Protein AF-A0A1Q9EXM7-F1 (afdb_monomer)

Sequence (547 aa):
MRDPLSKIGLDERPDFLLAADVIYASAKEALGRQLLDTLLKLSKPDTVIIISNVRRFREGQAKGEGRFFALCDSCYERAALAPGELHPDFRRAGVGSCEIHLLRLRSNAVPAAPVSPKRRRAVSKGTKVKRMRCAAAPPKELVAPSTGTDGRLEKVKTRERPASRSVPKSSKQRRTSQRGKVKKIPDRDVAAIIKSAQQSVQAVRKEAAEMREGIEDDLKTWAVNECKPLDGKCTGFERRIRDAERKHYEAEAYAHKKEQQEVSACHVKALEILKHHQKVKEMTTEDLVKAVAGDGETVTKAKLEHVERNEPDAKVSESCMPKGRYFDFLDDEKEGFLTQEHLLTVVRTLKKVTKETTITDTAEVSEETQTLSKLEVGDLLELLSEPSEHGDLLRARCRAMKDGTRGWVSVKSNNAMGPVFLQDGGRIWRVQKETLLTKGFDIGTTADEDRKLRPNELVGLREWMQKDEKSGLMRMKCKTKNDGKVGWVTAVGNTGTDHLSQRTLDFSRGVLDAALISNARPPRTGKCGLGPARPLTASEGLRMRRS

Mean predicted aligned error: 20.53 Å

Structure (mmCIF, N/CA/C/O backbone):
data_AF-A0A1Q9EXM7-F1
#
_entry.id   AF-A0A1Q9EXM7-F1
#
loop_
_atom_site.group_PDB
_atom_site.id
_atom_site.type_symbol
_atom_site.label_atom_id
_atom_site.label_alt_id
_atom_site.label_comp_id
_atom_site.label_asym_id
_atom_site.label_entity_id
_atom_site.label_seq_id
_atom_site.pdbx_PDB_ins_code
_atom_site.Cartn_x
_atom_site.Cartn_y
_atom_site.Cartn_z
_atom_site.occupancy
_atom_site.B_iso_or_equiv
_atom_site.auth_seq_id
_atom_site.auth_comp_id
_atom_site.auth_asym_id
_atom_site.auth_atom_id
_atom_site.pdbx_PDB_model_num
ATOM 1 N N . MET A 1 1 ? -15.445 28.190 -19.619 1.00 50.22 1 MET A N 1
ATOM 2 C CA . MET A 1 1 ? -15.263 27.228 -18.504 1.00 50.22 1 MET A CA 1
ATOM 3 C C . MET A 1 1 ? -16.063 27.758 -17.328 1.00 50.22 1 MET A C 1
ATOM 5 O O . MET A 1 1 ? -16.003 28.961 -17.128 1.00 50.22 1 MET A O 1
ATOM 9 N N . ARG A 1 2 ? -16.812 26.910 -16.604 1.00 55.16 2 ARG A N 1
ATOM 10 C CA . ARG A 1 2 ? -17.476 27.302 -15.342 1.00 55.16 2 ARG A CA 1
ATOM 11 C C . ARG A 1 2 ? -16.440 27.850 -14.350 1.00 55.16 2 ARG A C 1
ATOM 13 O O . ARG A 1 2 ? -15.300 27.380 -14.387 1.00 55.16 2 ARG A O 1
ATOM 20 N N . ASP A 1 3 ? -16.841 28.816 -13.528 1.00 72.94 3 ASP A N 1
ATOM 21 C CA . ASP A 1 3 ? -15.999 29.458 -12.515 1.00 72.94 3 ASP A CA 1
ATOM 22 C C . ASP A 1 3 ? -15.357 28.401 -11.591 1.00 72.94 3 ASP A C 1
ATOM 24 O O . ASP A 1 3 ? -16.089 27.571 -11.038 1.00 72.94 3 ASP A O 1
ATOM 28 N N . PRO A 1 4 ? -14.016 28.344 -11.464 1.00 75.06 4 PRO A N 1
ATOM 29 C CA . PRO A 1 4 ? -13.352 27.368 -10.607 1.00 75.06 4 PRO A CA 1
ATOM 30 C C . PRO A 1 4 ? -13.804 27.419 -9.141 1.00 75.06 4 PRO A C 1
ATOM 32 O O . PRO A 1 4 ? -13.822 26.355 -8.532 1.00 75.06 4 PRO A O 1
ATOM 35 N N . LEU A 1 5 ? -14.237 28.573 -8.614 1.00 80.19 5 LEU A N 1
ATOM 36 C CA . LEU A 1 5 ? -14.738 28.713 -7.234 1.00 80.19 5 LEU A CA 1
ATOM 37 C C . LEU A 1 5 ? -15.978 27.843 -6.976 1.00 80.19 5 LEU A C 1
ATOM 39 O O . LEU A 1 5 ? -15.991 27.006 -6.074 1.00 80.19 5 LEU A O 1
ATOM 43 N N . SER A 1 6 ? -16.960 27.915 -7.880 1.00 75.25 6 SER A N 1
ATOM 44 C CA . SER A 1 6 ? -18.195 27.117 -7.802 1.00 75.25 6 SER A CA 1
ATOM 45 C C . SER A 1 6 ? -17.967 25.599 -7.836 1.00 75.25 6 SER A C 1
ATOM 47 O O . SER A 1 6 ? -18.789 24.829 -7.349 1.00 75.25 6 SER A O 1
ATOM 49 N N . LYS A 1 7 ? -16.850 25.137 -8.416 1.00 79.25 7 LYS A N 1
ATOM 50 C CA . LYS A 1 7 ? -16.511 23.705 -8.470 1.00 79.25 7 LYS A CA 1
ATOM 51 C C . LYS A 1 7 ? -15.873 23.186 -7.193 1.00 79.25 7 LYS A C 1
ATOM 53 O O . LYS A 1 7 ? -15.966 21.991 -6.935 1.00 79.25 7 LYS A O 1
ATOM 58 N N . ILE A 1 8 ? -15.166 24.051 -6.475 1.00 79.25 8 ILE A N 1
ATOM 59 C CA . ILE A 1 8 ? -14.478 23.701 -5.231 1.00 79.25 8 ILE A CA 1
ATOM 60 C C . ILE A 1 8 ? -15.331 24.018 -3.999 1.00 79.25 8 ILE A C 1
ATOM 62 O O . ILE A 1 8 ? -14.887 23.748 -2.892 1.00 79.25 8 ILE A O 1
ATOM 66 N N . GLY A 1 9 ? -16.552 24.537 -4.197 1.00 80.69 9 GLY A N 1
ATOM 67 C CA . GLY A 1 9 ? -17.499 24.831 -3.121 1.00 80.69 9 GLY A CA 1
ATOM 68 C C . GLY A 1 9 ? -17.042 25.975 -2.219 1.00 80.69 9 GLY A C 1
ATOM 69 O O . GLY A 1 9 ? -17.361 25.961 -1.037 1.00 80.69 9 GLY A O 1
ATOM 70 N N . LEU A 1 10 ? -16.252 26.913 -2.754 1.00 79.62 10 LEU A N 1
ATOM 71 C CA . LEU A 1 10 ? -15.807 28.095 -2.022 1.00 79.62 10 LEU A CA 1
ATOM 72 C C . LEU A 1 10 ? -16.566 29.325 -2.510 1.00 79.62 10 LEU A C 1
ATOM 74 O O . LEU A 1 10 ? -16.584 29.603 -3.712 1.00 79.62 10 LEU A O 1
ATOM 78 N N . ASP A 1 11 ? -17.121 30.072 -1.560 1.00 81.00 11 ASP A N 1
ATOM 79 C CA . ASP A 1 11 ? -17.800 31.345 -1.817 1.00 81.00 11 ASP A CA 1
ATOM 80 C C . ASP A 1 11 ? -16.798 32.502 -1.968 1.00 81.00 11 ASP A C 1
ATOM 82 O O . ASP A 1 11 ? -17.044 33.469 -2.690 1.00 81.00 11 ASP A O 1
ATOM 86 N N . GLU A 1 12 ? -15.615 32.369 -1.358 1.00 84.44 12 GLU A N 1
ATOM 87 C CA . GLU A 1 12 ? -14.532 33.347 -1.429 1.00 84.44 12 GLU A CA 1
ATOM 88 C C . GLU A 1 12 ? -13.223 32.760 -1.972 1.00 84.44 12 GLU A C 1
ATOM 90 O O . GLU A 1 12 ? -12.970 31.555 -1.939 1.00 84.44 12 GLU A O 1
ATOM 95 N N . ARG A 1 13 ? -12.353 33.639 -2.492 1.00 85.25 13 ARG A N 1
ATOM 96 C CA . ARG A 1 13 ? -11.006 33.235 -2.919 1.00 85.25 13 ARG A CA 1
ATOM 97 C C . ARG A 1 13 ? -10.130 32.938 -1.696 1.00 85.25 13 ARG A C 1
ATOM 99 O O . ARG A 1 13 ? -10.159 33.743 -0.770 1.00 85.25 13 ARG A O 1
ATOM 106 N N . PRO A 1 14 ? -9.328 31.861 -1.720 1.00 89.00 14 PRO A N 1
ATOM 107 C CA . PRO A 1 14 ? -8.549 31.421 -0.568 1.00 89.00 14 PRO A CA 1
ATOM 108 C C . PRO A 1 14 ? -7.362 32.341 -0.248 1.00 89.00 14 PRO A C 1
ATOM 110 O O . PRO A 1 14 ? -6.768 32.944 -1.147 1.00 89.00 14 PRO A O 1
ATOM 113 N N . ASP A 1 15 ? -6.957 32.355 1.024 1.00 90.81 15 ASP A N 1
ATOM 114 C CA . ASP A 1 15 ? -5.736 33.029 1.497 1.00 90.81 15 ASP A CA 1
ATOM 115 C C . ASP A 1 15 ? -4.467 32.287 1.063 1.00 90.81 15 ASP A C 1
ATOM 117 O O . ASP A 1 15 ? -3.456 32.897 0.716 1.00 90.81 15 ASP A O 1
ATOM 121 N N . PHE A 1 16 ? -4.535 30.954 1.011 1.00 93.06 16 PHE A N 1
ATOM 122 C CA . PHE A 1 16 ? -3.434 30.095 0.589 1.00 93.06 16 PHE A CA 1
ATOM 123 C C . PHE A 1 16 ? -3.850 29.188 -0.559 1.00 93.06 16 PHE A C 1
ATOM 125 O O . PHE A 1 16 ? -4.870 28.502 -0.499 1.00 93.06 16 PHE A O 1
ATOM 132 N N . LEU A 1 17 ? -3.008 29.120 -1.588 1.00 93.38 17 LEU A N 1
ATOM 133 C CA . LEU A 1 17 ? -3.165 28.158 -2.673 1.00 93.38 17 LEU A CA 1
ATOM 134 C C . LEU A 1 17 ? -1.921 27.283 -2.760 1.00 93.38 17 LEU A C 1
ATOM 136 O O . LEU A 1 17 ? -0.839 27.754 -3.101 1.00 93.38 17 LEU A O 1
ATOM 140 N N . LEU A 1 18 ? -2.082 25.995 -2.467 1.00 93.38 18 LEU A N 1
ATOM 141 C CA . LEU A 1 18 ? -0.994 25.023 -2.478 1.00 93.38 18 LEU A CA 1
ATOM 142 C C . LEU A 1 18 ? -1.065 24.169 -3.743 1.00 93.38 18 LEU A C 1
ATOM 144 O O . LEU A 1 18 ? -2.111 23.606 -4.065 1.00 93.38 18 LEU A O 1
ATOM 148 N N . ALA A 1 19 ? 0.056 24.034 -4.445 1.00 90.94 19 ALA A N 1
ATOM 149 C CA . ALA A 1 19 ? 0.157 23.163 -5.607 1.00 90.94 19 ALA A CA 1
ATOM 150 C C . ALA A 1 19 ? 1.472 22.379 -5.588 1.00 90.94 19 ALA A C 1
ATOM 152 O O . ALA A 1 19 ? 2.549 22.964 -5.577 1.00 90.94 19 ALA A O 1
ATOM 153 N N . ALA A 1 20 ? 1.387 21.049 -5.619 1.00 92.12 20 ALA A N 1
ATOM 154 C CA . ALA A 1 20 ? 2.549 20.165 -5.565 1.00 92.12 20 ALA A CA 1
ATOM 155 C C . ALA A 1 20 ? 2.681 19.338 -6.850 1.00 92.12 20 ALA A C 1
ATOM 157 O O . ALA A 1 20 ? 1.728 18.689 -7.278 1.00 92.12 20 ALA A O 1
ATOM 158 N N . ASP A 1 21 ? 3.864 19.373 -7.464 1.00 88.38 21 ASP A N 1
ATOM 159 C CA . ASP A 1 21 ? 4.236 18.646 -8.691 1.00 88.38 21 ASP A CA 1
ATOM 160 C C . ASP A 1 21 ? 3.267 18.868 -9.873 1.00 88.38 21 ASP A C 1
ATOM 162 O O . ASP A 1 21 ? 3.070 17.994 -10.711 1.00 88.38 21 ASP A O 1
ATOM 166 N N . VAL A 1 22 ? 2.645 20.051 -9.968 1.00 86.94 22 VAL A N 1
ATOM 167 C CA . VAL A 1 22 ? 1.647 20.360 -11.017 1.00 86.94 22 VAL A CA 1
ATOM 168 C C . VAL A 1 22 ? 2.261 20.861 -12.332 1.00 86.94 22 VAL A C 1
ATOM 170 O O . VAL A 1 22 ? 1.570 20.949 -13.351 1.00 86.94 22 VAL A O 1
ATOM 173 N N . ILE A 1 23 ? 3.557 21.192 -12.336 1.00 85.12 23 ILE A N 1
ATOM 174 C CA . ILE A 1 23 ? 4.266 21.735 -13.502 1.00 85.12 23 ILE A CA 1
ATOM 175 C C . ILE A 1 23 ? 5.143 20.643 -14.111 1.00 85.12 23 ILE A C 1
ATOM 177 O O . ILE A 1 23 ? 6.240 20.347 -13.640 1.00 85.12 23 ILE A O 1
ATOM 181 N N . TYR A 1 24 ? 4.683 20.088 -15.229 1.00 75.44 24 TYR A N 1
ATOM 182 C CA . TYR A 1 24 ? 5.421 19.069 -15.966 1.00 75.44 24 TYR A CA 1
ATOM 183 C C . TYR A 1 24 ? 6.130 19.667 -17.181 1.00 75.44 24 TYR A C 1
ATOM 185 O O . TYR A 1 24 ? 5.506 20.278 -18.043 1.00 75.44 24 TYR A O 1
ATOM 193 N N . ALA A 1 25 ? 7.419 19.382 -17.335 1.00 60.25 25 ALA A N 1
ATOM 194 C CA . ALA A 1 25 ? 8.206 19.732 -18.523 1.00 60.25 25 ALA A CA 1
ATOM 195 C C . ALA A 1 25 ? 7.658 19.169 -19.855 1.00 60.25 25 ALA A C 1
ATOM 197 O O . ALA A 1 25 ? 7.898 19.707 -20.936 1.00 60.25 25 ALA A O 1
ATOM 198 N N . SER A 1 26 ? 6.912 18.061 -19.795 1.00 58.88 26 SER A N 1
ATOM 199 C CA . SER A 1 26 ? 6.229 17.462 -20.947 1.00 58.88 26 SER A CA 1
ATOM 200 C C . SER A 1 26 ? 4.855 18.081 -21.229 1.00 58.88 26 SER A C 1
ATOM 202 O O . SER A 1 26 ? 4.239 17.754 -22.250 1.00 58.88 26 SER A O 1
ATOM 204 N N . ALA A 1 27 ? 4.360 18.961 -20.351 1.00 60.47 27 ALA A N 1
ATOM 205 C CA . ALA A 1 27 ? 3.089 19.633 -20.547 1.00 60.47 27 ALA A CA 1
ATOM 206 C C . ALA A 1 27 ? 3.170 20.534 -21.784 1.00 60.47 27 ALA A C 1
ATOM 208 O O . ALA A 1 27 ? 4.110 21.305 -21.983 1.00 60.47 27 ALA A O 1
ATOM 209 N N . LYS A 1 28 ? 2.160 20.426 -22.652 1.00 67.12 28 LYS A N 1
ATOM 210 C CA . LYS A 1 28 ? 2.007 21.354 -23.778 1.00 67.12 28 LYS A CA 1
ATOM 211 C C . LYS A 1 28 ? 1.821 22.759 -23.208 1.00 67.12 28 LYS A C 1
ATOM 213 O O . LYS A 1 28 ? 1.129 22.912 -22.211 1.00 67.12 28 LYS A O 1
ATOM 218 N N . GLU A 1 29 ? 2.344 23.778 -23.881 1.00 74.56 29 GLU A N 1
ATOM 219 C CA . GLU A 1 29 ? 2.219 25.188 -23.471 1.00 74.56 29 GLU A CA 1
ATOM 220 C C . GLU A 1 29 ? 0.772 25.593 -23.120 1.00 74.56 29 GLU A C 1
ATOM 222 O O . GLU A 1 29 ? 0.537 26.337 -22.174 1.00 74.56 29 GLU A O 1
ATOM 227 N N . ALA A 1 30 ? -0.213 25.013 -23.814 1.00 77.75 30 ALA A N 1
ATOM 228 C CA . ALA A 1 30 ? -1.635 25.185 -23.522 1.00 77.75 30 ALA A CA 1
ATOM 229 C C . ALA A 1 30 ? -2.048 24.765 -22.094 1.00 77.75 30 ALA A C 1
ATOM 231 O O . ALA A 1 30 ? -2.882 25.433 -21.496 1.00 77.75 30 ALA A O 1
ATOM 232 N N . LEU A 1 31 ? -1.468 23.694 -21.537 1.00 81.25 31 LEU A N 1
ATOM 233 C CA . LEU A 1 31 ? -1.732 23.250 -20.160 1.00 81.25 31 LEU A CA 1
ATOM 234 C C . LEU A 1 31 ? -1.142 24.224 -19.138 1.00 81.25 31 LEU A C 1
ATOM 236 O O . LEU A 1 31 ? -1.808 24.543 -18.162 1.00 81.25 31 LEU A O 1
ATOM 240 N N . GLY A 1 32 ? 0.064 24.744 -19.392 1.00 84.06 32 GLY A N 1
ATOM 241 C CA . GLY A 1 32 ? 0.662 25.781 -18.545 1.00 84.06 32 GLY A CA 1
ATOM 242 C C . GLY A 1 32 ? -0.190 27.052 -18.512 1.00 84.06 32 GLY A C 1
ATOM 243 O O . GLY A 1 32 ? -0.431 27.606 -17.447 1.00 84.06 32 GLY A O 1
ATOM 244 N N . ARG A 1 33 ? -0.742 27.462 -19.662 1.00 85.00 33 ARG A N 1
ATOM 245 C CA . ARG A 1 33 ? -1.668 28.604 -19.737 1.00 85.00 33 ARG A CA 1
ATOM 246 C C . ARG A 1 33 ? -3.002 28.345 -19.031 1.00 85.00 33 ARG A C 1
ATOM 248 O O . ARG A 1 33 ? -3.518 29.247 -18.392 1.00 85.00 33 ARG A O 1
ATOM 255 N N . GLN A 1 34 ? -3.552 27.132 -19.122 1.00 86.81 34 GLN A N 1
ATOM 256 C CA . GLN A 1 34 ? -4.773 26.761 -18.391 1.00 86.81 34 GLN A CA 1
ATOM 257 C C . GLN A 1 34 ? -4.560 26.760 -16.875 1.00 86.81 34 GLN A C 1
ATOM 259 O O . GLN A 1 34 ? -5.438 27.195 -16.132 1.00 86.81 34 GLN A O 1
ATOM 264 N N . LEU A 1 35 ? -3.394 26.292 -16.423 1.00 88.56 35 LEU A N 1
ATOM 265 C CA . LEU A 1 35 ? -3.015 26.357 -15.017 1.00 88.56 35 LEU A CA 1
ATOM 266 C C . LEU A 1 35 ? -2.892 27.816 -14.564 1.00 88.56 35 LEU A C 1
ATOM 268 O O . LEU A 1 35 ? -3.511 28.180 -13.573 1.00 88.56 35 LEU A O 1
ATOM 272 N N . LEU A 1 36 ? -2.195 28.663 -15.328 1.00 89.62 36 LEU A N 1
ATOM 273 C CA . LEU A 1 36 ? -2.074 30.094 -15.031 1.00 89.62 36 LEU A CA 1
ATOM 274 C C . LEU A 1 36 ? -3.440 30.802 -14.972 1.00 89.62 36 LEU A C 1
ATOM 276 O O . LEU A 1 36 ? -3.700 31.544 -14.033 1.00 89.62 36 LEU A O 1
ATOM 280 N N . ASP A 1 37 ? -4.339 30.533 -15.922 1.00 89.12 37 ASP A N 1
ATOM 281 C CA . ASP A 1 37 ? -5.710 31.071 -15.926 1.00 89.12 37 ASP A CA 1
ATOM 282 C C . ASP A 1 37 ? -6.514 30.626 -14.691 1.00 89.12 37 ASP A C 1
ATOM 284 O O . ASP A 1 37 ? -7.280 31.401 -14.123 1.00 89.12 37 ASP A O 1
ATOM 288 N N . THR A 1 38 ? -6.307 29.388 -14.234 1.00 89.94 38 THR A N 1
ATOM 289 C CA . THR A 1 38 ? -6.937 28.878 -13.008 1.00 89.94 38 THR A CA 1
ATOM 290 C C . THR A 1 38 ? -6.378 29.575 -11.767 1.00 89.94 38 THR A C 1
ATOM 292 O O . THR A 1 38 ? -7.156 29.983 -10.909 1.00 89.94 38 THR A O 1
ATOM 295 N N . LEU A 1 39 ? -5.056 29.766 -11.692 1.00 90.56 39 LEU A N 1
ATOM 296 C CA . LEU A 1 39 ? -4.410 30.495 -10.597 1.00 90.56 39 LEU A CA 1
ATOM 297 C C . LEU A 1 39 ? -4.919 31.938 -10.520 1.00 90.56 39 LEU A C 1
ATOM 299 O O . LEU A 1 39 ? -5.316 32.371 -9.446 1.00 90.56 39 LEU A O 1
ATOM 303 N N . LEU A 1 40 ? -5.016 32.638 -11.655 1.00 90.31 40 LEU A N 1
ATOM 304 C CA . LEU A 1 40 ? -5.500 34.024 -11.713 1.00 90.31 40 LEU A CA 1
ATOM 305 C C . LEU A 1 40 ? -6.946 34.170 -11.229 1.00 90.31 40 LEU A C 1
ATOM 307 O O . LEU A 1 40 ? -7.282 35.136 -10.545 1.00 90.31 40 LEU A O 1
ATOM 311 N N . LYS A 1 41 ? -7.804 33.201 -11.561 1.00 88.88 41 LYS A N 1
ATOM 312 C CA . LYS A 1 41 ? -9.205 33.186 -11.115 1.00 88.88 41 LYS A CA 1
ATOM 313 C C . LYS A 1 41 ? -9.345 32.900 -9.624 1.00 88.88 41 LYS A C 1
ATOM 315 O O . LYS A 1 41 ? -10.287 33.391 -9.012 1.00 88.88 41 LYS A O 1
ATOM 320 N N . LEU A 1 42 ? -8.415 32.136 -9.053 1.00 88.56 42 LEU A N 1
ATOM 321 C CA . LEU A 1 42 ? -8.421 31.757 -7.642 1.00 88.56 42 LEU A CA 1
ATOM 322 C C . LEU A 1 42 ? -7.598 32.695 -6.748 1.00 88.56 42 LEU A C 1
ATOM 324 O O . LEU A 1 42 ? -7.771 32.649 -5.540 1.00 88.56 42 LEU A O 1
ATOM 328 N N . SER A 1 43 ? -6.743 33.563 -7.295 1.00 89.06 43 SER A N 1
ATOM 329 C CA . SER A 1 43 ? -5.869 34.439 -6.500 1.00 89.06 43 SER A CA 1
ATOM 330 C C . SER A 1 43 ? -6.406 35.861 -6.350 1.00 89.06 43 SER A C 1
ATOM 332 O O . SER A 1 43 ? -6.831 36.461 -7.338 1.00 89.06 43 SER A O 1
ATOM 334 N N . LYS A 1 44 ? -6.333 36.429 -5.145 1.00 86.44 44 LYS A N 1
ATOM 335 C CA . LYS A 1 44 ? -6.391 37.877 -4.855 1.00 86.44 44 LYS A CA 1
ATOM 336 C C . LYS A 1 44 ? -4.961 38.407 -4.599 1.00 86.44 44 LYS A C 1
ATOM 338 O O . LYS A 1 44 ? -4.049 37.594 -4.455 1.00 86.44 44 LYS A O 1
ATOM 343 N N . PRO A 1 45 ? -4.735 39.734 -4.523 1.00 85.06 45 PRO A N 1
ATOM 344 C CA . PRO A 1 45 ? -3.437 40.304 -4.130 1.00 85.06 45 PRO A CA 1
ATOM 345 C C . PRO A 1 45 ? -2.882 39.778 -2.796 1.00 85.06 45 PRO A C 1
ATOM 347 O O . PRO A 1 45 ? -1.665 39.681 -2.642 1.00 85.06 45 PRO A O 1
ATOM 350 N N . ASP A 1 46 ? -3.757 39.387 -1.867 1.00 85.81 46 ASP A N 1
ATOM 351 C CA . ASP A 1 46 ? -3.373 38.832 -0.561 1.00 85.81 46 ASP A CA 1
ATOM 352 C C . ASP A 1 46 ? -3.268 37.306 -0.534 1.00 85.81 46 ASP A C 1
ATOM 354 O O . ASP A 1 46 ? -2.768 36.742 0.434 1.00 85.81 46 ASP A O 1
ATOM 358 N N . THR A 1 47 ? -3.653 36.630 -1.620 1.00 91.75 47 THR A N 1
ATOM 359 C CA . THR A 1 47 ? -3.480 35.182 -1.730 1.00 91.75 47 THR A CA 1
ATOM 360 C C . THR A 1 47 ? -2.001 34.848 -1.906 1.00 91.75 47 THR A C 1
ATOM 362 O O . THR A 1 47 ? -1.369 35.261 -2.885 1.00 91.75 47 THR A O 1
ATOM 365 N N . VAL A 1 48 ? -1.468 34.021 -1.008 1.00 94.06 48 VAL A N 1
ATOM 366 C CA . VAL A 1 48 ? -0.129 33.444 -1.129 1.00 94.06 48 VAL A CA 1
ATOM 367 C C . VAL A 1 48 ? -0.228 32.103 -1.841 1.00 94.06 48 VAL A C 1
ATOM 369 O O . VAL A 1 48 ? -0.845 31.151 -1.359 1.00 94.06 48 VAL A O 1
ATOM 372 N N . ILE A 1 49 ? 0.405 32.009 -3.006 1.00 94.94 49 ILE A N 1
ATOM 373 C CA . ILE A 1 49 ? 0.453 30.770 -3.776 1.00 94.94 49 ILE A CA 1
ATOM 374 C C . ILE A 1 49 ? 1.791 30.083 -3.517 1.00 94.94 49 ILE A C 1
ATOM 376 O O . ILE A 1 49 ? 2.847 30.667 -3.748 1.00 94.94 49 ILE A O 1
ATOM 380 N N . ILE A 1 50 ? 1.756 28.825 -3.091 1.00 95.38 50 ILE A N 1
ATOM 381 C CA . ILE A 1 50 ? 2.942 28.007 -2.839 1.00 95.38 50 ILE A CA 1
ATOM 382 C C . ILE A 1 50 ? 2.950 26.859 -3.840 1.00 95.38 50 ILE A C 1
ATOM 384 O O . ILE A 1 50 ? 2.093 25.974 -3.805 1.00 95.38 50 ILE A O 1
ATOM 388 N N . ILE A 1 51 ? 3.935 26.867 -4.734 1.00 93.75 51 ILE A N 1
ATOM 389 C CA . ILE A 1 51 ? 4.129 25.815 -5.725 1.00 93.75 51 ILE A CA 1
ATOM 390 C C . ILE A 1 51 ? 5.392 25.035 -5.388 1.00 93.75 51 ILE A C 1
ATOM 392 O O . ILE A 1 51 ? 6.499 25.546 -5.549 1.00 93.75 51 ILE A O 1
ATOM 396 N N . SER A 1 52 ? 5.236 23.782 -4.972 1.00 92.50 52 SER A N 1
ATOM 397 C CA . SER A 1 52 ? 6.349 22.845 -4.842 1.00 92.50 52 SER A CA 1
ATOM 398 C C . SER A 1 52 ? 6.466 21.988 -6.098 1.00 92.50 52 SER A C 1
ATOM 400 O O . SER A 1 52 ? 5.470 21.542 -6.672 1.00 92.50 52 SER A O 1
ATOM 402 N N . ASN A 1 53 ? 7.686 21.764 -6.574 1.00 89.56 53 ASN A N 1
ATOM 403 C CA . ASN A 1 53 ? 7.913 20.937 -7.749 1.00 89.56 53 ASN A CA 1
ATOM 404 C C . ASN A 1 53 ? 9.252 20.207 -7.693 1.00 89.56 53 ASN A C 1
ATOM 406 O O . ASN A 1 53 ? 10.209 20.680 -7.083 1.00 89.56 53 ASN A O 1
ATOM 410 N N . VAL A 1 54 ? 9.337 19.067 -8.377 1.00 87.19 54 VAL A N 1
ATOM 411 C CA . VAL A 1 54 ? 10.611 18.375 -8.573 1.00 87.19 54 VAL A CA 1
ATOM 412 C C . VAL A 1 54 ? 11.312 18.974 -9.784 1.00 87.19 54 VAL A C 1
ATOM 414 O O . VAL A 1 54 ? 10.762 18.982 -10.885 1.00 87.19 54 VAL A O 1
ATOM 417 N N . ARG A 1 55 ? 12.556 19.420 -9.615 1.00 82.69 55 ARG A N 1
ATOM 418 C CA . ARG A 1 55 ? 13.385 19.933 -10.706 1.00 82.69 55 ARG A CA 1
ATOM 419 C C . ARG A 1 55 ? 13.790 18.799 -11.648 1.00 82.69 55 ARG A C 1
ATOM 421 O O . ARG A 1 55 ? 14.708 18.040 -11.341 1.00 82.69 55 ARG A O 1
ATOM 428 N N . ARG A 1 56 ? 13.164 18.661 -12.820 1.00 80.50 56 ARG A N 1
ATOM 429 C CA . ARG A 1 56 ? 13.485 17.560 -13.759 1.00 80.50 56 ARG A CA 1
ATOM 430 C C . ARG A 1 56 ? 14.550 17.942 -14.784 1.00 80.50 56 ARG A C 1
ATOM 432 O O . ARG A 1 56 ? 15.131 17.059 -15.415 1.00 80.50 56 ARG A O 1
ATOM 439 N N . PHE A 1 57 ? 14.833 19.236 -14.944 1.00 76.44 57 PHE A N 1
ATOM 440 C CA . PHE A 1 57 ? 15.791 19.753 -15.923 1.00 76.44 57 PHE A CA 1
ATOM 441 C C . PHE A 1 57 ? 16.816 20.700 -15.288 1.00 76.44 57 PHE A C 1
ATOM 443 O O . PHE A 1 57 ? 16.559 21.375 -14.292 1.00 76.44 57 PHE A O 1
ATOM 450 N N . ARG A 1 58 ? 18.010 20.763 -15.890 1.00 67.56 58 ARG A N 1
ATOM 451 C CA . ARG A 1 58 ? 19.010 21.789 -15.556 1.00 67.56 58 ARG A CA 1
ATOM 452 C C . ARG A 1 58 ? 18.479 23.180 -15.928 1.00 67.56 58 ARG A C 1
ATOM 454 O O . ARG A 1 58 ? 17.698 23.302 -16.874 1.00 67.56 58 ARG A O 1
ATOM 461 N N . GLU A 1 59 ? 18.912 24.211 -15.200 1.00 61.41 59 GLU A N 1
ATOM 462 C CA . GLU A 1 59 ? 18.540 25.607 -15.486 1.00 61.41 59 GLU A CA 1
ATOM 463 C C . GLU A 1 59 ? 18.829 25.988 -16.940 1.00 61.41 59 GLU A C 1
ATOM 465 O O . GLU A 1 59 ? 19.812 25.535 -17.526 1.00 61.41 59 GLU A O 1
ATOM 470 N N . GLY A 1 60 ? 17.942 26.782 -17.544 1.00 56.12 60 GLY A N 1
ATOM 471 C CA . GLY A 1 60 ? 18.104 27.272 -18.917 1.00 56.12 60 GLY A CA 1
ATOM 472 C C . GLY A 1 60 ? 17.752 26.279 -20.036 1.00 56.12 60 GLY A C 1
ATOM 473 O O . GLY A 1 60 ? 17.788 26.642 -21.211 1.00 56.12 60 GLY A O 1
ATOM 474 N N . GLN A 1 61 ? 17.362 25.035 -19.732 1.00 62.34 61 GLN A N 1
ATOM 475 C CA . GLN A 1 61 ? 16.874 24.099 -20.755 1.00 62.34 61 GLN A CA 1
ATOM 476 C C . GLN A 1 61 ? 15.498 24.524 -21.288 1.00 62.34 61 GLN A C 1
ATOM 478 O O . GLN A 1 61 ? 14.509 24.567 -20.558 1.00 62.34 61 GLN A O 1
ATOM 483 N N . ALA A 1 62 ? 15.397 24.725 -22.606 1.00 55.03 62 ALA A N 1
ATOM 484 C CA . ALA A 1 62 ? 14.180 25.179 -23.285 1.00 55.03 62 ALA A CA 1
ATOM 485 C C . ALA A 1 62 ? 12.962 24.239 -23.149 1.00 55.03 62 ALA A C 1
ATOM 487 O O . ALA A 1 62 ? 11.888 24.582 -23.624 1.00 55.03 62 ALA A O 1
ATOM 488 N N . LYS A 1 63 ? 13.099 23.048 -22.559 1.00 61.50 63 LYS A N 1
ATOM 489 C CA . LYS A 1 63 ? 11.993 22.107 -22.304 1.00 61.50 63 LYS A CA 1
ATOM 490 C C . LYS A 1 63 ? 11.654 21.957 -20.817 1.00 61.50 63 LYS A C 1
ATOM 492 O O . LYS A 1 63 ? 10.844 21.101 -20.498 1.00 61.50 63 LYS A O 1
ATOM 497 N N . GLY A 1 64 ? 12.277 22.737 -19.937 1.00 66.75 64 GLY A N 1
ATOM 498 C CA . GLY A 1 64 ? 12.071 22.654 -18.493 1.00 66.75 64 GLY A CA 1
ATOM 499 C C . GLY A 1 64 ? 10.867 23.446 -17.984 1.00 66.75 64 GLY A C 1
ATOM 500 O O . GLY A 1 64 ? 10.187 24.167 -18.720 1.00 66.75 64 GLY A O 1
ATOM 501 N N . GLU A 1 65 ? 10.660 23.333 -16.680 1.00 73.81 65 GLU A N 1
ATOM 502 C CA . GLU A 1 65 ? 9.628 23.997 -15.882 1.00 73.81 65 GLU A CA 1
ATOM 503 C C . GLU A 1 65 ? 9.727 25.532 -15.949 1.00 73.81 65 GLU A C 1
ATOM 505 O O . GLU A 1 65 ? 8.722 26.230 -15.820 1.00 73.81 65 GLU A O 1
ATOM 510 N N . GLY A 1 66 ? 10.918 26.061 -16.262 1.00 76.06 66 GLY A N 1
ATOM 511 C CA . GLY A 1 66 ? 11.185 27.496 -16.394 1.00 76.06 66 GLY A CA 1
ATOM 512 C C . GLY A 1 66 ? 10.298 28.228 -17.406 1.00 76.06 66 GLY A C 1
ATOM 513 O O . GLY A 1 66 ? 10.067 29.420 -17.252 1.00 76.06 66 GLY A O 1
ATOM 514 N N . ARG A 1 67 ? 9.724 27.539 -18.405 1.00 79.25 67 ARG A N 1
ATOM 515 C CA . ARG A 1 67 ? 8.743 28.159 -19.317 1.00 79.25 67 ARG A CA 1
ATOM 516 C C . ARG A 1 67 ? 7.454 28.567 -18.619 1.00 79.25 67 ARG A C 1
ATOM 518 O O . ARG A 1 67 ? 6.878 29.584 -18.979 1.00 79.25 67 ARG A O 1
ATOM 525 N N . PHE A 1 68 ? 6.979 27.754 -17.680 1.00 86.12 68 PHE A N 1
ATOM 526 C CA . PHE A 1 68 ? 5.778 28.078 -16.921 1.00 86.12 68 PHE A CA 1
ATOM 527 C C . PHE A 1 68 ? 6.062 29.228 -15.959 1.00 86.12 68 PHE A C 1
ATOM 529 O O . PHE A 1 68 ? 5.312 30.194 -15.945 1.00 86.12 68 PHE A O 1
ATOM 536 N N . PHE A 1 69 ? 7.186 29.181 -15.241 1.00 86.62 69 PHE A N 1
ATOM 537 C CA . PHE A 1 69 ? 7.560 30.266 -14.336 1.00 86.62 69 PHE A CA 1
ATOM 538 C C . PHE A 1 69 ? 7.786 31.595 -15.067 1.00 86.62 69 PHE A C 1
ATOM 540 O O . PHE A 1 69 ? 7.298 32.614 -14.599 1.00 86.62 69 PHE A O 1
ATOM 547 N N . ALA A 1 70 ? 8.367 31.582 -16.271 1.00 84.00 70 ALA A N 1
ATOM 548 C CA . ALA A 1 70 ? 8.466 32.779 -17.110 1.00 84.00 70 ALA A CA 1
ATOM 549 C C . ALA A 1 70 ? 7.094 33.349 -17.532 1.00 84.00 70 ALA A C 1
ATOM 551 O O . ALA A 1 70 ? 6.968 34.554 -17.725 1.00 84.00 70 ALA A O 1
ATOM 552 N N . LEU A 1 71 ? 6.065 32.503 -17.682 1.00 83.88 71 LEU A N 1
ATOM 553 C CA . LEU A 1 71 ? 4.684 32.957 -17.898 1.00 83.88 71 LEU A CA 1
ATOM 554 C C . LEU A 1 71 ? 4.050 33.490 -16.606 1.00 83.88 71 LEU A C 1
ATOM 556 O O . LEU A 1 71 ? 3.233 34.399 -16.666 1.00 83.88 71 LEU A O 1
ATOM 560 N N . CYS A 1 72 ? 4.400 32.938 -15.443 1.00 87.19 72 CYS A N 1
ATOM 561 C CA . CYS A 1 72 ? 3.925 33.450 -14.160 1.00 87.19 72 CYS A CA 1
ATOM 562 C C . CYS A 1 72 ? 4.529 34.815 -13.834 1.00 87.19 72 CYS A C 1
ATOM 564 O O . CYS A 1 72 ? 3.811 35.671 -13.329 1.00 87.19 72 CYS A O 1
ATOM 566 N N . ASP A 1 73 ? 5.802 35.040 -14.163 1.00 86.81 73 ASP A N 1
ATOM 567 C CA . ASP A 1 73 ? 6.536 36.266 -13.826 1.00 86.81 73 ASP A CA 1
ATOM 568 C C . ASP A 1 73 ? 5.899 37.537 -14.440 1.00 86.81 73 ASP A C 1
ATOM 570 O O . ASP A 1 73 ? 6.111 38.638 -13.928 1.00 86.81 73 ASP A O 1
ATOM 574 N N . SER A 1 74 ? 5.061 37.406 -15.485 1.00 84.06 74 SER A N 1
ATOM 575 C CA . SER A 1 74 ? 4.298 38.529 -16.057 1.00 84.06 74 SER A CA 1
ATOM 576 C C . SER A 1 74 ? 3.088 38.968 -15.227 1.00 84.06 74 SER A C 1
ATOM 578 O O . SER A 1 74 ? 2.615 40.086 -15.399 1.00 84.06 74 SER A O 1
ATOM 580 N N . CYS A 1 75 ? 2.557 38.102 -14.361 1.00 87.25 75 CYS A N 1
ATOM 581 C CA . CYS A 1 75 ? 1.346 38.375 -13.573 1.00 87.25 75 CYS A CA 1
ATOM 582 C C . CYS A 1 75 ? 1.597 38.313 -12.062 1.00 87.25 75 CYS A C 1
ATOM 584 O O . CYS A 1 75 ? 0.914 38.983 -11.290 1.00 87.25 75 CYS A O 1
ATOM 586 N N . TYR A 1 76 ? 2.587 37.531 -11.646 1.00 91.44 76 TYR A N 1
ATOM 587 C CA . TYR A 1 76 ? 2.943 37.292 -10.261 1.00 91.44 76 TYR A CA 1
ATOM 588 C C . TYR A 1 76 ? 4.339 37.836 -9.961 1.00 91.44 76 TYR A C 1
ATOM 590 O O . TYR A 1 76 ? 5.239 37.849 -10.805 1.00 91.44 76 TYR A O 1
ATOM 598 N N . GLU A 1 77 ? 4.513 38.305 -8.738 1.00 91.50 77 GLU A N 1
ATOM 599 C CA . GLU A 1 77 ? 5.810 38.393 -8.092 1.00 91.50 77 GLU A CA 1
ATOM 600 C C . GLU A 1 77 ? 6.155 37.007 -7.549 1.00 91.50 77 GLU A C 1
ATOM 602 O O . GLU A 1 77 ? 5.294 36.346 -6.968 1.00 91.50 77 GLU A O 1
ATOM 607 N N . ARG A 1 78 ? 7.382 36.537 -7.787 1.00 91.81 78 ARG A N 1
ATOM 608 C CA . ARG A 1 78 ? 7.798 35.174 -7.453 1.00 91.81 78 ARG A CA 1
ATOM 609 C C . ARG A 1 78 ? 9.115 35.173 -6.692 1.00 91.81 78 ARG A C 1
ATOM 611 O O . ARG A 1 78 ? 10.082 35.781 -7.140 1.00 91.81 78 ARG A O 1
ATOM 618 N N . ALA A 1 79 ? 9.162 34.405 -5.610 1.00 90.31 79 ALA A N 1
ATOM 619 C CA . ALA A 1 79 ? 10.372 34.099 -4.857 1.00 90.31 79 ALA A CA 1
ATOM 620 C C . ALA A 1 79 ? 10.571 32.579 -4.793 1.00 90.31 79 ALA A C 1
ATOM 622 O O . ALA A 1 79 ? 9.611 31.833 -4.615 1.00 90.31 79 ALA A O 1
ATOM 623 N N . ALA A 1 80 ? 11.806 32.109 -4.954 1.00 88.44 80 ALA A N 1
ATOM 624 C CA . ALA A 1 80 ? 12.150 30.706 -4.743 1.00 88.44 80 ALA A CA 1
ATOM 625 C C . ALA A 1 80 ? 12.761 30.548 -3.350 1.00 88.44 80 ALA A C 1
ATOM 627 O O . ALA A 1 80 ? 13.643 31.319 -2.977 1.00 88.44 80 ALA A O 1
ATOM 628 N N . LEU A 1 81 ? 12.291 29.555 -2.601 1.00 89.31 81 LEU A N 1
ATOM 629 C CA . LEU A 1 81 ? 12.775 29.269 -1.257 1.00 89.31 81 LEU A CA 1
ATOM 630 C C . LEU A 1 81 ? 14.203 28.714 -1.319 1.00 89.31 81 LEU A C 1
ATOM 632 O O . LEU A 1 81 ? 14.511 27.874 -2.175 1.00 89.31 81 LEU A O 1
ATOM 636 N N . ALA A 1 82 ? 15.078 29.166 -0.421 1.00 85.62 82 ALA A N 1
ATOM 637 C CA . ALA A 1 82 ? 16.459 28.703 -0.424 1.00 85.62 82 ALA A CA 1
ATOM 638 C C . ALA A 1 82 ? 16.530 27.229 0.028 1.00 85.62 82 ALA A C 1
ATOM 640 O O . ALA A 1 82 ? 15.799 26.830 0.937 1.00 85.62 82 ALA A O 1
ATOM 641 N N . PRO A 1 83 ? 17.445 26.397 -0.511 1.00 82.19 83 PRO A N 1
ATOM 642 C CA . PRO A 1 83 ? 17.565 25.001 -0.084 1.00 82.19 83 PRO A CA 1
ATOM 643 C C . PRO A 1 83 ? 17.807 24.822 1.422 1.00 82.19 83 PRO A C 1
ATOM 645 O O . PRO A 1 83 ? 17.423 23.800 1.977 1.00 82.19 83 PRO A O 1
ATOM 648 N N . GLY A 1 84 ? 18.419 25.805 2.095 1.00 84.81 84 GLY A N 1
ATOM 649 C CA . GLY A 1 84 ? 18.619 25.789 3.549 1.00 84.81 84 GLY A CA 1
ATOM 650 C C . GLY A 1 84 ? 17.325 25.911 4.361 1.00 84.81 84 GLY A C 1
ATOM 651 O O . GLY A 1 84 ? 17.255 25.391 5.472 1.00 84.81 84 GLY A O 1
ATOM 652 N N . GLU A 1 85 ? 16.292 26.526 3.789 1.00 86.44 85 GLU A N 1
ATOM 653 C CA . GLU A 1 85 ? 14.972 26.710 4.406 1.00 86.44 85 GLU A CA 1
ATOM 654 C C . GLU A 1 85 ? 14.066 25.485 4.206 1.00 86.44 85 GLU A C 1
ATOM 656 O O . GLU A 1 85 ? 13.040 25.343 4.868 1.00 86.44 85 GLU A O 1
ATOM 661 N N . LEU A 1 86 ? 14.455 24.557 3.323 1.00 85.69 86 LEU A N 1
ATOM 662 C CA . LEU A 1 86 ? 13.763 23.283 3.157 1.00 85.69 86 LEU A CA 1
ATOM 663 C C . LEU A 1 86 ? 14.045 22.347 4.338 1.00 85.69 86 LEU A C 1
ATOM 665 O O . LEU A 1 86 ? 15.095 22.412 4.986 1.00 85.69 86 LEU A O 1
ATOM 669 N N . HIS A 1 87 ? 13.124 21.416 4.582 1.00 86.94 87 HIS A N 1
ATOM 670 C CA . HIS A 1 87 ? 13.334 20.326 5.535 1.00 86.94 87 HIS A CA 1
ATOM 671 C C . HIS A 1 87 ? 14.606 19.525 5.167 1.00 86.94 87 HIS A C 1
ATOM 673 O O . HIS A 1 87 ? 14.845 19.327 3.970 1.00 86.94 87 HIS A O 1
ATOM 679 N N . PRO A 1 88 ? 15.415 19.054 6.145 1.00 86.00 88 PRO A N 1
ATOM 680 C CA . PRO A 1 88 ? 16.703 18.385 5.907 1.00 86.00 88 PRO A CA 1
ATOM 681 C C . PRO A 1 88 ? 16.690 17.322 4.798 1.00 86.00 88 PRO A C 1
ATOM 683 O O . PRO A 1 88 ? 17.574 17.312 3.943 1.00 86.00 88 PRO A O 1
ATOM 686 N N . ASP A 1 89 ? 15.636 16.510 4.743 1.00 83.62 89 ASP A N 1
ATOM 687 C CA . ASP A 1 89 ? 15.468 15.435 3.753 1.00 83.62 89 ASP A CA 1
ATOM 688 C C . ASP A 1 89 ? 15.361 15.918 2.294 1.00 83.62 89 ASP A C 1
ATOM 690 O O . ASP A 1 89 ? 15.584 15.147 1.359 1.00 83.62 89 ASP A O 1
ATOM 694 N N . PHE A 1 90 ? 15.034 17.195 2.077 1.00 82.25 90 PHE A N 1
ATOM 695 C CA . PHE A 1 90 ? 14.775 17.772 0.756 1.00 82.25 90 PHE A CA 1
ATOM 696 C C . PHE A 1 90 ? 15.821 18.804 0.318 1.00 82.25 90 PHE A C 1
ATOM 698 O O . PHE A 1 90 ? 15.683 19.386 -0.756 1.00 82.25 90 PHE A O 1
ATOM 705 N N . ARG A 1 91 ? 16.914 18.984 1.073 1.00 86.31 91 ARG A N 1
ATOM 706 C CA . ARG A 1 91 ? 17.991 19.955 0.769 1.00 86.31 91 ARG A CA 1
ATOM 707 C C . ARG A 1 91 ? 18.944 19.524 -0.352 1.00 86.31 91 ARG A C 1
ATOM 709 O O . ARG A 1 91 ? 20.040 20.062 -0.501 1.00 86.31 91 ARG A O 1
ATOM 716 N N . ARG A 1 92 ? 18.567 18.519 -1.142 1.00 80.31 92 ARG A N 1
ATOM 717 C CA . ARG A 1 92 ? 19.398 18.000 -2.233 1.00 80.31 92 ARG A CA 1
ATOM 718 C C . ARG A 1 92 ? 19.473 19.021 -3.368 1.00 80.31 92 ARG A C 1
ATOM 720 O O . ARG A 1 92 ? 18.447 19.537 -3.786 1.00 80.31 92 ARG A O 1
ATOM 727 N N . ALA A 1 93 ? 20.660 19.248 -3.926 1.00 76.88 93 ALA A N 1
ATOM 728 C CA . ALA A 1 93 ? 20.846 20.111 -5.093 1.00 76.88 93 ALA A CA 1
ATOM 729 C C . ALA A 1 93 ? 20.789 19.330 -6.423 1.00 76.88 93 ALA A C 1
ATOM 731 O O . ALA A 1 93 ? 21.189 18.165 -6.501 1.00 76.88 93 ALA A O 1
ATOM 732 N N . GLY A 1 94 ? 20.354 20.001 -7.494 1.00 77.06 94 GLY A N 1
ATOM 733 C CA . GLY A 1 94 ? 20.411 19.489 -8.868 1.00 77.06 94 GLY A CA 1
ATOM 734 C C . GLY A 1 94 ? 19.147 18.766 -9.343 1.00 77.06 94 GLY A C 1
ATOM 735 O O . GLY A 1 94 ? 18.067 18.922 -8.793 1.00 77.06 94 GLY A O 1
ATOM 736 N N . VAL A 1 95 ? 19.252 17.992 -10.427 1.00 77.56 95 VAL A N 1
ATOM 737 C CA . VAL A 1 95 ? 18.087 17.301 -11.014 1.00 77.56 95 VAL A CA 1
ATOM 738 C C . VAL A 1 95 ? 17.523 16.278 -10.021 1.00 77.56 95 VAL A C 1
ATOM 740 O O . VAL A 1 95 ? 18.255 15.426 -9.520 1.00 77.56 95 VAL A O 1
ATOM 743 N N . GLY A 1 96 ? 16.221 16.358 -9.764 1.00 79.25 96 GLY A N 1
ATOM 744 C CA . GLY A 1 96 ? 15.514 15.594 -8.740 1.00 79.25 96 GLY A CA 1
ATOM 745 C C . GLY A 1 96 ? 15.382 16.317 -7.397 1.00 79.25 96 GLY A C 1
ATOM 746 O O . GLY A 1 96 ? 14.817 15.732 -6.478 1.00 79.25 96 GLY A O 1
ATOM 747 N N . SER A 1 97 ? 15.886 17.551 -7.263 1.00 85.94 97 SER A N 1
ATOM 748 C CA . SER A 1 97 ? 15.668 18.382 -6.074 1.00 85.94 97 SER A CA 1
ATOM 749 C C . SER A 1 97 ? 14.225 18.869 -5.976 1.00 85.94 97 SER A C 1
ATOM 751 O O . SER A 1 97 ? 13.559 19.067 -6.993 1.00 85.94 97 SER A O 1
ATOM 753 N N . CYS A 1 98 ? 13.761 19.100 -4.750 1.00 88.06 98 CYS A N 1
ATOM 754 C CA . CYS A 1 98 ? 12.525 19.832 -4.504 1.00 88.06 98 CYS A CA 1
ATOM 755 C C . CYS A 1 98 ? 12.809 21.335 -4.606 1.00 88.06 98 CYS A C 1
ATOM 757 O O . CYS A 1 98 ? 13.772 21.819 -4.016 1.00 88.06 98 CYS A O 1
ATOM 759 N N . GLU A 1 99 ? 11.984 22.063 -5.347 1.00 88.19 99 GLU A N 1
ATOM 760 C CA . GLU A 1 99 ? 11.980 23.523 -5.380 1.00 88.19 99 GLU A CA 1
ATOM 761 C C . GLU A 1 99 ? 10.613 24.027 -4.927 1.00 88.19 99 GLU A C 1
ATOM 763 O O . GLU A 1 99 ? 9.582 23.531 -5.387 1.00 88.19 99 GLU A O 1
ATOM 768 N N . ILE A 1 100 ? 10.606 25.024 -4.044 1.00 92.56 100 ILE A N 1
ATOM 769 C CA . ILE A 1 100 ? 9.389 25.698 -3.592 1.00 92.56 100 ILE A CA 1
ATOM 770 C C . ILE A 1 100 ? 9.420 27.128 -4.118 1.00 92.56 100 ILE A C 1
ATOM 772 O O . ILE A 1 100 ? 10.371 27.865 -3.874 1.00 92.56 100 ILE A O 1
ATOM 776 N N . HIS A 1 101 ? 8.375 27.509 -4.845 1.00 92.25 101 HIS A N 1
ATOM 777 C CA . HIS A 1 101 ? 8.170 28.850 -5.376 1.00 92.25 101 HIS A CA 1
ATOM 778 C C . HIS A 1 101 ? 6.962 29.472 -4.682 1.00 92.25 101 HIS A C 1
ATOM 780 O O . HIS A 1 101 ? 5.877 28.895 -4.688 1.00 92.25 101 HIS A O 1
ATOM 786 N N . LEU A 1 102 ? 7.153 30.650 -4.105 1.00 93.00 102 LEU A N 1
ATOM 787 C CA . LEU A 1 102 ? 6.107 31.502 -3.556 1.00 93.00 102 LEU A CA 1
ATOM 788 C C . LEU A 1 102 ? 5.708 32.516 -4.623 1.00 93.00 102 LEU A C 1
ATOM 790 O O . LEU A 1 102 ? 6.584 33.129 -5.233 1.00 93.00 102 LEU A O 1
ATOM 794 N N . LEU A 1 103 ? 4.411 32.681 -4.872 1.00 93.94 103 LEU A N 1
ATOM 795 C CA . LEU A 1 103 ? 3.883 33.643 -5.829 1.00 93.94 103 LEU A CA 1
ATOM 796 C C . LEU A 1 103 ? 2.836 34.535 -5.160 1.00 93.94 103 LEU A C 1
ATOM 798 O O . LEU A 1 103 ? 1.954 34.042 -4.456 1.00 93.94 103 LEU A O 1
ATOM 802 N N . ARG A 1 104 ? 2.902 35.837 -5.445 1.00 92.50 104 ARG A N 1
ATOM 803 C CA . ARG A 1 104 ? 1.906 36.838 -5.044 1.00 92.50 104 ARG A CA 1
ATOM 804 C C . ARG A 1 104 ? 1.452 37.630 -6.261 1.00 92.50 104 ARG A C 1
ATOM 806 O O . ARG A 1 104 ? 2.261 37.960 -7.126 1.00 92.50 104 ARG A O 1
ATOM 813 N N . LEU A 1 105 ? 0.151 37.869 -6.391 1.00 91.25 105 LEU A N 1
ATOM 814 C CA . LEU A 1 105 ? -0.393 38.553 -7.564 1.00 91.25 105 LEU A CA 1
ATOM 815 C C . LEU A 1 105 ? 0.070 40.018 -7.576 1.00 91.25 105 LEU A C 1
ATOM 817 O O . LEU A 1 105 ? -0.059 40.709 -6.568 1.00 91.25 105 LEU A O 1
ATOM 821 N N . ARG A 1 106 ? 0.595 40.507 -8.708 1.00 86.44 106 ARG A N 1
ATOM 822 C CA . ARG A 1 106 ? 1.018 41.912 -8.823 1.00 86.44 106 ARG A CA 1
ATOM 823 C C . ARG A 1 106 ? -0.205 42.829 -8.853 1.00 86.44 106 ARG A C 1
ATOM 825 O O . ARG A 1 106 ? -1.133 42.598 -9.624 1.00 86.44 106 ARG A O 1
ATOM 832 N N . SER A 1 107 ? -0.156 43.924 -8.100 1.00 65.88 107 SER A N 1
ATOM 833 C CA . SER A 1 107 ? -1.236 44.917 -7.976 1.00 65.88 107 SER A CA 1
ATOM 834 C C . SER A 1 107 ? -1.611 45.607 -9.302 1.00 65.88 107 SER A C 1
ATOM 836 O O . SER A 1 107 ? -2.734 46.071 -9.444 1.00 65.88 107 SER A O 1
ATOM 838 N N . ASN A 1 108 ? -0.704 45.615 -10.293 1.00 56.75 108 ASN A N 1
ATOM 839 C CA . ASN A 1 108 ? -0.879 46.237 -11.618 1.00 56.75 108 ASN A CA 1
ATOM 840 C C . ASN A 1 108 ? -1.007 45.226 -12.778 1.00 56.75 108 ASN A C 1
ATOM 842 O O . ASN A 1 108 ? -0.659 45.534 -13.921 1.00 56.75 108 ASN A O 1
ATOM 846 N N . ALA A 1 109 ? -1.459 43.997 -12.520 1.00 49.34 109 ALA A N 1
ATOM 847 C CA . ALA A 1 109 ? -1.606 42.988 -13.567 1.00 49.34 109 ALA A CA 1
ATOM 848 C C . ALA A 1 109 ? -2.775 43.318 -14.524 1.00 49.34 109 ALA A C 1
ATOM 850 O O . ALA A 1 109 ? -3.897 42.852 -14.345 1.00 49.34 109 ALA A O 1
ATOM 851 N N . VAL A 1 110 ? -2.513 44.092 -15.583 1.00 44.09 110 VAL A N 1
ATOM 852 C CA . VAL A 1 110 ? -3.411 44.149 -16.746 1.00 44.09 110 VAL A CA 1
ATOM 853 C C . VAL A 1 110 ? -3.281 42.815 -17.491 1.00 44.09 110 VAL A C 1
ATOM 855 O O . VAL A 1 110 ? -2.159 42.430 -17.837 1.00 44.09 110 VAL A O 1
ATOM 858 N N . PRO A 1 111 ? -4.377 42.081 -17.762 1.00 41.28 111 PRO A N 1
ATOM 859 C CA . PRO A 1 111 ? -4.310 40.878 -18.579 1.00 41.28 111 PRO A CA 1
ATOM 860 C C . PRO A 1 111 ? -3.822 41.268 -19.976 1.00 41.28 111 PRO A C 1
ATOM 862 O O . PRO A 1 111 ? -4.538 41.908 -20.745 1.00 41.28 111 PRO A O 1
ATOM 865 N N . ALA A 1 112 ? -2.575 40.920 -20.297 1.00 36.38 112 ALA A N 1
ATOM 866 C CA . ALA A 1 112 ? -2.003 41.203 -21.603 1.00 36.38 112 ALA A CA 1
ATOM 867 C C . ALA A 1 112 ? -2.887 40.572 -22.689 1.00 36.38 112 ALA A C 1
ATOM 869 O O . ALA A 1 112 ? -3.120 39.358 -22.694 1.00 36.38 112 ALA A O 1
ATOM 870 N N . ALA A 1 113 ? -3.386 41.408 -23.602 1.00 34.88 113 ALA A N 1
ATOM 871 C CA . ALA A 1 113 ? -4.157 40.970 -24.756 1.00 34.88 113 ALA A CA 1
ATOM 872 C C . ALA A 1 113 ? -3.400 39.865 -25.521 1.00 34.88 113 ALA A C 1
ATOM 874 O O . ALA A 1 113 ? -2.163 39.874 -25.570 1.00 34.88 113 ALA A O 1
ATOM 875 N N . PRO A 1 114 ? -4.112 38.903 -26.134 1.00 34.34 114 PRO A N 1
ATOM 876 C CA . PRO A 1 114 ? -3.480 37.797 -26.833 1.00 34.34 114 PRO A CA 1
ATOM 877 C C . PRO A 1 114 ? -2.604 38.335 -27.964 1.00 34.34 114 PRO A C 1
ATOM 879 O O . PRO A 1 114 ? -3.099 38.826 -28.977 1.00 34.34 114 PRO A O 1
ATOM 882 N N . VAL A 1 115 ? -1.285 38.209 -27.814 1.00 34.16 115 VAL A N 1
ATOM 883 C CA . VAL A 1 115 ? -0.348 38.480 -28.903 1.00 34.16 115 VAL A CA 1
ATOM 884 C C . VAL A 1 115 ? -0.600 37.426 -29.978 1.00 34.16 115 VAL A C 1
ATOM 886 O O . VAL A 1 115 ? -0.168 36.276 -29.871 1.00 34.16 115 VAL A O 1
ATOM 889 N N . SER A 1 116 ? -1.343 37.815 -31.014 1.00 29.61 116 SER A N 1
ATOM 890 C CA . SER A 1 116 ? -1.493 37.046 -32.245 1.00 29.61 116 SER A CA 1
ATOM 891 C C . SER A 1 116 ? -0.103 36.655 -32.757 1.00 29.61 116 SER A C 1
ATOM 893 O O . SER A 1 116 ? 0.793 37.509 -32.776 1.00 29.61 116 SER A O 1
ATOM 895 N N . PRO A 1 117 ? 0.124 35.396 -33.172 1.00 31.84 117 PRO A N 1
ATOM 896 C CA . PRO A 1 117 ? 1.434 34.980 -33.639 1.00 31.84 117 PRO A CA 1
ATOM 897 C C . PRO A 1 117 ? 1.795 35.818 -34.865 1.00 31.84 117 PRO A C 1
ATOM 899 O O . PRO A 1 117 ? 1.170 35.689 -35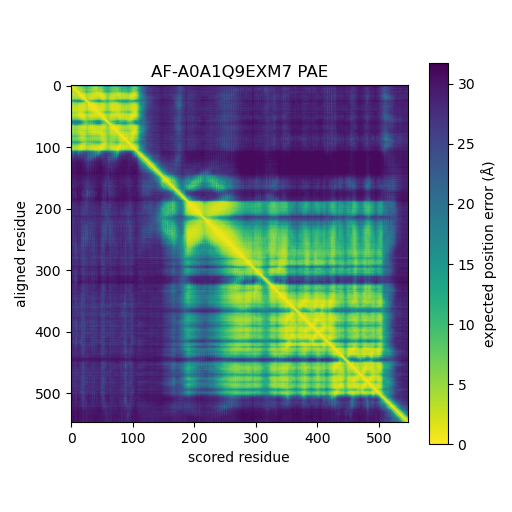.918 1.00 31.84 117 PRO A O 1
ATOM 902 N N . LYS A 1 118 ? 2.811 36.683 -34.731 1.00 29.03 118 LYS A N 1
ATOM 903 C CA . LYS A 1 118 ? 3.425 37.371 -35.869 1.00 29.03 118 LYS A CA 1
ATOM 904 C C . LYS A 1 118 ? 3.747 36.304 -36.910 1.00 29.03 118 LYS A C 1
ATOM 906 O O . LYS A 1 118 ? 4.584 35.431 -36.670 1.00 29.03 118 LYS A O 1
ATOM 911 N N . ARG A 1 119 ? 3.048 36.368 -38.049 1.00 30.36 119 ARG A N 1
ATOM 912 C CA . ARG A 1 119 ? 3.361 35.637 -39.278 1.00 30.36 119 ARG A CA 1
ATOM 913 C C . ARG A 1 119 ? 4.869 35.734 -39.489 1.00 30.36 119 ARG A C 1
ATOM 915 O O . ARG A 1 119 ? 5.379 36.773 -39.905 1.00 30.36 119 ARG A O 1
ATOM 922 N N . ARG A 1 120 ? 5.597 34.651 -39.214 1.00 28.69 120 ARG A N 1
ATOM 923 C CA . ARG A 1 120 ? 6.925 34.481 -39.792 1.00 28.69 120 ARG A CA 1
ATOM 924 C C . ARG A 1 120 ? 6.697 34.420 -41.294 1.00 28.69 120 ARG A C 1
ATOM 926 O O . ARG A 1 120 ? 6.130 33.447 -41.786 1.00 28.69 120 ARG A O 1
ATOM 933 N N . ARG A 1 121 ? 7.068 35.496 -41.993 1.00 26.66 121 ARG A N 1
ATOM 934 C CA . ARG A 1 121 ? 7.189 35.509 -43.451 1.00 26.66 121 ARG A CA 1
ATOM 935 C C . ARG A 1 121 ? 7.948 34.247 -43.849 1.00 26.66 121 ARG A C 1
ATOM 937 O O . ARG A 1 121 ? 9.054 34.005 -43.365 1.00 26.66 121 ARG A O 1
ATOM 944 N N . ALA A 1 122 ? 7.313 33.429 -44.680 1.00 30.89 122 ALA A N 1
ATOM 945 C CA . ALA A 1 122 ? 7.966 32.328 -45.351 1.00 30.89 122 ALA A CA 1
ATOM 946 C C . ALA A 1 122 ? 9.061 32.928 -46.237 1.00 30.89 122 ALA A C 1
ATOM 948 O O . ALA A 1 122 ? 8.782 33.470 -47.300 1.00 30.89 122 ALA A O 1
ATOM 949 N N . VAL A 1 123 ? 10.308 32.876 -45.774 1.00 28.08 123 VAL A N 1
ATOM 950 C CA . VAL A 1 123 ? 11.450 33.019 -46.671 1.00 28.08 123 VAL A CA 1
ATOM 951 C C . VAL A 1 123 ? 11.603 31.666 -47.344 1.00 28.08 123 VAL A C 1
ATOM 953 O O . VAL A 1 123 ? 12.108 30.707 -46.759 1.00 28.08 123 VAL A O 1
ATOM 956 N N . SER A 1 124 ? 11.091 31.594 -48.567 1.00 28.42 124 SER A N 1
ATOM 957 C CA . SER A 1 124 ? 11.378 30.548 -49.533 1.00 28.42 124 SER A CA 1
ATOM 958 C C . SER A 1 124 ? 12.893 30.439 -49.708 1.00 28.42 124 SER A C 1
ATOM 960 O O . SER A 1 124 ? 13.509 31.247 -50.404 1.00 28.42 124 SER A O 1
ATOM 962 N N . LYS A 1 125 ? 13.525 29.436 -49.093 1.00 29.62 125 LYS A N 1
ATOM 963 C CA . LYS A 1 125 ? 14.832 28.986 -49.571 1.00 29.62 125 LYS A CA 1
ATOM 964 C C . LYS A 1 125 ? 14.576 28.182 -50.836 1.00 29.62 125 LYS A C 1
ATOM 966 O O . LYS A 1 125 ? 14.292 26.991 -50.776 1.00 29.62 125 LYS A O 1
ATOM 971 N N . GLY A 1 126 ? 14.605 28.892 -51.961 1.00 26.98 126 GLY A N 1
ATOM 972 C CA . GLY A 1 126 ? 14.636 28.300 -53.285 1.00 26.98 126 GLY A CA 1
ATOM 973 C C . GLY A 1 126 ? 15.795 27.317 -53.374 1.00 26.98 126 GLY A C 1
ATOM 974 O O . GLY A 1 126 ? 16.944 27.646 -53.070 1.00 26.98 126 GLY A O 1
ATOM 975 N N . THR A 1 127 ? 15.466 26.096 -53.770 1.00 28.17 127 THR A N 1
ATOM 976 C CA . THR A 1 127 ? 16.406 25.070 -54.195 1.00 28.17 127 THR A CA 1
ATOM 977 C C . THR A 1 127 ? 17.181 25.615 -55.394 1.00 28.17 127 THR A C 1
ATOM 979 O O . THR A 1 127 ? 16.700 25.589 -56.523 1.00 28.17 127 THR A O 1
ATOM 982 N N . LYS A 1 128 ? 18.378 26.161 -55.155 1.00 26.38 128 LYS A N 1
ATOM 983 C CA . LYS A 1 128 ? 19.329 26.469 -56.225 1.00 26.38 128 LYS A CA 1
ATOM 984 C C . LYS A 1 128 ? 19.847 25.145 -56.781 1.00 26.38 128 LYS A C 1
ATOM 986 O O . LYS A 1 128 ? 20.710 24.504 -56.189 1.00 26.38 128 LYS A O 1
ATOM 991 N N . VAL A 1 129 ? 19.307 24.762 -57.932 1.00 31.89 129 VAL A N 1
ATOM 992 C CA . VAL A 1 129 ? 19.908 23.796 -58.849 1.00 31.89 129 VAL A CA 1
ATOM 993 C C . VAL A 1 129 ? 21.273 24.351 -59.261 1.00 31.89 129 VAL A C 1
ATOM 995 O O . VAL A 1 129 ? 21.356 25.299 -60.036 1.00 31.89 129 VAL A O 1
ATOM 998 N N . LYS A 1 130 ? 22.358 23.782 -58.729 1.00 26.72 130 LYS A N 1
ATOM 999 C CA . LYS A 1 130 ? 23.692 23.922 -59.319 1.00 26.72 130 LYS A CA 1
ATOM 1000 C C . LYS A 1 130 ? 23.934 22.691 -60.187 1.00 26.72 130 LYS A C 1
ATOM 1002 O O . LYS A 1 130 ? 24.296 21.630 -59.692 1.00 26.72 130 LYS A O 1
ATOM 1007 N N . ARG A 1 131 ? 23.715 22.857 -61.495 1.00 28.20 131 ARG A N 1
ATOM 1008 C CA . ARG A 1 131 ? 24.368 22.042 -62.525 1.00 28.20 131 ARG A CA 1
ATOM 1009 C C . ARG A 1 131 ? 25.871 22.289 -62.389 1.00 28.20 131 ARG A C 1
ATOM 1011 O O . ARG A 1 131 ? 26.316 23.410 -62.609 1.00 28.20 131 ARG A O 1
ATOM 1018 N N . MET A 1 132 ? 26.640 21.259 -62.065 1.00 27.47 132 MET A N 1
ATOM 1019 C CA . MET A 1 132 ? 28.025 21.165 -62.516 1.00 27.47 132 MET A CA 1
ATOM 1020 C C . MET A 1 132 ? 28.169 19.868 -63.295 1.00 27.47 132 MET A C 1
ATOM 1022 O O . MET A 1 132 ? 27.936 18.777 -62.785 1.00 27.47 132 MET A O 1
ATOM 1026 N N . ARG A 1 133 ? 28.484 20.057 -64.576 1.00 27.12 133 ARG A N 1
ATOM 1027 C CA . ARG A 1 133 ? 29.058 19.064 -65.472 1.00 27.12 133 ARG A CA 1
ATOM 1028 C C . ARG A 1 133 ? 30.371 18.575 -64.858 1.00 27.12 133 ARG A C 1
ATOM 1030 O O . ARG A 1 133 ? 31.202 19.414 -64.526 1.00 27.12 133 ARG A O 1
ATOM 1037 N N . CYS A 1 134 ? 30.578 17.266 -64.814 1.00 26.47 134 CYS A N 1
ATOM 1038 C CA . CYS A 1 134 ? 31.914 16.688 -64.893 1.00 26.47 134 CYS A CA 1
ATOM 1039 C C . CYS A 1 134 ? 31.911 15.694 -66.052 1.00 26.47 134 CYS A C 1
ATOM 1041 O O . CYS A 1 134 ? 30.969 14.921 -66.224 1.00 26.47 134 CYS A O 1
ATOM 1043 N N . ALA A 1 135 ? 32.919 15.859 -66.897 1.00 27.95 135 ALA A N 1
ATOM 1044 C CA . ALA A 1 135 ? 33.100 15.221 -68.181 1.00 27.95 135 ALA A CA 1
ATOM 1045 C C . ALA A 1 135 ? 33.396 13.722 -68.057 1.00 27.95 135 ALA A C 1
ATOM 1047 O O . ALA A 1 135 ? 33.890 13.244 -67.038 1.00 27.95 135 ALA A O 1
ATOM 1048 N N . ALA A 1 136 ? 33.099 13.014 -69.142 1.00 28.86 136 ALA A N 1
ATOM 1049 C CA . ALA A 1 136 ? 33.508 11.645 -69.384 1.00 28.86 136 ALA A CA 1
ATOM 1050 C C . ALA A 1 136 ? 35.036 11.531 -69.536 1.00 28.86 136 ALA A C 1
ATOM 1052 O O . ALA A 1 136 ? 35.652 12.334 -70.235 1.00 28.86 136 ALA A O 1
ATOM 1053 N N . ALA A 1 137 ? 35.607 10.488 -68.935 1.00 26.05 137 ALA A N 1
ATOM 1054 C CA . ALA A 1 137 ? 36.851 9.839 -69.344 1.00 26.05 137 ALA A CA 1
ATOM 1055 C C . ALA A 1 137 ? 36.739 8.329 -69.001 1.00 26.05 137 ALA A C 1
ATOM 1057 O O . ALA A 1 137 ? 36.070 7.999 -68.018 1.00 26.05 137 ALA A O 1
ATOM 1058 N N . PRO A 1 138 ? 37.300 7.419 -69.821 1.00 31.00 138 PRO A N 1
ATOM 1059 C CA . PRO A 1 138 ? 36.987 5.983 -69.811 1.00 31.00 138 PRO A CA 1
ATOM 1060 C C . PRO A 1 138 ? 37.662 5.205 -68.660 1.00 31.00 138 PRO A C 1
ATOM 1062 O O . PRO A 1 138 ? 38.590 5.720 -68.029 1.00 31.00 138 PRO A O 1
ATOM 1065 N N . PRO A 1 139 ? 37.205 3.968 -68.366 1.00 31.88 139 PRO A N 1
ATOM 1066 C CA . PRO A 1 139 ? 37.670 3.194 -67.219 1.00 31.88 139 PRO A CA 1
ATOM 1067 C C . PRO A 1 139 ? 39.058 2.591 -67.464 1.00 31.88 139 PRO A C 1
ATOM 1069 O O . PRO A 1 139 ? 39.342 2.082 -68.545 1.00 31.88 139 PRO A O 1
ATOM 1072 N N . LYS A 1 140 ? 39.903 2.595 -66.427 1.00 30.75 140 LYS A N 1
ATOM 1073 C CA . LYS A 1 140 ? 41.038 1.672 -66.332 1.00 30.75 140 LYS A CA 1
ATOM 1074 C C . LYS A 1 140 ? 40.568 0.424 -65.590 1.00 30.75 140 LYS A C 1
ATOM 1076 O O . LYS A 1 140 ? 40.202 0.504 -64.420 1.00 30.75 140 LYS A O 1
ATOM 1081 N N . GLU A 1 141 ? 40.551 -0.691 -66.310 1.00 35.59 141 GLU A N 1
ATOM 1082 C CA . GLU A 1 141 ? 40.473 -2.055 -65.788 1.00 35.59 141 GLU A CA 1
ATOM 1083 C C . GLU A 1 141 ? 41.477 -2.270 -64.652 1.00 35.59 141 GLU A C 1
ATOM 1085 O O . GLU A 1 141 ? 42.678 -2.109 -64.854 1.00 35.59 141 GLU A O 1
ATOM 1090 N N . LEU A 1 142 ? 40.982 -2.685 -63.486 1.00 30.84 142 LEU A N 1
ATOM 1091 C CA . LEU A 1 142 ? 41.744 -3.404 -62.468 1.00 30.84 142 LEU A CA 1
ATOM 1092 C C . LEU A 1 142 ? 40.805 -4.439 -61.827 1.00 30.84 142 LEU A C 1
ATOM 1094 O O . LEU A 1 142 ? 39.964 -4.109 -60.999 1.00 30.84 142 LEU A O 1
ATOM 1098 N N . VAL A 1 143 ? 40.934 -5.664 -62.341 1.00 32.34 143 VAL A N 1
ATOM 1099 C CA . VAL A 1 143 ? 40.757 -6.994 -61.729 1.00 32.34 143 VAL A CA 1
ATOM 1100 C C . VAL A 1 143 ? 39.648 -7.165 -60.675 1.00 32.34 143 VAL A C 1
ATOM 1102 O O . VAL A 1 143 ? 39.707 -6.654 -59.560 1.00 32.34 143 VAL A O 1
ATOM 1105 N N . ALA A 1 144 ? 38.668 -8.002 -61.024 1.00 31.72 144 ALA A N 1
ATOM 1106 C CA . ALA A 1 144 ? 37.631 -8.521 -60.137 1.00 31.72 144 ALA A CA 1
ATOM 1107 C C . ALA A 1 144 ? 38.205 -9.293 -58.927 1.00 31.72 144 ALA A C 1
ATOM 1109 O O . ALA A 1 144 ? 39.024 -10.191 -59.133 1.00 31.72 144 ALA A O 1
ATOM 1110 N N . PRO A 1 145 ? 37.727 -9.052 -57.689 1.00 31.59 145 PRO A N 1
ATOM 1111 C CA . PRO A 1 145 ? 37.877 -10.001 -56.601 1.00 31.59 145 PRO A CA 1
ATOM 1112 C C . PRO A 1 145 ? 36.682 -10.967 -56.532 1.00 31.59 145 PRO A C 1
ATOM 1114 O O . PRO A 1 145 ? 35.556 -10.667 -56.923 1.00 31.59 145 PRO A O 1
ATOM 1117 N N . SER A 1 146 ? 36.992 -12.161 -56.041 1.00 35.50 146 SER A N 1
ATOM 1118 C CA . SER A 1 146 ? 36.201 -13.390 -55.975 1.00 35.50 146 SER A CA 1
ATOM 1119 C C . SER A 1 146 ? 34.700 -13.268 -55.641 1.00 35.50 146 SER A C 1
ATOM 1121 O O . SER A 1 146 ? 34.262 -12.612 -54.694 1.00 35.50 146 SER A O 1
ATOM 1123 N N . THR A 1 147 ? 33.916 -14.070 -56.368 1.00 38.75 147 THR A N 1
ATOM 1124 C CA . THR A 1 147 ? 32.456 -14.284 -56.294 1.00 38.75 147 THR A CA 1
ATOM 1125 C C . THR A 1 147 ? 31.908 -14.713 -54.920 1.00 38.75 147 THR A C 1
ATOM 1127 O O . THR A 1 147 ? 30.693 -14.764 -54.728 1.00 38.75 147 THR A O 1
ATOM 1130 N N . GLY A 1 148 ? 32.769 -14.996 -53.936 1.00 39.59 148 GLY A N 1
ATOM 1131 C CA . GLY A 1 148 ? 32.373 -15.407 -52.584 1.00 39.59 148 GLY A CA 1
ATOM 1132 C C . GLY A 1 148 ? 32.042 -14.254 -51.627 1.00 39.59 148 GLY A C 1
ATOM 1133 O O . GLY A 1 148 ? 31.209 -14.417 -50.733 1.00 39.59 148 GLY A O 1
ATOM 1134 N N . THR A 1 149 ? 32.656 -13.080 -51.806 1.00 38.81 149 THR A N 1
ATOM 1135 C CA . THR A 1 149 ? 32.476 -11.928 -50.898 1.00 38.81 149 THR A CA 1
ATOM 1136 C C . THR A 1 149 ? 31.195 -11.147 -51.199 1.00 38.81 149 THR A C 1
ATOM 1138 O O . THR A 1 149 ? 30.478 -10.754 -50.275 1.00 38.81 149 THR A O 1
ATOM 1141 N N . ASP A 1 150 ? 30.836 -11.029 -52.479 1.00 41.16 150 ASP A N 1
ATOM 1142 C CA . ASP A 1 150 ? 29.631 -10.328 -52.940 1.00 41.16 150 ASP A CA 1
ATOM 1143 C C . ASP A 1 150 ? 28.344 -11.061 -52.510 1.00 41.16 150 ASP A C 1
ATOM 1145 O O . ASP A 1 150 ? 27.402 -10.458 -51.994 1.00 41.16 150 ASP A O 1
ATOM 1149 N N . GLY A 1 151 ? 28.349 -12.401 -52.555 1.00 42.62 151 GLY A N 1
ATOM 1150 C CA . GLY A 1 151 ? 27.243 -13.229 -52.058 1.00 42.62 151 GLY A CA 1
ATOM 1151 C C . GLY A 1 151 ? 27.027 -13.144 -50.539 1.00 42.62 151 GLY A C 1
ATOM 1152 O O . GLY A 1 151 ? 25.906 -13.332 -50.055 1.00 42.62 151 GLY A O 1
ATOM 1153 N N . ARG A 1 152 ? 28.074 -12.837 -49.760 1.00 46.34 152 ARG A N 1
ATOM 1154 C CA . ARG A 1 152 ? 27.976 -12.610 -48.306 1.00 46.34 152 ARG A CA 1
ATOM 1155 C C . ARG A 1 152 ? 27.447 -11.202 -48.007 1.00 46.34 152 ARG A C 1
ATOM 1157 O O . ARG A 1 152 ? 26.622 -11.042 -47.110 1.00 46.34 152 ARG A O 1
ATOM 1164 N N . LEU A 1 153 ? 27.826 -10.214 -48.819 1.00 43.31 153 LEU A N 1
ATOM 1165 C CA . LEU A 1 153 ? 27.357 -8.829 -48.734 1.00 43.31 153 LEU A CA 1
ATOM 1166 C C . LEU A 1 153 ? 25.868 -8.684 -49.109 1.00 43.31 153 LEU A C 1
ATOM 1168 O O . LEU A 1 153 ? 25.118 -7.983 -48.425 1.00 43.31 153 LEU A O 1
ATOM 1172 N N . GLU A 1 154 ? 25.419 -9.396 -50.144 1.00 50.50 154 GLU A N 1
ATOM 1173 C CA . GLU A 1 154 ? 24.006 -9.532 -50.534 1.00 50.50 154 GLU A CA 1
ATOM 1174 C C . GLU A 1 154 ? 23.167 -10.146 -49.398 1.00 50.50 154 GLU A C 1
ATOM 1176 O O . GLU A 1 154 ? 22.105 -9.622 -49.046 1.00 50.50 154 GLU A O 1
ATOM 1181 N N . LYS A 1 155 ? 23.677 -11.195 -48.732 1.00 52.62 155 LYS A N 1
ATOM 1182 C CA . LYS A 1 155 ? 23.024 -11.838 -47.571 1.00 52.62 155 LYS A CA 1
ATOM 1183 C C . LYS A 1 155 ? 22.879 -10.902 -46.364 1.00 52.62 155 LYS A C 1
ATOM 1185 O O . LYS A 1 155 ? 21.837 -10.901 -45.707 1.00 52.62 155 LYS A O 1
ATOM 1190 N N . VAL A 1 156 ? 23.873 -10.055 -46.101 1.00 52.94 156 VAL A N 1
ATOM 1191 C CA . VAL A 1 156 ? 23.819 -9.073 -45.004 1.00 52.94 156 VAL A CA 1
ATOM 1192 C C . VAL A 1 156 ? 22.844 -7.932 -45.327 1.00 52.94 156 VAL A C 1
ATOM 1194 O O . VAL A 1 156 ? 22.011 -7.570 -44.492 1.00 52.94 156 VAL A O 1
ATOM 1197 N N . LYS A 1 157 ? 22.852 -7.411 -46.562 1.00 53.28 157 LYS A N 1
ATOM 1198 C CA . LYS A 1 157 ? 21.910 -6.367 -47.022 1.00 53.28 157 LYS A CA 1
ATOM 1199 C C . LYS A 1 157 ? 20.457 -6.866 -47.064 1.00 53.28 157 LYS A C 1
ATOM 1201 O O . LYS A 1 157 ? 19.530 -6.122 -46.728 1.00 53.28 157 LYS A O 1
ATOM 1206 N N . THR A 1 158 ? 20.237 -8.132 -47.422 1.00 53.75 158 THR A N 1
ATOM 1207 C CA . THR A 1 158 ? 18.906 -8.764 -47.404 1.00 53.75 158 THR A CA 1
ATOM 1208 C C . THR A 1 158 ? 18.392 -9.026 -45.986 1.00 53.75 158 THR A C 1
ATOM 1210 O O . THR A 1 158 ? 17.187 -8.890 -45.776 1.00 53.75 158 THR A O 1
ATOM 1213 N N . ARG A 1 159 ? 19.261 -9.286 -44.993 1.00 53.03 159 ARG A N 1
ATOM 1214 C CA . ARG A 1 159 ? 18.904 -9.387 -43.556 1.00 53.03 159 ARG A CA 1
ATOM 1215 C C . ARG A 1 159 ? 18.759 -8.034 -42.845 1.00 53.03 159 ARG A C 1
ATOM 1217 O O . ARG A 1 159 ? 17.985 -7.915 -41.892 1.00 53.03 159 ARG A O 1
ATOM 1224 N N . GLU A 1 160 ? 19.385 -6.975 -43.355 1.00 44.69 160 GLU A N 1
ATOM 1225 C CA . GLU A 1 160 ? 19.181 -5.602 -42.871 1.00 44.69 160 GLU A CA 1
ATOM 1226 C C . GLU A 1 160 ? 17.728 -5.122 -43.090 1.00 44.69 160 GLU A C 1
ATOM 1228 O O . GLU A 1 160 ? 17.135 -4.440 -42.246 1.00 44.69 160 GLU A O 1
ATOM 1233 N N . ARG A 1 161 ? 17.108 -5.524 -44.209 1.00 48.06 161 ARG A N 1
ATOM 1234 C CA . ARG A 1 161 ? 15.719 -5.177 -44.559 1.00 48.06 161 ARG A CA 1
ATOM 1235 C C . ARG A 1 161 ? 14.685 -5.633 -43.512 1.00 48.06 161 ARG A C 1
ATOM 1237 O O . ARG A 1 161 ? 13.918 -4.772 -43.071 1.00 48.06 161 ARG A O 1
ATOM 1244 N N . PRO A 1 162 ? 14.629 -6.904 -43.068 1.00 48.72 162 PRO A N 1
ATOM 1245 C CA . PRO A 1 162 ? 13.717 -7.333 -42.010 1.00 48.72 162 PRO A CA 1
ATOM 1246 C C . PRO A 1 162 ? 14.047 -6.709 -40.645 1.00 48.72 162 PRO A C 1
ATOM 1248 O O . PRO A 1 162 ? 13.114 -6.292 -39.960 1.00 48.72 162 PRO A O 1
ATOM 1251 N N . ALA A 1 163 ? 15.326 -6.517 -40.287 1.00 45.62 163 ALA A N 1
ATOM 1252 C CA . ALA A 1 163 ? 15.719 -5.836 -39.043 1.00 45.62 163 ALA A CA 1
ATOM 1253 C C . ALA A 1 163 ? 15.243 -4.368 -38.998 1.00 45.62 163 ALA A C 1
ATOM 1255 O O . ALA A 1 163 ? 14.715 -3.889 -37.996 1.00 45.62 163 ALA A O 1
ATOM 1256 N N . SER A 1 164 ? 15.328 -3.645 -40.118 1.00 51.09 164 SER A N 1
ATOM 1257 C CA . SER A 1 164 ? 14.803 -2.274 -40.219 1.00 51.09 164 SER A CA 1
ATOM 1258 C C . SER A 1 164 ? 13.269 -2.194 -40.113 1.00 51.09 164 SER A C 1
ATOM 1260 O O . SER A 1 164 ? 12.716 -1.145 -39.762 1.00 51.09 164 SER A O 1
ATOM 1262 N N . ARG A 1 165 ? 12.581 -3.303 -40.421 1.00 53.31 165 ARG A N 1
ATOM 1263 C CA . ARG A 1 165 ? 11.119 -3.436 -40.447 1.00 53.31 165 ARG A CA 1
ATOM 1264 C C . ARG A 1 165 ? 10.560 -3.890 -39.093 1.00 53.31 165 ARG A C 1
ATOM 1266 O O . ARG A 1 165 ? 9.449 -3.484 -38.760 1.00 53.31 165 ARG A O 1
ATOM 1273 N N . SER A 1 166 ? 11.326 -4.663 -38.316 1.00 51.78 166 SER A N 1
ATOM 1274 C CA . SER A 1 166 ? 10.983 -5.101 -36.954 1.00 51.78 166 SER A CA 1
ATOM 1275 C C . SER A 1 166 ? 11.254 -4.035 -35.885 1.00 51.78 166 SER A C 1
ATOM 1277 O O . SER A 1 166 ? 10.587 -4.026 -34.851 1.00 51.78 166 SER A O 1
ATOM 1279 N N . VAL A 1 167 ? 12.163 -3.081 -36.132 1.00 42.38 167 VAL A N 1
ATOM 1280 C CA . VAL A 1 167 ? 12.424 -1.975 -35.196 1.00 42.38 167 VAL A CA 1
ATOM 1281 C C . VAL A 1 167 ? 11.322 -0.902 -35.300 1.00 42.38 167 VAL A C 1
ATOM 1283 O O . VAL A 1 167 ? 11.190 -0.251 -36.346 1.00 42.38 167 VAL A O 1
ATOM 1286 N N . PRO A 1 168 ? 10.571 -0.615 -34.216 1.00 46.31 168 PRO A N 1
ATOM 1287 C CA . PRO A 1 168 ? 9.465 0.337 -34.249 1.00 46.31 168 PRO A CA 1
ATOM 1288 C C . PRO A 1 168 ? 9.934 1.719 -34.712 1.00 46.31 168 PRO A C 1
ATOM 1290 O O . PRO A 1 168 ? 10.805 2.349 -34.100 1.00 46.31 168 PRO A O 1
ATOM 1293 N N . LYS A 1 169 ? 9.384 2.195 -35.837 1.00 39.00 169 LYS A N 1
ATOM 1294 C CA . LYS A 1 169 ? 9.633 3.543 -36.374 1.00 39.00 169 LYS A CA 1
ATOM 1295 C C . LYS A 1 169 ? 9.160 4.577 -35.356 1.00 39.00 169 LYS A C 1
ATOM 1297 O O . LYS A 1 169 ? 8.065 4.461 -34.816 1.00 39.00 169 LYS A O 1
ATOM 1302 N N . SER A 1 170 ? 9.962 5.613 -35.104 1.00 31.77 170 SER A N 1
ATOM 1303 C CA . SER A 1 170 ? 9.532 6.741 -34.274 1.00 31.77 170 SER A CA 1
ATOM 1304 C C . SER A 1 170 ? 8.492 7.566 -35.041 1.00 31.77 170 SER A C 1
ATOM 1306 O O . SER A 1 170 ? 8.814 8.578 -35.665 1.00 31.77 170 SER A O 1
ATOM 1308 N N . SER A 1 171 ? 7.239 7.123 -35.050 1.00 32.62 171 SER A N 1
ATOM 1309 C CA . SER A 1 171 ? 6.143 7.878 -35.641 1.00 32.62 171 SER A CA 1
ATOM 1310 C C . SER A 1 171 ? 5.801 9.062 -34.735 1.00 32.62 171 SER A C 1
ATOM 1312 O O . SER A 1 171 ? 5.213 8.903 -33.664 1.00 32.62 171 SER A O 1
ATOM 1314 N N . LYS A 1 172 ? 6.135 10.279 -35.180 1.00 29.47 172 LYS A N 1
ATOM 1315 C CA . LYS A 1 172 ? 5.464 11.505 -34.728 1.00 29.47 172 LYS A CA 1
ATOM 1316 C C . LYS A 1 172 ? 4.039 11.498 -35.287 1.00 29.47 172 LYS A C 1
ATOM 1318 O O . LYS A 1 172 ? 3.745 12.214 -36.236 1.00 29.47 172 LYS A O 1
ATOM 1323 N N . GLN A 1 173 ? 3.154 10.685 -34.722 1.00 31.39 173 GLN A N 1
ATOM 1324 C CA . GLN A 1 173 ? 1.733 10.749 -35.043 1.00 31.39 173 GLN A CA 1
ATOM 1325 C C . GLN A 1 173 ? 1.001 11.335 -33.840 1.00 31.39 173 GLN A C 1
ATOM 1327 O O . GLN A 1 173 ? 0.971 10.764 -32.750 1.00 31.39 173 GLN A O 1
ATOM 1332 N N . ARG A 1 174 ? 0.483 12.553 -34.039 1.00 27.80 174 ARG A N 1
ATOM 1333 C CA . ARG A 1 174 ? -0.400 13.260 -33.109 1.00 27.80 174 ARG A CA 1
ATOM 1334 C C . ARG A 1 174 ? -1.608 12.360 -32.842 1.00 27.80 174 ARG A C 1
ATOM 1336 O O . ARG A 1 174 ? -2.440 12.195 -33.722 1.00 27.80 174 ARG A O 1
ATOM 1343 N N . ARG A 1 175 ? -1.731 11.826 -31.627 1.00 26.55 175 ARG A N 1
ATOM 1344 C CA . ARG A 1 175 ? -3.026 11.398 -31.087 1.00 26.55 175 ARG A CA 1
ATOM 1345 C C . ARG A 1 175 ? -3.579 12.539 -30.245 1.00 26.55 175 ARG A C 1
ATOM 1347 O O . ARG A 1 175 ? -3.079 12.854 -29.165 1.00 26.55 175 ARG A O 1
ATOM 1354 N N . THR A 1 176 ? -4.556 13.226 -30.813 1.00 25.80 176 THR A N 1
ATOM 1355 C CA . THR A 1 176 ? -5.497 14.084 -30.104 1.00 25.80 176 THR A CA 1
ATOM 1356 C C . THR A 1 176 ? -6.460 13.207 -29.302 1.00 25.80 176 THR A C 1
ATOM 1358 O O . THR A 1 176 ? -6.965 12.213 -29.808 1.00 25.80 176 THR A O 1
ATOM 1361 N N . SER A 1 177 ? -6.618 13.569 -28.028 1.00 34.91 177 SER A N 1
ATOM 1362 C CA . SER A 1 177 ? -7.776 13.365 -27.144 1.00 34.91 177 SER A CA 1
ATOM 1363 C C . SER A 1 177 ? -8.815 12.291 -27.502 1.00 34.91 177 SER A C 1
ATOM 1365 O O . SER A 1 177 ? -9.681 12.523 -28.336 1.00 34.91 177 SER A O 1
ATOM 1367 N N . GLN A 1 178 ? -8.850 11.232 -26.694 1.00 27.81 178 GLN A N 1
ATOM 1368 C CA . GLN A 1 178 ? -10.079 10.782 -26.032 1.00 27.81 178 GLN A CA 1
ATOM 1369 C C . GLN A 1 178 ? -9.683 10.177 -24.676 1.00 27.81 178 GLN A C 1
ATOM 1371 O O . GLN A 1 178 ? -9.091 9.105 -24.590 1.00 27.81 178 GLN A O 1
ATOM 1376 N N . ARG A 1 179 ? -9.911 10.957 -23.612 1.00 36.38 179 ARG A N 1
ATOM 1377 C CA . ARG A 1 179 ? -9.876 10.514 -22.214 1.00 36.38 179 ARG A CA 1
ATOM 1378 C C . ARG A 1 179 ? -11.230 9.863 -21.947 1.00 36.38 179 ARG A C 1
ATOM 1380 O O . ARG A 1 179 ? -12.238 10.555 -21.983 1.00 36.38 179 ARG A O 1
ATOM 1387 N N . GLY A 1 180 ? -11.237 8.561 -21.706 1.00 30.94 180 GLY A N 1
ATOM 1388 C CA . GLY A 1 180 ? -12.442 7.800 -21.387 1.00 30.94 180 GLY A CA 1
ATOM 1389 C C . GLY A 1 180 ? -12.413 6.472 -22.124 1.00 30.94 180 GLY A C 1
ATOM 1390 O O . GLY A 1 180 ? -12.554 6.448 -23.340 1.00 30.94 180 GLY A O 1
ATOM 1391 N N . LYS A 1 181 ? -12.223 5.384 -21.374 1.00 25.83 181 LYS A N 1
ATOM 1392 C CA . LYS A 1 181 ? -11.945 4.014 -21.836 1.00 25.83 181 LYS A CA 1
ATOM 1393 C C . LYS A 1 181 ? -10.501 3.833 -22.313 1.00 25.83 181 LYS A C 1
ATOM 1395 O O . LYS A 1 181 ? -10.123 4.201 -23.423 1.00 25.83 181 LYS A O 1
ATOM 1400 N N . VAL A 1 182 ? -9.686 3.206 -21.461 1.00 32.31 182 VAL A N 1
ATOM 1401 C CA . VAL A 1 182 ? -8.502 2.478 -21.928 1.00 32.31 182 VAL A CA 1
ATOM 1402 C C . VAL A 1 182 ? -9.048 1.375 -22.834 1.00 32.31 182 VAL A C 1
ATOM 1404 O O . VAL A 1 182 ? -9.439 0.314 -22.364 1.00 32.31 182 VAL A O 1
ATOM 1407 N N . LYS A 1 183 ? -9.166 1.642 -24.140 1.00 27.64 183 LYS A N 1
ATOM 1408 C CA . LYS A 1 183 ? -9.238 0.553 -25.112 1.00 27.64 183 LYS A CA 1
ATOM 1409 C C . LYS A 1 183 ? -7.946 -0.225 -24.905 1.00 27.64 183 LYS A C 1
ATOM 1411 O O . LYS A 1 183 ? -6.878 0.353 -25.128 1.00 27.64 183 LYS A O 1
ATOM 1416 N N . LYS A 1 184 ? -8.058 -1.472 -24.423 1.00 33.03 184 LYS A N 1
ATOM 1417 C CA . LYS A 1 184 ? -6.972 -2.458 -24.450 1.00 33.03 184 LYS A CA 1
ATOM 1418 C C . LYS A 1 184 ? -6.265 -2.275 -25.787 1.00 33.03 184 LYS A C 1
ATOM 1420 O O . LYS A 1 184 ? -6.890 -2.389 -26.844 1.00 33.03 184 LYS A O 1
ATOM 1425 N N . ILE A 1 185 ? -5.005 -1.853 -25.734 1.00 38.16 185 ILE A N 1
ATOM 1426 C CA . ILE A 1 185 ? -4.146 -1.931 -26.908 1.00 38.16 185 ILE A CA 1
ATOM 1427 C C . ILE A 1 185 ? -4.171 -3.422 -27.259 1.00 38.16 185 ILE A C 1
ATOM 1429 O O . ILE A 1 185 ? -3.978 -4.219 -26.343 1.00 38.16 185 ILE A O 1
ATOM 1433 N N . PRO A 1 186 ? -4.532 -3.813 -28.493 1.00 38.94 186 PRO A N 1
ATOM 1434 C CA . PRO A 1 186 ? -4.605 -5.226 -28.839 1.00 38.94 186 PRO A CA 1
ATOM 1435 C C . PRO A 1 186 ? -3.277 -5.891 -28.480 1.00 38.94 186 PRO A C 1
ATOM 1437 O O . PRO A 1 186 ? -2.231 -5.285 -28.735 1.00 38.94 186 PRO A O 1
ATOM 1440 N N . ASP A 1 187 ? -3.362 -7.086 -27.887 1.00 43.97 187 ASP A N 1
ATOM 1441 C CA . ASP A 1 187 ? -2.267 -7.987 -27.504 1.00 43.97 187 ASP A CA 1
ATOM 1442 C C . ASP A 1 187 ? -1.351 -8.287 -28.698 1.00 43.97 187 ASP A C 1
ATOM 1444 O O . ASP A 1 187 ? -1.345 -9.360 -29.294 1.00 43.97 187 ASP A O 1
ATOM 1448 N N . ARG A 1 188 ? -0.548 -7.308 -29.091 1.00 54.22 188 ARG A N 1
ATOM 1449 C CA . ARG A 1 188 ? 0.762 -7.583 -29.639 1.00 54.22 188 ARG A CA 1
ATOM 1450 C C . ARG A 1 188 ? 1.690 -7.472 -28.466 1.00 54.22 188 ARG A C 1
ATOM 1452 O O . ARG A 1 188 ? 1.929 -6.367 -27.990 1.00 54.22 188 ARG A O 1
ATOM 1459 N N . ASP A 1 189 ? 2.157 -8.625 -28.023 1.00 76.56 189 ASP A N 1
ATOM 1460 C CA . ASP A 1 189 ? 3.178 -8.769 -27.005 1.00 76.56 189 ASP A CA 1
ATOM 1461 C C . ASP A 1 189 ? 4.384 -7.880 -27.375 1.00 76.56 189 ASP A C 1
ATOM 1463 O O . ASP A 1 189 ? 5.204 -8.190 -28.247 1.00 76.56 189 ASP A O 1
ATOM 1467 N N . VAL A 1 190 ? 4.412 -6.673 -26.800 1.00 81.25 190 VAL A N 1
ATOM 1468 C CA . VAL A 1 190 ? 5.426 -5.652 -27.088 1.00 81.25 190 VAL A CA 1
ATOM 1469 C C . VAL A 1 190 ? 6.786 -6.160 -26.619 1.00 81.25 190 VAL A C 1
ATOM 1471 O O . VAL A 1 190 ? 7.786 -5.890 -27.288 1.00 81.25 190 VAL A O 1
ATOM 1474 N N . ALA A 1 191 ? 6.816 -6.959 -25.547 1.00 82.75 191 ALA A N 1
ATOM 1475 C CA . ALA A 1 191 ? 8.008 -7.655 -25.090 1.00 82.75 191 ALA A CA 1
ATOM 1476 C C . ALA A 1 191 ? 8.508 -8.640 -26.155 1.00 82.75 191 ALA A C 1
ATOM 1478 O O . ALA A 1 191 ? 9.697 -8.622 -26.482 1.00 82.75 191 ALA A O 1
ATOM 1479 N N . ALA A 1 192 ? 7.622 -9.427 -26.778 1.00 85.31 192 ALA A N 1
ATOM 1480 C CA . ALA A 1 192 ? 8.004 -10.323 -27.873 1.00 85.31 192 ALA A CA 1
ATOM 1481 C C . ALA A 1 192 ? 8.576 -9.568 -29.089 1.00 85.31 192 ALA A C 1
ATOM 1483 O O . ALA A 1 192 ? 9.572 -9.998 -29.674 1.00 85.31 192 ALA A O 1
ATOM 1484 N N . ILE A 1 193 ? 8.005 -8.412 -29.450 1.00 86.69 193 ILE A N 1
ATOM 1485 C CA . ILE A 1 193 ? 8.520 -7.574 -30.550 1.00 86.69 193 ILE A CA 1
ATOM 1486 C C . ILE A 1 193 ? 9.904 -7.010 -30.212 1.00 86.69 193 ILE A C 1
ATOM 1488 O O . ILE A 1 193 ? 10.806 -7.047 -31.050 1.00 86.69 193 ILE A O 1
ATOM 1492 N N . ILE A 1 194 ? 10.089 -6.501 -28.991 1.00 88.69 194 ILE A N 1
ATOM 1493 C CA . ILE A 1 194 ? 11.382 -6.002 -28.510 1.00 88.69 194 ILE A CA 1
ATOM 1494 C C . ILE A 1 194 ? 12.425 -7.124 -28.550 1.00 88.69 194 ILE A C 1
ATOM 1496 O O . ILE A 1 194 ? 13.507 -6.925 -29.101 1.00 88.69 194 ILE A O 1
ATOM 1500 N N . LYS A 1 195 ? 12.076 -8.320 -28.062 1.00 89.62 195 LYS A N 1
ATOM 1501 C CA . LYS A 1 195 ? 12.947 -9.502 -28.069 1.00 89.62 195 LYS A CA 1
ATOM 1502 C C . LYS A 1 195 ? 13.328 -9.933 -29.489 1.00 89.62 195 LYS A C 1
ATOM 1504 O O . LYS A 1 195 ? 14.499 -10.179 -29.767 1.00 89.62 195 LYS A O 1
ATOM 1509 N N . SER A 1 196 ? 12.373 -9.950 -30.418 1.00 89.44 196 SER A N 1
ATOM 1510 C CA . SER A 1 196 ? 12.633 -10.245 -31.835 1.00 89.44 196 SER A CA 1
ATOM 1511 C C . SER A 1 196 ? 13.552 -9.200 -32.492 1.00 89.44 196 SER A C 1
ATOM 1513 O O . SER A 1 196 ? 14.462 -9.545 -33.254 1.00 89.44 196 SER A O 1
ATOM 1515 N N . ALA A 1 197 ? 13.376 -7.915 -32.164 1.00 90.69 197 ALA A N 1
ATOM 1516 C CA . ALA A 1 197 ? 14.242 -6.843 -32.651 1.00 90.69 197 ALA A CA 1
ATOM 1517 C C . ALA A 1 197 ? 15.672 -6.952 -32.089 1.00 90.69 197 ALA A C 1
ATOM 1519 O O . ALA A 1 197 ? 16.631 -6.760 -32.838 1.00 90.69 197 ALA A O 1
ATOM 1520 N N . GLN A 1 198 ? 15.832 -7.313 -30.809 1.00 92.00 198 GLN A N 1
ATOM 1521 C CA . GLN A 1 198 ? 17.140 -7.592 -30.203 1.00 92.00 198 GLN A CA 1
ATOM 1522 C C . GLN A 1 198 ? 17.861 -8.730 -30.935 1.00 92.00 198 GLN A C 1
ATOM 1524 O O . GLN A 1 198 ? 19.010 -8.561 -31.343 1.00 92.00 198 GLN A O 1
ATOM 1529 N N . GLN A 1 199 ? 17.175 -9.856 -31.158 1.00 92.62 199 GLN A N 1
ATOM 1530 C CA . GLN A 1 199 ? 17.728 -11.015 -31.870 1.00 92.62 199 GLN A CA 1
ATOM 1531 C C . GLN A 1 199 ? 18.162 -10.656 -33.296 1.00 92.62 199 GLN A C 1
ATOM 1533 O O . GLN A 1 199 ? 19.237 -11.056 -33.738 1.00 92.62 199 GLN A O 1
ATOM 1538 N N . SER A 1 200 ? 17.369 -9.839 -33.996 1.00 90.12 200 SER A N 1
ATOM 1539 C CA . SER A 1 200 ? 17.688 -9.383 -35.355 1.00 90.12 200 SER A CA 1
ATOM 1540 C C . SER A 1 200 ? 18.966 -8.534 -35.395 1.00 90.12 200 SER A C 1
ATOM 1542 O O . SER A 1 200 ? 19.810 -8.729 -36.264 1.00 90.12 200 SER A O 1
ATOM 1544 N N . VAL A 1 201 ? 19.141 -7.602 -34.448 1.00 91.62 201 VAL A N 1
ATOM 1545 C CA . VAL A 1 201 ? 20.342 -6.746 -34.394 1.00 91.62 201 VAL A CA 1
ATOM 1546 C C . VAL A 1 201 ? 21.579 -7.535 -33.953 1.00 91.62 201 VAL A C 1
ATOM 1548 O O . VAL A 1 201 ? 22.667 -7.312 -34.484 1.00 91.62 201 VAL A O 1
ATOM 1551 N N . GLN A 1 202 ? 21.419 -8.491 -33.034 1.00 90.44 202 GLN A N 1
ATOM 1552 C CA . GLN A 1 202 ? 22.501 -9.392 -32.628 1.00 90.44 202 GLN A CA 1
ATOM 1553 C C . GLN A 1 202 ? 22.970 -10.286 -33.782 1.00 90.44 202 GLN A C 1
ATOM 1555 O O . GLN A 1 202 ? 24.175 -10.444 -33.961 1.00 90.44 202 GLN A O 1
ATOM 1560 N N . ALA A 1 203 ? 22.048 -10.812 -34.595 1.00 89.94 203 ALA A N 1
ATOM 1561 C CA . ALA A 1 203 ? 22.389 -11.599 -35.780 1.00 89.94 203 ALA A CA 1
ATOM 1562 C C . ALA A 1 203 ? 23.211 -10.782 -36.792 1.00 89.94 203 ALA A C 1
ATOM 1564 O O . ALA A 1 203 ? 24.266 -11.235 -37.227 1.00 89.94 203 ALA A O 1
ATOM 1565 N N . VAL A 1 204 ? 22.794 -9.543 -37.089 1.00 89.12 204 VAL A N 1
ATOM 1566 C CA . VAL A 1 204 ? 23.533 -8.651 -38.003 1.00 89.12 204 VAL A CA 1
ATOM 1567 C C . VAL A 1 204 ? 24.922 -8.304 -37.458 1.00 89.12 204 VAL A C 1
ATOM 1569 O O . VAL A 1 204 ? 25.885 -8.284 -38.219 1.00 89.12 204 VAL A O 1
ATOM 1572 N N . ARG A 1 205 ? 25.068 -8.068 -36.146 1.00 87.19 205 ARG A N 1
ATOM 1573 C CA . ARG A 1 205 ? 26.393 -7.854 -35.534 1.00 87.19 205 ARG A CA 1
ATOM 1574 C C . ARG A 1 205 ? 27.282 -9.089 -35.619 1.00 87.19 205 ARG A C 1
ATOM 1576 O O . ARG A 1 205 ? 28.473 -8.940 -35.866 1.00 87.19 205 ARG A O 1
ATOM 1583 N N . LYS A 1 206 ? 26.720 -10.280 -35.404 1.00 89.44 206 LYS A N 1
ATOM 1584 C CA . LYS A 1 206 ? 27.461 -11.537 -35.517 1.00 89.44 206 LYS A CA 1
ATOM 1585 C C . LYS A 1 206 ? 27.979 -11.724 -36.944 1.00 89.44 206 LYS A C 1
ATOM 1587 O O . LYS A 1 206 ? 29.173 -11.907 -37.127 1.00 89.44 206 LYS A O 1
ATOM 1592 N N . GLU A 1 207 ? 27.123 -11.553 -37.947 1.00 85.50 207 GLU A N 1
ATOM 1593 C CA . GLU A 1 207 ? 27.521 -11.634 -39.359 1.00 85.50 207 GLU A CA 1
ATOM 1594 C C . GLU A 1 207 ? 28.564 -10.570 -39.738 1.00 85.50 207 GLU A C 1
ATOM 1596 O O . GLU A 1 207 ? 29.536 -10.875 -40.423 1.00 85.50 207 GLU A O 1
ATOM 1601 N N . ALA A 1 208 ? 28.415 -9.333 -39.254 1.00 84.56 208 ALA A N 1
ATOM 1602 C CA . ALA A 1 2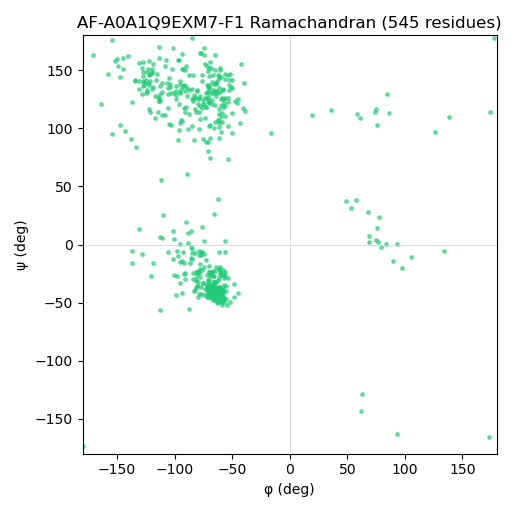08 ? 29.389 -8.264 -39.483 1.00 84.56 208 ALA A CA 1
ATOM 1603 C C . ALA A 1 208 ? 30.742 -8.505 -38.784 1.00 84.56 208 ALA A C 1
ATOM 1605 O O . ALA A 1 208 ? 31.750 -7.945 -39.217 1.00 84.56 208 ALA A O 1
ATOM 1606 N N . ALA A 1 209 ? 30.779 -9.306 -37.715 1.00 84.81 209 ALA A N 1
ATOM 1607 C CA . ALA A 1 209 ? 32.012 -9.749 -37.067 1.00 84.81 209 ALA A CA 1
ATOM 1608 C C . ALA A 1 209 ? 32.656 -10.915 -37.832 1.00 84.81 209 ALA A C 1
ATOM 1610 O O . ALA A 1 209 ? 33.842 -10.855 -38.137 1.00 84.81 209 ALA A O 1
ATOM 1611 N N . GLU A 1 210 ? 31.868 -11.911 -38.246 1.00 85.69 210 GLU A N 1
ATOM 1612 C CA . GLU A 1 210 ? 32.343 -13.043 -39.055 1.00 85.69 210 GLU A CA 1
ATOM 1613 C C . GLU A 1 210 ? 32.836 -12.617 -40.454 1.00 85.69 210 GLU A C 1
ATOM 1615 O O . GLU A 1 210 ? 33.619 -13.328 -41.078 1.00 85.69 210 GLU A O 1
ATOM 1620 N N . MET A 1 211 ? 32.381 -11.467 -40.972 1.00 78.44 211 MET A N 1
ATOM 1621 C CA . MET A 1 211 ? 32.927 -10.843 -42.186 1.00 78.44 211 MET A CA 1
ATOM 1622 C C . MET A 1 211 ? 34.264 -10.127 -41.963 1.00 78.44 211 MET A C 1
ATOM 1624 O O . MET A 1 211 ? 34.843 -9.645 -42.924 1.00 78.44 211 MET A O 1
ATOM 1628 N N . ARG A 1 212 ? 34.762 -10.007 -40.730 1.00 79.44 212 ARG A N 1
ATOM 1629 C CA . ARG A 1 212 ? 36.102 -9.460 -40.439 1.00 79.44 212 ARG A CA 1
ATOM 1630 C C . ARG A 1 212 ? 37.123 -10.556 -40.150 1.00 79.44 212 ARG A C 1
ATOM 1632 O O . ARG A 1 212 ? 38.316 -10.274 -40.107 1.00 79.44 212 ARG A O 1
ATOM 1639 N N . GLU A 1 213 ? 36.654 -11.782 -39.947 1.00 80.06 213 GLU A N 1
ATOM 1640 C CA . GLU A 1 213 ? 37.473 -12.962 -39.691 1.00 80.06 213 GLU A CA 1
ATOM 1641 C C . GLU A 1 213 ? 37.731 -13.724 -41.002 1.00 80.06 213 GLU A C 1
ATOM 1643 O O . GLU A 1 213 ? 36.847 -13.839 -41.850 1.00 80.06 213 GLU A O 1
ATOM 1648 N N . GLY A 1 214 ? 38.953 -14.241 -41.179 1.00 66.94 214 GLY A N 1
ATOM 1649 C CA . GLY A 1 214 ? 39.317 -15.071 -42.338 1.00 66.94 214 GLY A CA 1
ATOM 1650 C C . GLY A 1 214 ? 39.566 -14.318 -43.652 1.00 66.94 214 GLY A C 1
ATOM 1651 O O . GLY A 1 214 ? 39.421 -14.909 -44.717 1.00 66.94 214 GLY A O 1
ATOM 1652 N N . ILE A 1 215 ? 39.917 -13.030 -43.590 1.00 75.38 215 ILE A N 1
ATOM 1653 C CA . ILE A 1 215 ? 40.228 -12.197 -44.763 1.00 75.38 215 ILE A CA 1
ATOM 1654 C C . ILE A 1 215 ? 41.739 -11.937 -44.846 1.00 75.38 215 ILE A C 1
ATOM 1656 O O . ILE A 1 215 ? 42.373 -11.671 -43.821 1.00 75.38 215 ILE A O 1
ATOM 1660 N N . GLU A 1 216 ? 42.291 -12.003 -46.063 1.00 74.56 216 GLU A N 1
ATOM 1661 C CA . GLU A 1 216 ? 43.683 -11.655 -46.390 1.00 74.56 216 GLU A CA 1
ATOM 1662 C C . GLU A 1 216 ? 44.047 -10.240 -45.909 1.00 74.56 216 GLU A C 1
ATOM 1664 O O . GLU A 1 216 ? 43.206 -9.337 -45.914 1.00 74.56 216 GLU A O 1
ATOM 1669 N N . ASP A 1 217 ? 45.299 -10.036 -45.485 1.00 72.88 217 ASP A N 1
ATOM 1670 C CA . ASP A 1 217 ? 45.738 -8.801 -44.814 1.00 72.88 217 ASP A CA 1
ATOM 1671 C C . ASP A 1 217 ? 45.458 -7.526 -45.627 1.00 72.88 217 ASP A C 1
ATOM 1673 O O . ASP A 1 217 ? 45.020 -6.519 -45.060 1.00 72.88 217 ASP A O 1
ATOM 1677 N N . ASP A 1 218 ? 45.571 -7.600 -46.952 1.00 74.75 218 ASP A N 1
ATOM 1678 C CA . ASP A 1 218 ? 45.330 -6.477 -47.864 1.00 74.75 218 ASP A CA 1
ATOM 1679 C C . ASP A 1 218 ? 43.844 -6.067 -47.933 1.00 74.75 218 ASP A C 1
ATOM 1681 O O . ASP A 1 218 ? 43.506 -4.902 -48.163 1.00 74.75 218 ASP A O 1
ATOM 1685 N N . LEU A 1 219 ? 42.928 -7.003 -47.663 1.00 77.94 219 LEU A N 1
ATOM 1686 C CA . LEU A 1 219 ? 41.476 -6.806 -47.736 1.00 77.94 219 LEU A CA 1
ATOM 1687 C C . LEU A 1 219 ? 40.836 -6.492 -46.373 1.00 77.94 219 LEU A C 1
ATOM 1689 O O . LEU A 1 219 ? 39.680 -6.056 -46.315 1.00 77.94 219 LEU A O 1
ATOM 1693 N N . LYS A 1 220 ? 41.576 -6.629 -45.263 1.00 79.50 220 LYS A N 1
ATOM 1694 C CA . LYS A 1 220 ? 41.081 -6.309 -43.909 1.00 79.50 220 LYS A CA 1
ATOM 1695 C C . LYS A 1 220 ? 40.616 -4.858 -43.782 1.00 79.50 220 LYS A C 1
ATOM 1697 O O . LYS A 1 220 ? 39.567 -4.589 -43.194 1.00 79.50 220 LYS A O 1
ATOM 1702 N N . THR A 1 221 ? 41.355 -3.915 -44.368 1.00 82.44 221 THR A N 1
ATOM 1703 C CA . THR A 1 221 ? 41.011 -2.482 -44.333 1.00 82.44 221 THR A CA 1
ATOM 1704 C C . THR A 1 221 ? 39.693 -2.197 -45.055 1.00 82.44 221 THR A C 1
ATOM 1706 O O . THR A 1 221 ? 38.872 -1.408 -44.578 1.00 82.44 221 THR A O 1
ATOM 1709 N N . TRP A 1 222 ? 39.460 -2.876 -46.181 1.00 84.38 222 TRP A N 1
ATOM 1710 C CA . TRP A 1 222 ? 38.212 -2.787 -46.933 1.00 84.38 222 TRP A CA 1
ATOM 1711 C C . TRP A 1 222 ? 37.036 -3.379 -46.140 1.00 84.38 222 TRP A C 1
ATOM 1713 O O . TRP A 1 222 ? 36.028 -2.697 -45.948 1.00 84.38 222 TRP A O 1
ATOM 1723 N N . ALA A 1 223 ? 37.197 -4.577 -45.568 1.00 79.88 223 ALA A N 1
ATOM 1724 C CA . ALA A 1 223 ? 36.160 -5.242 -44.774 1.00 79.88 223 ALA A CA 1
ATOM 1725 C C . ALA A 1 223 ? 35.746 -4.427 -43.535 1.00 79.88 223 ALA A C 1
ATOM 1727 O O . ALA A 1 223 ? 34.559 -4.296 -43.220 1.00 79.88 223 ALA A O 1
ATOM 1728 N N . VAL A 1 224 ? 36.716 -3.808 -42.854 1.00 82.12 224 VAL A N 1
ATOM 1729 C CA . VAL A 1 224 ? 36.459 -2.887 -41.739 1.00 82.12 224 VAL A CA 1
ATOM 1730 C C . VAL A 1 224 ? 35.657 -1.668 -42.204 1.00 82.12 224 VAL A C 1
ATOM 1732 O O . VAL A 1 224 ? 34.727 -1.250 -41.511 1.00 82.12 224 VAL A O 1
ATOM 1735 N N . ASN A 1 225 ? 35.978 -1.093 -43.364 1.00 84.69 225 ASN A N 1
ATOM 1736 C CA . ASN A 1 225 ? 35.273 0.077 -43.886 1.00 84.69 225 ASN A CA 1
ATOM 1737 C C . ASN A 1 225 ? 33.836 -0.231 -44.329 1.00 84.69 225 ASN A C 1
ATOM 1739 O O . ASN A 1 225 ? 32.960 0.600 -44.092 1.00 84.69 225 ASN A O 1
ATOM 1743 N N . GLU A 1 226 ? 33.573 -1.424 -44.860 1.00 84.81 226 GLU A N 1
ATOM 1744 C CA . GLU A 1 226 ? 32.224 -1.852 -45.253 1.00 84.81 226 GLU A CA 1
ATOM 1745 C C . GLU A 1 226 ? 31.352 -2.226 -44.038 1.00 84.81 226 GLU A C 1
ATOM 1747 O O . GLU A 1 226 ? 30.151 -1.951 -44.005 1.00 84.81 226 GLU A O 1
ATOM 1752 N N . CYS A 1 227 ? 31.951 -2.775 -42.974 1.00 84.94 227 CYS A N 1
ATOM 1753 C CA . CYS A 1 227 ? 31.211 -3.122 -41.758 1.00 84.94 227 CYS A CA 1
ATOM 1754 C C . CYS A 1 227 ? 30.961 -1.923 -40.816 1.00 84.94 227 CYS A C 1
ATOM 1756 O O . CYS A 1 227 ? 29.998 -1.939 -40.047 1.00 84.94 227 CYS A O 1
ATOM 1758 N N . LYS A 1 228 ? 31.770 -0.854 -40.877 1.00 85.81 228 LYS A N 1
ATOM 1759 C CA . LYS A 1 228 ? 31.579 0.393 -40.099 1.00 85.81 228 LYS A CA 1
ATOM 1760 C C . LYS A 1 228 ? 30.172 1.017 -40.217 1.00 85.81 228 LYS A C 1
ATOM 1762 O O . LYS A 1 228 ? 29.589 1.346 -39.179 1.00 85.81 228 LYS A O 1
ATOM 1767 N N . PRO A 1 229 ? 29.585 1.219 -41.415 1.00 87.75 229 PRO A N 1
ATOM 1768 C CA . PRO A 1 229 ? 28.234 1.773 -41.530 1.00 87.75 229 PRO A CA 1
ATOM 1769 C C . PRO A 1 229 ? 27.162 0.836 -40.956 1.00 87.75 229 PRO A C 1
ATOM 1771 O O . PRO A 1 229 ? 26.174 1.321 -40.398 1.00 87.75 229 PRO A O 1
ATOM 1774 N N . LEU A 1 230 ? 27.357 -0.484 -41.041 1.00 85.44 230 LEU A N 1
ATOM 1775 C CA . LEU A 1 230 ? 26.458 -1.474 -40.440 1.00 85.44 230 LEU A CA 1
ATOM 1776 C C . LEU A 1 230 ? 26.506 -1.408 -38.909 1.00 85.44 230 LEU A C 1
ATOM 1778 O O . LEU A 1 230 ? 25.455 -1.316 -38.277 1.00 85.44 230 LEU A O 1
ATOM 1782 N N . ASP A 1 231 ? 27.696 -1.319 -38.313 1.00 86.38 231 ASP A N 1
ATOM 1783 C CA . ASP A 1 231 ? 27.860 -1.114 -36.867 1.00 86.38 231 ASP A CA 1
ATOM 1784 C C . ASP A 1 231 ? 27.185 0.173 -36.384 1.00 86.38 231 ASP A C 1
ATOM 1786 O O . ASP A 1 231 ? 26.525 0.192 -35.338 1.00 86.38 231 ASP A O 1
ATOM 1790 N N . GLY A 1 232 ? 27.320 1.255 -37.156 1.00 88.69 232 GLY A N 1
ATOM 1791 C CA . GLY A 1 232 ? 26.663 2.529 -36.872 1.00 88.69 232 GLY A CA 1
ATOM 1792 C C . GLY A 1 232 ? 25.136 2.398 -36.854 1.00 88.69 232 GLY A C 1
ATOM 1793 O O . GLY A 1 232 ? 24.475 2.893 -35.934 1.00 88.69 232 GLY A O 1
ATOM 1794 N N . LYS A 1 233 ? 24.563 1.674 -37.824 1.00 89.12 233 LYS A N 1
ATOM 1795 C CA . LYS A 1 233 ? 23.120 1.385 -37.875 1.00 89.12 233 LYS A CA 1
ATOM 1796 C C . LYS A 1 233 ? 22.676 0.478 -36.726 1.00 89.12 233 LYS A C 1
ATOM 1798 O O . LYS A 1 233 ? 21.686 0.804 -36.071 1.00 89.12 233 LYS A O 1
ATOM 1803 N N . CYS A 1 234 ? 23.416 -0.591 -36.429 1.00 89.19 234 CYS A N 1
ATOM 1804 C CA . CYS A 1 234 ? 23.154 -1.492 -35.300 1.00 89.19 234 CYS A CA 1
ATOM 1805 C C . CYS A 1 234 ? 23.154 -0.738 -33.968 1.00 89.19 234 CYS A C 1
ATOM 1807 O O . CYS A 1 234 ? 22.210 -0.862 -33.191 1.00 89.19 234 CYS A O 1
ATOM 1809 N N . THR A 1 235 ? 24.131 0.143 -33.751 1.00 92.06 235 THR A N 1
ATOM 1810 C CA . THR A 1 235 ? 24.193 1.012 -32.564 1.00 92.06 235 THR A CA 1
ATOM 1811 C C . THR A 1 235 ? 22.968 1.935 -32.477 1.00 92.06 235 THR A C 1
ATOM 1813 O O . THR A 1 235 ? 22.385 2.135 -31.405 1.00 92.06 235 THR A O 1
ATOM 1816 N N . GLY A 1 236 ? 22.522 2.478 -33.615 1.00 91.62 236 GLY A N 1
ATOM 1817 C CA . GLY A 1 236 ? 21.292 3.266 -33.708 1.00 91.62 236 GLY A CA 1
ATOM 1818 C C . GLY A 1 236 ? 20.025 2.461 -33.388 1.00 91.62 236 GLY A C 1
ATOM 1819 O O . GLY A 1 236 ? 19.135 2.964 -32.693 1.00 91.62 236 GLY A O 1
ATOM 1820 N N . PHE A 1 237 ? 19.938 1.213 -33.856 1.00 91.50 237 PHE A N 1
ATOM 1821 C CA . PHE A 1 237 ? 18.829 0.309 -33.553 1.00 91.50 237 PHE A CA 1
ATOM 1822 C C . PHE A 1 237 ? 18.819 -0.110 -32.082 1.00 91.50 237 PHE A C 1
ATOM 1824 O O . PHE A 1 237 ? 17.775 0.000 -31.448 1.00 91.50 237 PHE A O 1
ATOM 1831 N N . GLU A 1 238 ? 19.962 -0.461 -31.496 1.00 91.25 238 GLU A N 1
ATOM 1832 C 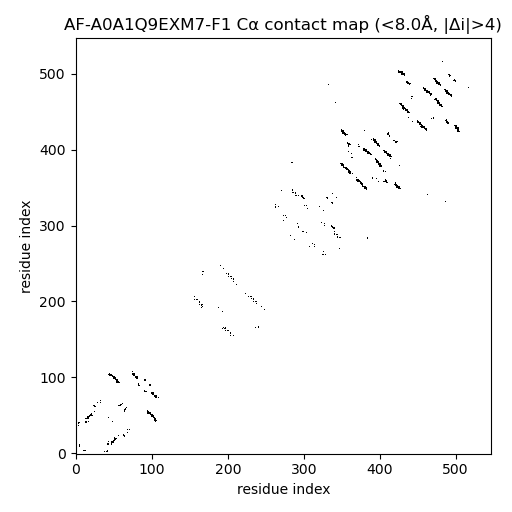CA . GLU A 1 238 ? 20.093 -0.783 -30.067 1.00 91.25 238 GLU A CA 1
ATOM 1833 C C . GLU A 1 238 ? 19.657 0.366 -29.167 1.00 91.25 238 GLU A C 1
ATOM 1835 O O . GLU A 1 238 ? 19.026 0.155 -28.132 1.00 91.25 238 GLU A O 1
ATOM 1840 N N . ARG A 1 239 ? 19.975 1.608 -29.542 1.00 93.12 239 ARG A N 1
ATOM 1841 C CA . ARG A 1 239 ? 19.487 2.780 -28.809 1.00 93.12 239 ARG A CA 1
ATOM 1842 C C . ARG A 1 239 ? 17.959 2.873 -28.860 1.00 93.12 239 ARG A C 1
ATOM 1844 O O . ARG A 1 239 ? 17.334 3.154 -27.842 1.00 93.12 239 ARG A O 1
ATOM 1851 N N . ARG A 1 240 ? 17.351 2.627 -30.025 1.00 90.56 240 ARG A N 1
ATOM 1852 C CA . ARG A 1 240 ? 15.886 2.651 -30.196 1.00 90.56 240 ARG A CA 1
ATOM 1853 C C . ARG A 1 240 ? 15.196 1.501 -29.464 1.00 90.56 240 ARG A C 1
ATOM 1855 O O . ARG A 1 240 ? 14.125 1.723 -28.910 1.00 90.56 240 ARG A O 1
ATOM 1862 N N . ILE A 1 241 ? 15.809 0.319 -29.452 1.00 91.19 241 ILE A N 1
ATOM 1863 C CA . ILE A 1 241 ? 15.348 -0.855 -28.703 1.00 91.19 241 ILE A CA 1
ATOM 1864 C C . ILE A 1 241 ? 15.381 -0.552 -27.201 1.00 91.19 241 ILE A C 1
ATOM 1866 O O . ILE A 1 241 ? 14.343 -0.648 -26.558 1.00 91.19 241 ILE A O 1
ATOM 1870 N N . ARG A 1 242 ? 16.497 -0.033 -26.669 1.00 90.44 242 ARG A N 1
ATOM 1871 C CA . ARG A 1 242 ? 16.598 0.400 -25.260 1.00 90.44 242 ARG A CA 1
ATOM 1872 C C . ARG A 1 242 ? 15.575 1.472 -24.881 1.00 90.44 242 ARG A C 1
ATOM 1874 O O . ARG A 1 242 ? 15.000 1.448 -23.795 1.00 90.44 242 ARG A O 1
ATOM 1881 N N . ASP A 1 243 ? 15.322 2.432 -25.770 1.00 87.06 243 ASP A N 1
ATOM 1882 C CA . ASP A 1 243 ? 14.277 3.440 -25.556 1.00 87.06 243 ASP A CA 1
ATOM 1883 C C . ASP A 1 243 ? 12.860 2.837 -25.566 1.00 87.06 243 ASP A C 1
ATOM 1885 O O . ASP A 1 243 ? 11.978 3.359 -24.881 1.00 87.06 243 ASP A O 1
ATOM 1889 N N . ALA A 1 244 ? 12.624 1.775 -26.343 1.00 87.44 244 ALA A N 1
ATOM 1890 C CA . ALA A 1 244 ? 11.356 1.049 -26.369 1.00 87.44 244 ALA A CA 1
ATOM 1891 C C . ALA A 1 244 ? 11.173 0.179 -25.116 1.00 87.44 244 ALA A C 1
ATOM 1893 O O . ALA A 1 244 ? 10.107 0.243 -24.513 1.00 87.44 244 ALA A O 1
ATOM 1894 N N . GLU A 1 245 ? 12.214 -0.535 -24.679 1.00 87.31 245 GLU A N 1
ATOM 1895 C CA . GLU A 1 245 ? 12.255 -1.296 -23.418 1.00 87.31 245 GLU A CA 1
ATOM 1896 C C . GLU A 1 245 ? 11.908 -0.419 -22.224 1.00 87.31 245 GLU A C 1
ATOM 1898 O O . GLU A 1 245 ? 10.993 -0.735 -21.470 1.00 87.31 245 GLU A O 1
ATOM 1903 N N . ARG A 1 246 ? 12.582 0.731 -22.088 1.00 88.50 246 ARG A N 1
ATOM 1904 C CA . ARG A 1 246 ? 12.320 1.663 -20.987 1.00 88.50 246 ARG A CA 1
ATOM 1905 C C . ARG A 1 246 ? 10.858 2.110 -20.961 1.00 88.50 246 ARG A C 1
ATOM 1907 O O . ARG A 1 246 ? 10.235 2.105 -19.908 1.00 88.50 246 ARG A O 1
ATOM 1914 N N . LYS A 1 247 ? 10.297 2.477 -22.118 1.00 85.31 247 LYS A N 1
ATOM 1915 C CA . LYS A 1 247 ? 8.892 2.907 -22.217 1.00 85.31 247 LYS A CA 1
ATOM 1916 C C . LYS A 1 247 ? 7.909 1.777 -21.948 1.00 85.31 247 LYS A C 1
ATOM 1918 O O . LYS A 1 247 ? 6.845 2.034 -21.399 1.00 85.31 247 LYS A O 1
ATOM 1923 N N . HIS A 1 248 ? 8.235 0.562 -22.378 1.00 85.19 248 HIS A N 1
ATOM 1924 C CA . HIS A 1 248 ? 7.415 -0.611 -22.117 1.00 85.19 248 HIS A CA 1
ATOM 1925 C C . HIS A 1 248 ? 7.379 -0.908 -20.618 1.00 85.19 248 HIS A C 1
ATOM 1927 O O . HIS A 1 248 ? 6.291 -0.979 -20.060 1.00 85.19 248 HIS A O 1
ATOM 1933 N N . TYR A 1 249 ? 8.542 -0.918 -19.964 1.00 83.69 249 TYR A N 1
ATOM 1934 C CA . TYR A 1 249 ? 8.658 -1.064 -18.516 1.00 83.69 249 TYR A CA 1
ATOM 1935 C C . TYR A 1 249 ? 7.890 0.027 -17.752 1.00 83.69 249 TYR A C 1
ATOM 1937 O O . TYR A 1 249 ? 7.111 -0.271 -16.853 1.00 83.69 249 TYR A O 1
ATOM 1945 N N . GLU A 1 250 ? 8.048 1.301 -18.132 1.00 79.19 250 GLU A N 1
ATOM 1946 C CA . GLU A 1 250 ? 7.293 2.412 -17.530 1.00 79.19 250 GLU A CA 1
ATOM 1947 C C . GLU A 1 250 ? 5.773 2.243 -17.709 1.00 79.19 250 GLU A C 1
ATOM 1949 O O . GLU A 1 250 ? 5.002 2.546 -16.796 1.00 79.19 250 GLU A O 1
ATOM 1954 N N . ALA A 1 251 ? 5.331 1.755 -18.873 1.00 81.50 251 ALA A N 1
ATOM 1955 C CA . ALA A 1 251 ? 3.921 1.511 -19.156 1.00 81.50 251 ALA A CA 1
ATOM 1956 C C . ALA A 1 251 ? 3.357 0.332 -18.350 1.00 81.50 251 ALA A C 1
ATOM 1958 O O . ALA A 1 251 ? 2.246 0.449 -17.836 1.00 81.50 251 ALA A O 1
ATOM 1959 N N . GLU A 1 252 ? 4.106 -0.762 -18.205 1.00 81.56 252 GLU A N 1
ATOM 1960 C CA . GLU A 1 252 ? 3.724 -1.914 -17.379 1.00 81.56 252 GLU A CA 1
ATOM 1961 C C . GLU A 1 252 ? 3.665 -1.546 -15.899 1.00 81.56 252 GLU A C 1
ATOM 1963 O O . GLU A 1 252 ? 2.659 -1.804 -15.243 1.00 81.56 252 GLU A O 1
ATOM 1968 N N . ALA A 1 253 ? 4.685 -0.853 -15.386 1.00 74.12 253 ALA A N 1
ATOM 1969 C CA . ALA A 1 253 ? 4.701 -0.376 -14.007 1.00 74.12 253 ALA A CA 1
ATOM 1970 C C . ALA A 1 253 ? 3.513 0.557 -13.720 1.00 74.12 253 ALA A C 1
ATOM 1972 O O . ALA A 1 253 ? 2.871 0.459 -12.672 1.00 74.12 253 ALA A O 1
ATOM 1973 N N . TYR A 1 254 ? 3.178 1.446 -14.662 1.00 76.69 254 TYR A N 1
ATOM 1974 C CA . TYR A 1 254 ? 2.004 2.309 -14.549 1.00 76.69 254 TYR A CA 1
ATOM 1975 C C . TYR A 1 254 ? 0.688 1.522 -14.616 1.00 76.69 254 TYR A C 1
ATOM 1977 O O . TYR A 1 254 ? -0.217 1.793 -13.827 1.00 76.69 254 TYR A O 1
ATOM 1985 N N . ALA A 1 255 ? 0.572 0.556 -15.532 1.00 75.06 255 ALA A N 1
ATOM 1986 C CA . ALA A 1 255 ? -0.612 -0.288 -15.668 1.00 75.06 255 ALA A CA 1
ATOM 1987 C C . ALA A 1 255 ? -0.856 -1.112 -14.399 1.00 75.06 255 ALA A C 1
ATOM 1989 O O . ALA A 1 255 ? -1.957 -1.061 -13.858 1.00 75.06 255 ALA A O 1
ATOM 1990 N N . HIS A 1 256 ? 0.182 -1.761 -13.870 1.00 73.44 256 HIS A N 1
ATOM 1991 C CA . HIS A 1 256 ? 0.121 -2.528 -12.630 1.00 73.44 256 HIS A CA 1
ATOM 1992 C C . HIS A 1 256 ? -0.236 -1.644 -11.429 1.00 73.44 256 HIS A C 1
ATOM 1994 O O . HIS A 1 256 ? -1.127 -1.977 -10.653 1.00 73.44 256 HIS A O 1
ATOM 2000 N N . LYS A 1 257 ? 0.380 -0.457 -11.302 1.00 74.19 257 LYS A N 1
ATOM 2001 C CA . LYS A 1 257 ? 0.019 0.507 -10.249 1.00 74.19 257 LYS A CA 1
ATOM 2002 C C . LYS A 1 257 ? -1.449 0.925 -10.343 1.00 74.19 257 LYS A C 1
ATOM 2004 O O . LYS A 1 257 ? -2.120 1.042 -9.321 1.00 74.19 257 LYS A O 1
ATOM 2009 N N . LYS A 1 258 ? -1.949 1.173 -11.554 1.00 77.19 258 LYS A N 1
ATOM 2010 C CA . LYS A 1 258 ? -3.339 1.575 -11.769 1.00 77.19 258 LYS A CA 1
ATOM 2011 C C . LYS A 1 258 ? -4.312 0.433 -11.480 1.00 77.19 258 LYS A C 1
ATOM 2013 O O . LYS A 1 258 ? -5.330 0.669 -10.844 1.00 77.19 258 LYS A O 1
ATOM 2018 N N . GLU A 1 259 ? -3.984 -0.787 -11.891 1.00 74.00 259 GLU A N 1
ATOM 2019 C CA . GLU A 1 259 ? -4.759 -1.981 -11.560 1.00 74.00 259 GLU A CA 1
ATOM 2020 C C . GLU A 1 259 ? -4.834 -2.185 -10.044 1.00 74.00 259 GLU A C 1
ATOM 2022 O O . GLU A 1 259 ? -5.927 -2.323 -9.507 1.00 74.00 259 GLU A O 1
ATOM 2027 N N . GLN A 1 260 ? -3.710 -2.084 -9.330 1.00 68.00 260 GLN A N 1
ATOM 2028 C CA . GLN A 1 260 ? -3.697 -2.151 -7.866 1.00 68.00 260 GLN A CA 1
ATOM 2029 C C . GLN A 1 260 ? -4.561 -1.062 -7.217 1.00 68.00 260 GLN A C 1
ATOM 2031 O O . GLN A 1 260 ? -5.261 -1.333 -6.242 1.00 68.00 260 GLN A O 1
ATOM 2036 N N . GLN A 1 261 ? -4.546 0.161 -7.754 1.00 71.88 261 GLN A N 1
ATOM 2037 C CA . GLN A 1 261 ? -5.406 1.247 -7.276 1.00 71.88 261 GLN A CA 1
ATOM 2038 C C . GLN A 1 261 ? -6.892 0.948 -7.514 1.00 71.88 261 GLN A C 1
ATOM 2040 O O . GLN A 1 261 ? -7.686 1.073 -6.583 1.00 71.88 261 GLN A O 1
ATOM 2045 N N . GLU A 1 262 ? -7.268 0.515 -8.720 1.00 75.94 262 GLU A N 1
ATOM 2046 C CA . GLU A 1 262 ? -8.647 0.138 -9.058 1.00 75.94 262 GLU A CA 1
ATOM 2047 C C . GLU A 1 262 ? -9.145 -1.000 -8.159 1.00 75.94 262 GLU A C 1
ATOM 2049 O O . GLU A 1 262 ? -10.239 -0.920 -7.602 1.00 75.94 262 GLU A O 1
ATOM 2054 N N . VAL A 1 263 ? -8.314 -2.018 -7.944 1.00 69.94 263 VAL A N 1
ATOM 2055 C CA . VAL A 1 263 ? -8.627 -3.162 -7.087 1.00 69.94 263 VAL A CA 1
ATOM 2056 C C . VAL A 1 263 ? -8.732 -2.761 -5.611 1.00 69.94 263 VAL A C 1
ATOM 2058 O O . VAL A 1 263 ? -9.663 -3.184 -4.931 1.00 69.94 263 VAL A O 1
ATOM 2061 N N . SER A 1 264 ? -7.853 -1.885 -5.114 1.00 67.81 264 SER A N 1
ATOM 2062 C CA . SER A 1 264 ? -7.956 -1.363 -3.743 1.00 67.81 264 SER A CA 1
ATOM 2063 C C . SER A 1 264 ? -9.238 -0.553 -3.519 1.00 67.81 264 SER A C 1
ATOM 2065 O O . SER A 1 264 ? -9.869 -0.676 -2.473 1.00 67.81 264 SER A O 1
ATOM 2067 N N . ALA A 1 265 ? -9.678 0.215 -4.521 1.00 70.38 265 ALA A N 1
ATOM 2068 C CA . ALA A 1 265 ? -10.941 0.944 -4.463 1.00 70.38 265 ALA A CA 1
ATOM 2069 C C . ALA A 1 265 ? -12.147 -0.010 -4.489 1.00 70.38 265 ALA A C 1
ATOM 2071 O O . ALA A 1 265 ? -13.123 0.215 -3.777 1.00 70.38 265 ALA A O 1
ATOM 2072 N N . CYS A 1 266 ? -12.065 -1.093 -5.268 1.00 68.69 266 CYS A N 1
ATOM 2073 C CA . CYS A 1 266 ? -13.060 -2.166 -5.253 1.00 68.69 266 CYS A CA 1
ATOM 2074 C C . CYS A 1 266 ? -13.131 -2.845 -3.878 1.00 68.69 266 CYS A C 1
ATOM 2076 O O . CYS A 1 266 ? -14.220 -3.108 -3.382 1.00 68.69 266 CYS A O 1
ATOM 2078 N N . HIS A 1 267 ? -11.984 -3.068 -3.230 1.00 72.56 267 HIS A N 1
ATOM 2079 C CA . HIS A 1 267 ? -11.927 -3.681 -1.906 1.00 72.56 267 HIS A CA 1
ATOM 2080 C C . HIS A 1 267 ? -12.637 -2.853 -0.833 1.00 72.56 267 HIS A C 1
ATOM 2082 O O . HIS A 1 267 ? -13.387 -3.416 -0.041 1.00 72.56 267 HIS A O 1
ATOM 2088 N N . VAL A 1 268 ? -12.450 -1.530 -0.825 1.00 72.50 268 VAL A N 1
ATOM 2089 C CA . VAL A 1 268 ? -13.160 -0.644 0.114 1.00 72.50 268 VAL A CA 1
ATOM 2090 C C . VAL A 1 268 ? -14.675 -0.758 -0.076 1.00 72.50 268 VAL A C 1
ATOM 2092 O O . VAL A 1 268 ? -15.394 -0.956 0.896 1.00 72.50 268 VAL A O 1
ATOM 2095 N N . LYS A 1 269 ? -15.147 -0.742 -1.326 1.00 72.12 269 LYS A N 1
ATOM 2096 C CA . LYS A 1 269 ? -16.578 -0.859 -1.647 1.00 72.12 269 LYS A CA 1
ATOM 2097 C C . LYS A 1 269 ? -17.167 -2.221 -1.284 1.00 72.12 269 LYS A C 1
ATOM 2099 O O . LYS A 1 269 ? -18.265 -2.285 -0.751 1.00 72.12 269 LYS A O 1
ATOM 2104 N N . ALA A 1 270 ? -16.443 -3.308 -1.542 1.00 72.19 270 ALA A N 1
ATOM 2105 C CA . ALA A 1 270 ? -16.881 -4.645 -1.148 1.00 72.19 270 ALA A CA 1
ATOM 2106 C C . ALA A 1 270 ? -17.023 -4.767 0.378 1.00 72.19 270 ALA A C 1
ATOM 2108 O O . ALA A 1 270 ? -17.998 -5.327 0.872 1.00 72.19 270 ALA A O 1
ATOM 2109 N N . LEU A 1 271 ? -16.090 -4.179 1.135 1.00 75.56 271 LEU A N 1
ATOM 2110 C CA . LEU A 1 271 ? -16.194 -4.126 2.592 1.00 75.56 271 LEU A CA 1
ATOM 2111 C C . LEU A 1 271 ? -17.372 -3.272 3.070 1.00 75.56 271 LEU A C 1
ATOM 2113 O O . LEU A 1 271 ? -17.992 -3.626 4.065 1.00 75.56 271 LEU A O 1
ATOM 2117 N N . GLU A 1 272 ? -17.703 -2.177 2.384 1.00 75.38 272 GLU A N 1
ATOM 2118 C CA . GLU A 1 272 ? -18.902 -1.382 2.687 1.00 75.38 272 GLU A CA 1
ATOM 2119 C C . GLU A 1 272 ? -20.188 -2.200 2.502 1.00 75.38 272 GLU A C 1
ATOM 2121 O O . GLU A 1 272 ? -21.065 -2.138 3.360 1.00 75.38 272 GLU A O 1
ATOM 2126 N N . ILE A 1 273 ? -20.277 -3.019 1.445 1.00 74.75 273 ILE A N 1
ATOM 2127 C CA . ILE A 1 273 ? -21.416 -3.927 1.214 1.00 74.75 273 ILE A CA 1
ATOM 2128 C C . ILE A 1 273 ? -21.523 -4.954 2.345 1.00 74.75 273 ILE A C 1
ATOM 2130 O O . ILE A 1 273 ? -22.585 -5.107 2.943 1.00 74.75 273 ILE A O 1
ATOM 2134 N N . LEU A 1 274 ? -20.419 -5.625 2.687 1.00 76.19 274 LEU A N 1
ATOM 2135 C CA . LEU A 1 274 ? -20.408 -6.628 3.757 1.00 76.19 274 LEU A CA 1
ATOM 2136 C C . LEU A 1 274 ? -20.761 -6.021 5.123 1.00 76.19 274 LEU A C 1
ATOM 2138 O O . LEU A 1 274 ? -21.495 -6.627 5.898 1.00 76.19 274 LEU A O 1
ATOM 2142 N N . LYS A 1 275 ? -20.297 -4.802 5.409 1.00 76.69 275 LYS A N 1
ATOM 2143 C CA . LYS A 1 275 ? -20.668 -4.072 6.630 1.00 76.69 275 LYS A CA 1
ATOM 2144 C C . LYS A 1 275 ? -22.133 -3.651 6.638 1.00 76.69 275 LYS A C 1
ATOM 2146 O O . LYS A 1 275 ? -22.764 -3.670 7.689 1.00 76.69 275 LYS A O 1
ATOM 2151 N N . HIS A 1 276 ? -22.685 -3.286 5.483 1.00 77.19 276 HIS A N 1
ATOM 2152 C CA . HIS A 1 276 ? -24.110 -3.005 5.367 1.00 77.19 276 HIS A CA 1
ATOM 2153 C C . HIS A 1 276 ? -24.941 -4.259 5.664 1.00 77.19 276 HIS A C 1
ATOM 2155 O O . HIS A 1 276 ? -25.852 -4.187 6.482 1.00 77.19 276 HIS A O 1
ATOM 2161 N N . HIS A 1 277 ? -24.554 -5.413 5.109 1.00 75.50 277 HIS A N 1
ATOM 2162 C CA . HIS A 1 277 ? -25.167 -6.711 5.415 1.00 75.50 277 HIS A CA 1
ATOM 2163 C C . HIS A 1 277 ? -25.139 -7.018 6.912 1.00 75.50 277 HIS A C 1
ATOM 2165 O O . HIS A 1 277 ? -26.146 -7.394 7.510 1.00 75.50 277 HIS A O 1
ATOM 2171 N N . GLN A 1 278 ? -23.973 -6.799 7.524 1.00 76.94 278 GLN A N 1
ATOM 2172 C CA . GLN A 1 278 ? -23.772 -6.991 8.951 1.00 76.94 278 GLN A CA 1
ATOM 2173 C C . GLN A 1 278 ? -24.732 -6.131 9.782 1.00 76.94 278 GLN A C 1
ATOM 2175 O O . GLN A 1 278 ? -25.291 -6.608 10.765 1.00 76.94 278 GLN A O 1
ATOM 2180 N N . LYS A 1 279 ? -24.944 -4.880 9.359 1.00 77.88 279 LYS A N 1
ATOM 2181 C CA . LYS A 1 279 ? -25.819 -3.915 10.030 1.00 77.88 279 LYS A CA 1
ATOM 2182 C C . LYS A 1 279 ? -27.299 -4.247 9.863 1.00 77.88 279 LYS A C 1
ATOM 2184 O O . LYS A 1 279 ? -28.032 -4.191 10.839 1.00 77.88 279 LYS A O 1
ATOM 2189 N N . VAL A 1 280 ? -27.736 -4.591 8.651 1.00 80.06 280 VAL A N 1
ATOM 2190 C CA . VAL A 1 280 ? -29.151 -4.886 8.356 1.00 80.06 280 VAL A CA 1
ATOM 2191 C C . VAL A 1 280 ? -29.617 -6.158 9.063 1.00 80.06 280 VAL A C 1
ATOM 2193 O O . VAL A 1 280 ? -30.756 -6.227 9.510 1.00 80.06 280 VAL A O 1
ATOM 2196 N N . LYS A 1 281 ? -28.738 -7.157 9.186 1.00 79.94 281 LYS A N 1
ATOM 2197 C CA . LYS A 1 281 ? -29.056 -8.454 9.802 1.00 79.94 281 LYS A CA 1
ATOM 2198 C C . LYS A 1 281 ? -28.576 -8.610 11.241 1.00 79.94 281 LYS A C 1
ATOM 2200 O O . LYS A 1 281 ? -28.681 -9.707 11.778 1.00 79.94 281 LYS A O 1
ATOM 2205 N N . GLU A 1 282 ? -28.014 -7.556 11.830 1.00 77.38 282 GLU A N 1
ATOM 2206 C CA . GLU A 1 282 ? -27.502 -7.540 13.209 1.00 77.38 282 GLU A CA 1
ATOM 2207 C C . GLU A 1 282 ? -26.592 -8.737 13.551 1.00 77.38 282 GLU A C 1
ATOM 2209 O O . GLU A 1 282 ? -26.615 -9.282 14.653 1.00 77.38 282 GLU A O 1
ATOM 2214 N N . MET A 1 283 ? -25.773 -9.168 12.591 1.00 78.94 283 MET A N 1
ATOM 2215 C CA . MET A 1 283 ? -24.920 -10.348 12.745 1.00 78.94 283 MET A CA 1
ATOM 2216 C C . MET A 1 283 ? -23.516 -9.980 13.236 1.00 78.94 283 MET A C 1
ATOM 2218 O O . MET A 1 283 ? -22.987 -8.899 12.959 1.00 78.94 283 MET A O 1
ATOM 2222 N N . THR A 1 284 ? -22.859 -10.891 13.955 1.00 81.94 284 THR A N 1
ATOM 2223 C CA . THR A 1 284 ? -21.447 -10.695 14.308 1.00 81.94 284 THR A CA 1
ATOM 2224 C C . THR A 1 284 ? -20.546 -10.925 13.090 1.00 81.94 284 THR A C 1
ATOM 2226 O O . THR A 1 284 ? -20.952 -11.536 12.102 1.00 81.94 284 THR A O 1
ATOM 2229 N N . THR A 1 285 ? -19.294 -10.461 13.144 1.00 81.31 285 THR A N 1
ATOM 2230 C CA . THR A 1 285 ? -18.318 -10.695 12.062 1.00 81.31 285 THR A CA 1
ATOM 2231 C C . THR A 1 285 ? -18.119 -12.192 11.789 1.00 81.31 285 THR A C 1
ATOM 2233 O O . THR A 1 285 ? -17.910 -12.603 10.650 1.00 81.31 285 THR A O 1
ATOM 2236 N N . GLU A 1 286 ? -18.185 -13.014 12.838 1.00 82.38 286 GLU A N 1
ATOM 2237 C CA . GLU A 1 286 ? -18.037 -14.470 12.760 1.00 82.38 286 GLU A CA 1
ATOM 2238 C C . GLU A 1 286 ? -19.256 -15.115 12.100 1.00 82.38 286 GLU A C 1
ATOM 2240 O O . GLU A 1 286 ? -19.100 -15.957 11.216 1.00 82.38 286 GLU A O 1
ATOM 2245 N N . ASP A 1 287 ? -20.458 -14.662 12.454 1.00 83.38 287 ASP A N 1
ATOM 2246 C CA . ASP A 1 287 ? -21.701 -15.151 11.855 1.00 83.38 287 ASP A CA 1
ATOM 2247 C C . ASP A 1 287 ? -21.827 -14.730 10.390 1.00 83.38 287 ASP A C 1
ATOM 2249 O O . ASP A 1 287 ? -22.283 -15.521 9.572 1.00 83.38 287 ASP A O 1
ATOM 2253 N N . LEU A 1 288 ? -21.343 -13.537 10.028 1.00 82.50 288 LEU A N 1
ATOM 2254 C CA . LEU A 1 288 ? -21.250 -13.096 8.637 1.00 82.50 288 LEU A CA 1
ATOM 2255 C C . LEU A 1 288 ? -20.361 -14.029 7.816 1.00 82.50 288 LEU A C 1
ATOM 2257 O O . LEU A 1 288 ? -20.750 -14.461 6.734 1.00 82.50 288 LEU A O 1
ATOM 2261 N N . VAL A 1 289 ? -19.168 -14.356 8.318 1.00 83.00 289 VAL A N 1
ATOM 2262 C CA . VAL A 1 289 ? -18.260 -15.256 7.598 1.00 83.00 289 VAL A CA 1
ATOM 2263 C C . VAL A 1 289 ? -18.851 -16.655 7.484 1.00 83.00 289 VAL A C 1
ATOM 2265 O O . VAL A 1 289 ? -18.769 -17.243 6.408 1.00 83.00 289 VAL A O 1
ATOM 2268 N N . LYS A 1 290 ? -19.511 -17.161 8.531 1.00 83.75 290 LYS A N 1
ATOM 2269 C CA . LYS A 1 290 ? -20.246 -18.432 8.468 1.00 83.75 290 LYS A CA 1
ATOM 2270 C C . LYS A 1 290 ? -21.398 -18.379 7.466 1.00 83.75 290 LYS A C 1
A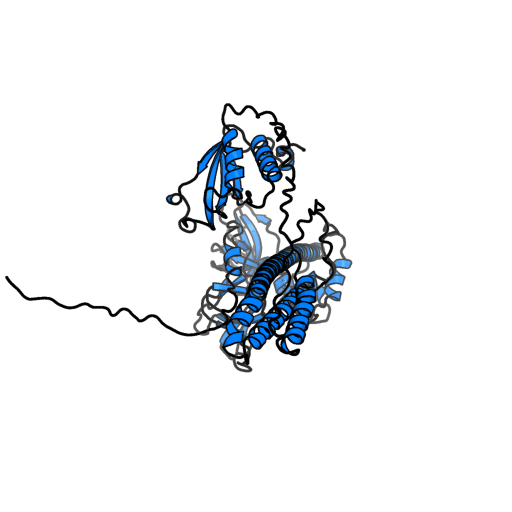TOM 2272 O O . LYS A 1 290 ? -21.540 -19.295 6.669 1.00 83.75 290 LYS A O 1
ATOM 2277 N N . ALA A 1 291 ? -22.167 -17.293 7.430 1.00 80.75 291 ALA A N 1
ATOM 2278 C CA . ALA A 1 291 ? -23.254 -17.109 6.471 1.00 80.75 291 ALA A CA 1
ATOM 2279 C C . ALA A 1 291 ? -22.745 -17.069 5.019 1.00 80.75 291 ALA A C 1
ATOM 2281 O O . ALA A 1 291 ? -23.376 -17.630 4.127 1.00 80.75 291 ALA A O 1
ATOM 2282 N N . VAL A 1 292 ? -21.580 -16.455 4.780 1.00 79.38 292 VAL A N 1
ATOM 2283 C CA . VAL A 1 292 ? -20.924 -16.434 3.461 1.00 79.38 292 VAL A CA 1
ATOM 2284 C C . VAL A 1 292 ? -20.339 -17.811 3.109 1.00 79.38 292 VAL A C 1
ATOM 2286 O O . VAL A 1 292 ? -20.388 -18.232 1.954 1.00 79.38 292 VAL A O 1
ATOM 2289 N N . ALA A 1 293 ? -19.765 -18.521 4.081 1.00 77.44 293 ALA A N 1
ATOM 2290 C CA . ALA A 1 293 ? -19.138 -19.823 3.867 1.00 77.44 293 ALA A CA 1
ATOM 2291 C C . ALA A 1 293 ? -20.149 -20.980 3.762 1.00 77.44 293 ALA A C 1
ATOM 2293 O O . ALA A 1 293 ? -19.856 -21.983 3.101 1.00 77.44 293 ALA A O 1
ATOM 2294 N N . GLY A 1 294 ? -21.345 -20.831 4.336 1.00 76.81 294 GLY A N 1
ATOM 2295 C CA . GLY A 1 294 ? -22.323 -21.907 4.495 1.00 76.81 294 GLY A CA 1
ATOM 2296 C C . GLY A 1 294 ? -21.775 -23.030 5.381 1.00 76.81 294 GLY A C 1
ATOM 2297 O O . GLY A 1 294 ? -20.986 -22.780 6.289 1.00 76.81 294 GLY A O 1
ATOM 2298 N N . ASP A 1 295 ? -22.115 -24.278 5.060 1.00 68.31 295 ASP A N 1
ATOM 2299 C CA . ASP A 1 295 ? -21.667 -25.470 5.805 1.00 68.31 295 ASP A CA 1
ATOM 2300 C C . ASP A 1 295 ? -20.188 -25.848 5.568 1.00 68.31 295 ASP A C 1
ATOM 2302 O O . ASP A 1 295 ? -19.717 -26.879 6.042 1.00 68.31 295 ASP A O 1
ATOM 2306 N N . GLY A 1 296 ? -19.444 -25.053 4.791 1.00 68.38 296 GLY A N 1
ATOM 2307 C CA . GLY A 1 296 ? -18.054 -25.335 4.427 1.00 68.38 296 GLY A CA 1
ATOM 2308 C C . GLY A 1 296 ? -17.042 -24.423 5.122 1.00 68.38 296 GLY A C 1
ATOM 2309 O O . GLY A 1 296 ? -17.316 -23.262 5.406 1.00 68.38 296 GLY A O 1
ATOM 2310 N N . GLU A 1 297 ? -15.817 -24.916 5.301 1.00 72.94 297 GLU A N 1
ATOM 2311 C CA . GLU A 1 297 ? -14.691 -24.159 5.880 1.00 72.94 297 GLU A CA 1
ATOM 2312 C C . GLU A 1 297 ? -14.046 -23.161 4.888 1.00 72.94 297 GLU A C 1
ATOM 2314 O O . GLU A 1 297 ? -13.191 -22.347 5.244 1.00 72.94 297 GLU A O 1
ATOM 2319 N N . THR A 1 298 ? -14.480 -23.187 3.623 1.00 82.75 298 THR A N 1
ATOM 2320 C CA . THR A 1 298 ? -13.938 -22.355 2.545 1.00 82.75 298 THR A CA 1
ATOM 2321 C C . THR A 1 298 ? -15.013 -21.569 1.793 1.00 82.75 298 THR A C 1
ATOM 2323 O O . THR A 1 298 ? -16.147 -22.017 1.557 1.00 82.75 298 THR A O 1
ATOM 2326 N N . VAL A 1 299 ? -14.624 -20.366 1.376 1.00 81.50 299 VAL A N 1
ATOM 2327 C CA . VAL A 1 299 ? -15.432 -19.423 0.608 1.00 81.50 299 VAL A CA 1
ATOM 2328 C C . VAL A 1 299 ? -14.936 -19.405 -0.828 1.00 81.50 299 VAL A C 1
ATOM 2330 O O . VAL A 1 299 ? -13.802 -19.024 -1.103 1.00 81.50 299 VAL A O 1
ATOM 2333 N N . THR A 1 300 ? -15.792 -19.806 -1.762 1.00 83.88 300 THR A N 1
ATOM 2334 C CA . THR A 1 300 ? -15.501 -19.733 -3.195 1.00 83.88 300 THR A CA 1
ATOM 2335 C C . THR A 1 300 ? -16.040 -18.437 -3.786 1.00 83.88 300 THR A C 1
ATOM 2337 O O . THR A 1 300 ? -16.922 -17.783 -3.222 1.00 83.88 300 THR A O 1
ATOM 2340 N N . LYS A 1 301 ? -15.559 -18.097 -4.982 1.00 80.31 301 LYS A N 1
ATOM 2341 C CA . LYS A 1 301 ? -16.035 -16.953 -5.766 1.00 80.31 301 LYS A CA 1
ATOM 2342 C C . LYS A 1 301 ? -17.559 -16.898 -5.882 1.00 80.31 301 LYS A C 1
ATOM 2344 O O . LYS A 1 301 ? -18.157 -15.853 -5.655 1.00 80.31 301 LYS A O 1
ATOM 2349 N N . ALA A 1 302 ? -18.183 -18.041 -6.165 1.00 75.94 302 ALA A N 1
ATOM 2350 C CA . ALA A 1 302 ? -19.631 -18.148 -6.317 1.00 75.94 302 ALA A CA 1
ATOM 2351 C C . ALA A 1 302 ? -20.390 -17.838 -5.017 1.00 75.94 302 ALA A C 1
ATOM 2353 O O . ALA A 1 302 ? -21.423 -17.176 -5.066 1.00 75.94 302 ALA A O 1
ATOM 2354 N N . LYS A 1 303 ? -19.871 -18.276 -3.860 1.00 78.25 303 LYS A N 1
ATOM 2355 C CA . LYS A 1 303 ? -20.484 -17.999 -2.552 1.00 78.25 303 LYS A CA 1
ATOM 2356 C C . LYS A 1 303 ? -20.434 -16.508 -2.215 1.00 78.25 303 LYS A C 1
ATOM 2358 O O . LYS A 1 303 ? -21.440 -15.939 -1.804 1.00 78.25 303 LYS A O 1
ATOM 2363 N N . LEU A 1 304 ? -19.296 -15.858 -2.470 1.00 74.25 304 LEU A N 1
ATOM 2364 C CA . LEU A 1 304 ? -19.140 -14.419 -2.246 1.00 74.25 304 LEU A CA 1
ATOM 2365 C C . LEU A 1 304 ? -20.046 -13.593 -3.180 1.00 74.25 304 LEU A C 1
ATOM 2367 O O . LEU A 1 304 ? -20.734 -12.682 -2.729 1.00 74.25 304 LEU A O 1
ATOM 2371 N N . GLU A 1 305 ? -20.121 -13.962 -4.463 1.00 73.19 305 GLU A N 1
ATOM 2372 C CA . GLU A 1 305 ? -21.011 -13.311 -5.438 1.00 73.19 305 GLU A CA 1
ATOM 2373 C C . GLU A 1 305 ? -22.506 -13.537 -5.140 1.00 73.19 305 GLU A C 1
ATOM 2375 O O . GLU A 1 305 ? -23.342 -12.718 -5.525 1.00 73.19 305 GLU A O 1
ATOM 2380 N N . HIS A 1 306 ? -22.870 -14.640 -4.476 1.00 69.94 306 HIS A N 1
ATOM 2381 C CA . HIS A 1 306 ? -24.253 -14.913 -4.079 1.00 69.94 306 HIS A CA 1
ATOM 2382 C C . HIS A 1 306 ? -24.740 -13.926 -3.012 1.00 69.94 306 HIS A C 1
ATOM 2384 O O . HIS A 1 306 ? -25.847 -13.400 -3.123 1.00 69.94 306 HIS A O 1
ATOM 2390 N N . VAL A 1 307 ? -23.890 -13.611 -2.031 1.00 66.75 307 VAL A N 1
ATOM 2391 C CA . VAL A 1 307 ? -24.187 -12.608 -0.997 1.00 66.75 307 VAL A CA 1
ATOM 2392 C C . VAL A 1 307 ? -24.340 -11.215 -1.614 1.00 66.75 307 VAL A C 1
ATOM 2394 O O . VAL A 1 307 ? -25.285 -10.507 -1.282 1.00 66.75 307 VAL A O 1
ATOM 2397 N N . GLU A 1 308 ? -23.491 -10.855 -2.584 1.00 63.75 308 GLU A N 1
ATOM 2398 C CA . GLU A 1 308 ? -23.604 -9.581 -3.315 1.00 63.75 308 GLU A CA 1
ATOM 2399 C C . GLU A 1 308 ? -24.901 -9.466 -4.138 1.00 63.75 308 GLU A C 1
ATOM 2401 O O . GLU A 1 308 ? -25.414 -8.366 -4.335 1.00 63.75 308 GLU A O 1
ATOM 2406 N N . ARG A 1 309 ? -25.432 -10.582 -4.659 1.00 60.47 309 ARG A N 1
ATOM 2407 C CA . ARG A 1 309 ? -26.617 -10.584 -5.535 1.00 60.47 309 ARG A CA 1
ATOM 2408 C C . ARG A 1 309 ? -27.936 -10.510 -4.772 1.00 60.47 309 ARG A C 1
ATOM 2410 O O . ARG A 1 309 ? -28.901 -9.970 -5.305 1.00 60.47 309 ARG A O 1
ATOM 2417 N N . ASN A 1 310 ? -27.985 -11.071 -3.569 1.00 57.66 310 ASN A N 1
ATOM 2418 C CA . ASN A 1 310 ? -29.226 -11.192 -2.808 1.00 57.66 310 ASN A CA 1
ATOM 2419 C C . ASN A 1 310 ? -29.575 -9.940 -1.988 1.00 57.66 310 ASN A C 1
ATOM 2421 O O . ASN A 1 310 ? -30.648 -9.916 -1.397 1.00 57.66 310 ASN A O 1
ATOM 2425 N N . GLU A 1 311 ? -28.722 -8.907 -1.961 1.00 56.34 311 GLU A N 1
ATOM 2426 C CA . GLU A 1 311 ? -28.986 -7.665 -1.217 1.00 56.34 311 GLU A CA 1
ATOM 2427 C C . GLU A 1 311 ? -28.695 -6.393 -2.030 1.00 56.34 311 GLU A C 1
ATOM 2429 O O . GLU A 1 311 ? -27.621 -5.798 -1.922 1.00 56.34 311 GLU A O 1
ATOM 2434 N N . PRO A 1 312 ? -29.664 -5.950 -2.851 1.00 49.81 312 PRO A N 1
ATOM 2435 C CA . PRO A 1 312 ? -29.526 -4.771 -3.705 1.00 49.81 312 PRO A CA 1
ATOM 2436 C C . PRO A 1 312 ? -29.717 -3.419 -2.985 1.00 49.81 312 PRO A C 1
ATOM 2438 O O . PRO A 1 312 ? -29.511 -2.383 -3.614 1.00 49.81 312 PRO A O 1
ATOM 2441 N N . ASP A 1 313 ? -30.095 -3.391 -1.699 1.00 47.22 313 ASP A N 1
ATOM 2442 C CA . ASP A 1 313 ? -30.485 -2.152 -0.990 1.00 47.22 313 ASP A CA 1
ATOM 2443 C C . ASP A 1 313 ? -29.315 -1.275 -0.521 1.00 47.22 313 ASP A C 1
ATOM 2445 O O . ASP A 1 313 ? -29.502 -0.113 -0.135 1.00 47.22 313 ASP A O 1
ATOM 2449 N N . ALA A 1 314 ? -28.080 -1.766 -0.620 1.00 47.91 314 ALA A N 1
ATOM 2450 C CA . ALA A 1 314 ? -26.934 -0.888 -0.488 1.00 47.91 314 ALA A CA 1
ATOM 2451 C C . ALA A 1 314 ? -26.962 0.095 -1.674 1.00 47.91 314 ALA A C 1
ATOM 2453 O O . ALA A 1 314 ? -26.870 -0.320 -2.827 1.00 47.91 314 ALA A O 1
ATOM 2454 N N . LYS A 1 315 ? -27.036 1.412 -1.414 1.00 47.34 315 LYS A N 1
ATOM 2455 C CA . LYS A 1 315 ? -26.860 2.506 -2.403 1.00 47.34 315 LYS A CA 1
ATOM 2456 C C . LYS A 1 315 ? -25.447 2.523 -3.026 1.00 47.34 315 LYS A C 1
ATOM 2458 O O . LYS A 1 315 ? -24.844 3.576 -3.231 1.00 47.34 315 LYS A O 1
ATOM 2463 N N . VAL A 1 316 ? -24.868 1.367 -3.312 1.00 44.56 316 VAL A N 1
ATOM 2464 C CA . VAL A 1 316 ? -23.600 1.207 -3.998 1.00 44.56 316 VAL A CA 1
ATOM 2465 C C . VAL A 1 316 ? -23.917 1.268 -5.479 1.00 44.56 316 VAL A C 1
ATOM 2467 O O . VAL A 1 316 ? -24.425 0.324 -6.072 1.00 44.56 316 VAL A O 1
ATOM 2470 N N . SER A 1 317 ? -23.641 2.430 -6.075 1.00 38.28 317 SER A N 1
ATOM 2471 C CA . SER A 1 317 ? -23.811 2.653 -7.508 1.00 38.28 317 SER A CA 1
ATOM 2472 C C . SER A 1 317 ? -23.241 1.468 -8.296 1.00 38.28 317 SER A C 1
ATOM 2474 O O . SER A 1 317 ? -22.053 1.153 -8.167 1.00 38.28 317 SER A O 1
ATOM 2476 N N . GLU A 1 318 ? -24.074 0.884 -9.147 1.00 40.28 318 GLU A N 1
ATOM 2477 C CA . GLU A 1 318 ? -23.897 -0.334 -9.954 1.00 40.28 318 GLU A CA 1
ATOM 2478 C C . GLU A 1 318 ? -22.657 -0.341 -10.887 1.00 40.28 318 GLU A C 1
ATOM 2480 O O . GLU A 1 318 ? -22.417 -1.269 -11.651 1.00 40.28 318 GLU A O 1
ATOM 2485 N N . SER A 1 319 ? -21.826 0.703 -10.852 1.00 38.53 319 SER A N 1
ATOM 2486 C CA . SER A 1 319 ? -20.832 1.010 -11.881 1.00 38.53 319 SER A CA 1
ATOM 2487 C C . SER A 1 319 ? -19.392 0.553 -11.612 1.00 38.53 319 SER A C 1
ATOM 2489 O O . SER A 1 319 ? -18.553 0.736 -12.493 1.00 38.53 319 SER A O 1
ATOM 2491 N N . CYS A 1 320 ? -19.047 -0.001 -10.440 1.00 38.94 320 CYS A N 1
ATOM 2492 C CA . CYS A 1 320 ? -17.625 -0.082 -10.051 1.00 38.94 320 CYS A CA 1
ATOM 2493 C C . CYS A 1 320 ? -17.027 -1.476 -9.823 1.00 38.94 320 CYS A C 1
ATOM 2495 O O . CYS A 1 320 ? -15.803 -1.580 -9.810 1.00 38.94 320 CYS A O 1
ATOM 2497 N N . MET A 1 321 ? -17.818 -2.535 -9.666 1.00 44.53 321 MET A N 1
ATOM 2498 C CA . MET A 1 321 ? -17.263 -3.865 -9.399 1.00 44.53 321 MET A CA 1
ATOM 2499 C C . MET A 1 321 ? -17.305 -4.704 -10.679 1.00 44.53 321 MET A C 1
ATOM 2501 O O . MET A 1 321 ? -18.374 -5.187 -11.055 1.00 44.53 321 MET A O 1
ATOM 2505 N N . PRO A 1 322 ? -16.188 -4.899 -11.405 1.00 51.69 322 PRO A N 1
ATOM 2506 C CA . PRO A 1 322 ? -16.118 -5.985 -12.370 1.00 51.69 322 PRO A CA 1
ATOM 2507 C C . PRO A 1 322 ? -16.290 -7.299 -11.601 1.00 51.69 322 PRO A C 1
ATOM 2509 O O . PRO A 1 322 ? -15.373 -7.723 -10.892 1.00 51.69 322 PRO A O 1
ATOM 2512 N N . LYS A 1 323 ? -17.491 -7.885 -11.720 1.00 56.25 323 LYS A N 1
ATOM 2513 C CA . LYS A 1 323 ? -17.896 -9.156 -11.106 1.00 56.25 323 LYS A CA 1
ATOM 2514 C C . LYS A 1 323 ? -16.740 -10.151 -11.205 1.00 56.25 323 LYS A C 1
ATOM 2516 O O . LYS A 1 323 ? -16.233 -10.424 -12.294 1.00 56.25 323 LYS A O 1
ATOM 2521 N N . GLY A 1 324 ? -16.251 -10.569 -10.044 1.00 61.22 324 GLY A N 1
ATOM 2522 C CA . GLY A 1 324 ? -15.193 -11.553 -9.909 1.00 61.22 324 GLY A CA 1
ATOM 2523 C C . GLY A 1 324 ? -13.758 -11.056 -9.694 1.00 61.22 324 GLY A C 1
ATOM 2524 O O . GLY A 1 324 ? -12.981 -11.819 -9.131 1.00 61.22 324 GLY A O 1
ATOM 2525 N N . ARG A 1 325 ? -13.388 -9.805 -10.027 1.00 66.69 325 ARG A N 1
ATOM 2526 C CA . ARG A 1 325 ? -12.004 -9.317 -9.777 1.00 66.69 325 ARG A CA 1
ATOM 2527 C C . ARG A 1 325 ? -11.693 -9.115 -8.295 1.00 66.69 325 ARG A C 1
ATOM 2529 O O . ARG A 1 325 ? -10.528 -9.102 -7.916 1.00 66.69 325 ARG A O 1
ATOM 2536 N N . TYR A 1 326 ? -12.719 -8.910 -7.468 1.00 69.38 326 TYR A N 1
ATOM 2537 C CA . TYR A 1 326 ? -12.540 -8.776 -6.024 1.00 69.38 326 TYR A CA 1
ATOM 2538 C C . TYR A 1 326 ? -12.111 -10.099 -5.394 1.00 69.38 326 TYR A C 1
ATOM 2540 O O . TYR A 1 326 ? -11.132 -10.125 -4.656 1.00 69.38 326 TYR A O 1
ATOM 2548 N N . PHE A 1 327 ? -12.778 -11.197 -5.759 1.00 77.44 327 PHE A N 1
ATOM 2549 C CA . PHE A 1 327 ? -12.361 -12.527 -5.333 1.00 77.44 327 PHE A CA 1
ATOM 2550 C C . PHE A 1 327 ? -10.947 -12.839 -5.822 1.00 77.44 327 PHE A C 1
ATOM 2552 O O . PHE A 1 327 ? -10.111 -13.192 -5.008 1.00 77.44 327 PHE A O 1
ATOM 2559 N N . ASP A 1 328 ? -10.643 -12.590 -7.101 1.00 76.50 328 ASP A N 1
ATOM 2560 C CA . ASP A 1 328 ? -9.304 -12.829 -7.669 1.00 76.50 328 ASP A CA 1
ATOM 2561 C C . ASP A 1 328 ? -8.199 -11.990 -6.981 1.00 76.50 328 ASP A C 1
ATOM 2563 O O . ASP A 1 328 ? -7.017 -12.309 -7.069 1.00 76.50 328 ASP A O 1
ATOM 2567 N N . PHE A 1 329 ? -8.560 -10.887 -6.315 1.00 74.19 329 PHE A N 1
ATOM 2568 C CA . PHE A 1 329 ? -7.633 -10.104 -5.496 1.00 74.19 329 PHE A CA 1
ATOM 2569 C C . PHE A 1 329 ? -7.434 -10.681 -4.095 1.00 74.19 329 PHE A C 1
ATOM 2571 O O . PHE A 1 329 ? -6.328 -10.601 -3.556 1.00 74.19 329 PHE A O 1
ATOM 2578 N N . LEU A 1 330 ? -8.507 -11.190 -3.487 1.00 77.44 330 LEU A N 1
ATOM 2579 C CA . LEU A 1 330 ? -8.437 -11.852 -2.189 1.00 77.44 330 LEU A CA 1
ATOM 2580 C C . LEU A 1 330 ? -7.754 -13.222 -2.297 1.00 77.44 330 LEU A C 1
ATOM 2582 O O . LEU A 1 330 ? -7.044 -13.598 -1.369 1.00 77.44 330 LEU A O 1
ATOM 2586 N N . ASP A 1 331 ? -7.965 -13.919 -3.414 1.00 79.31 331 ASP A N 1
ATOM 2587 C CA . ASP A 1 331 ? -7.355 -15.191 -3.807 1.00 79.31 331 ASP A CA 1
ATOM 2588 C C . ASP A 1 331 ? -6.059 -14.935 -4.587 1.00 79.31 331 ASP A C 1
ATOM 2590 O O . ASP A 1 331 ? -5.897 -15.242 -5.769 1.00 79.31 331 ASP A O 1
ATOM 2594 N N . ASP A 1 332 ? -5.124 -14.276 -3.917 1.00 71.75 332 ASP A N 1
ATOM 2595 C CA . ASP A 1 332 ? -3.837 -13.898 -4.479 1.00 71.75 332 ASP A CA 1
ATOM 2596 C C . ASP A 1 332 ? -2.915 -15.088 -4.772 1.00 71.75 332 ASP A C 1
ATOM 2598 O O . ASP A 1 332 ? -2.050 -14.987 -5.648 1.00 71.75 332 ASP A O 1
ATOM 2602 N N . GLU A 1 333 ? -3.117 -16.200 -4.068 1.00 75.94 333 GLU A N 1
ATOM 2603 C CA . GLU A 1 333 ? -2.442 -17.480 -4.303 1.00 75.94 333 GLU A CA 1
ATOM 2604 C C . GLU A 1 333 ? -3.093 -18.303 -5.430 1.00 75.94 333 GLU A C 1
ATOM 2606 O O . GLU A 1 333 ? -2.493 -19.273 -5.893 1.00 75.94 333 GLU A O 1
ATOM 2611 N N . LYS A 1 334 ? -4.247 -17.861 -5.959 1.00 79.38 334 LYS A N 1
ATOM 2612 C CA . LYS A 1 334 ? -5.014 -18.529 -7.026 1.00 79.38 334 LYS A CA 1
ATOM 2613 C C . LYS A 1 334 ? -5.409 -19.962 -6.664 1.00 79.38 334 LYS A C 1
ATOM 2615 O O . LYS A 1 334 ? -5.391 -20.851 -7.518 1.00 79.38 334 LYS A O 1
ATOM 2620 N N . GLU A 1 335 ? -5.760 -20.176 -5.404 1.00 79.75 335 GLU A N 1
ATOM 2621 C CA . GLU A 1 335 ? -6.235 -21.456 -4.883 1.00 79.75 335 GLU A CA 1
ATOM 2622 C C . GLU A 1 335 ? -7.677 -21.744 -5.334 1.00 79.75 335 GLU A C 1
ATOM 2624 O O . GLU A 1 335 ? -8.119 -22.892 -5.346 1.00 79.75 335 GLU A O 1
ATOM 2629 N N . GLY A 1 336 ? -8.421 -20.712 -5.748 1.00 81.88 336 GLY A N 1
ATOM 2630 C CA . GLY A 1 336 ? -9.831 -20.788 -6.126 1.00 81.88 336 GLY A CA 1
ATOM 2631 C C . GLY A 1 336 ? -10.789 -20.717 -4.933 1.00 81.88 336 GLY A C 1
ATOM 2632 O O . GLY A 1 336 ? -12.011 -20.751 -5.119 1.00 81.88 336 GLY A O 1
ATOM 2633 N N . PHE A 1 337 ? -10.261 -20.594 -3.714 1.00 83.00 337 PHE A N 1
ATOM 2634 C CA . PHE A 1 337 ? -11.013 -20.492 -2.467 1.00 83.00 337 PHE A CA 1
ATOM 2635 C C . PHE A 1 337 ? -10.311 -19.564 -1.462 1.00 83.00 337 PHE A C 1
ATOM 2637 O O . PHE A 1 337 ? -9.122 -19.288 -1.564 1.00 83.00 337 PHE A O 1
ATOM 2644 N N . LEU A 1 338 ? -11.063 -19.075 -0.478 1.00 83.44 338 LEU A N 1
ATOM 2645 C CA . LEU A 1 338 ? -10.557 -18.332 0.676 1.00 83.44 338 LEU A CA 1
ATOM 2646 C C . LEU A 1 338 ? -10.909 -19.110 1.939 1.00 83.44 338 LEU A C 1
ATOM 2648 O O . LEU A 1 338 ? -12.045 -19.566 2.083 1.00 83.44 338 LEU A O 1
ATOM 2652 N N . THR A 1 339 ? -9.9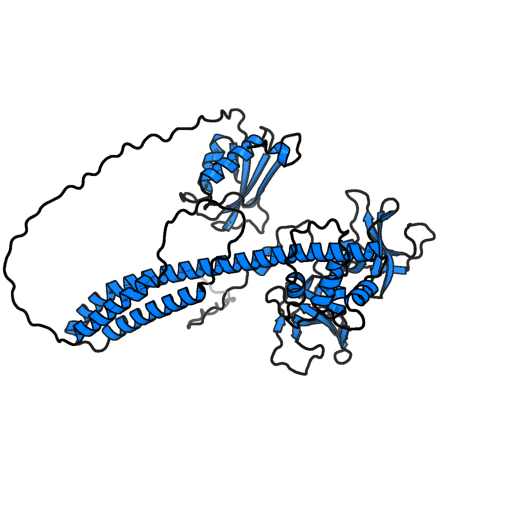72 -19.240 2.872 1.00 84.31 339 THR A N 1
ATOM 2653 C CA . THR A 1 339 ? -10.281 -19.778 4.202 1.00 84.31 339 THR A CA 1
ATOM 2654 C C . THR A 1 339 ? -11.168 -18.799 4.973 1.00 84.31 339 THR A C 1
ATOM 2656 O O . THR A 1 339 ? -11.108 -17.581 4.755 1.00 84.31 339 THR A O 1
ATOM 2659 N N . GLN A 1 340 ? -11.987 -19.312 5.897 1.00 82.00 340 GLN A N 1
ATOM 2660 C CA . GLN A 1 340 ? -12.788 -18.458 6.780 1.00 82.00 340 GLN A CA 1
ATOM 2661 C C . GLN A 1 340 ? -11.914 -17.462 7.557 1.00 82.00 340 GLN A C 1
ATOM 2663 O O . GLN A 1 340 ? -12.274 -16.292 7.664 1.00 82.00 340 GLN A O 1
ATOM 2668 N N . GLU A 1 341 ? -10.738 -17.879 8.030 1.00 80.94 341 GLU A N 1
ATOM 2669 C CA . GLU A 1 341 ? -9.799 -17.002 8.743 1.00 80.94 341 GLU A CA 1
ATOM 2670 C C . GLU A 1 341 ? -9.298 -15.838 7.884 1.00 80.94 341 GLU A C 1
ATOM 2672 O O . GLU A 1 341 ? -9.251 -14.694 8.342 1.00 80.94 341 GLU A O 1
ATOM 2677 N N . HIS A 1 342 ? -8.970 -16.100 6.617 1.00 81.06 342 HIS A N 1
ATOM 2678 C CA . HIS A 1 342 ? -8.534 -15.054 5.697 1.00 81.06 342 HIS A CA 1
ATOM 2679 C C . HIS A 1 342 ? -9.665 -14.065 5.406 1.00 81.06 342 HIS A C 1
ATOM 2681 O O . HIS A 1 342 ? -9.447 -12.850 5.434 1.00 81.06 342 HIS A O 1
ATOM 2687 N N . LEU A 1 343 ? -10.893 -14.558 5.202 1.00 82.88 343 LEU A N 1
ATOM 2688 C CA . LEU A 1 343 ? -12.056 -13.687 5.033 1.00 82.88 343 LEU A CA 1
ATOM 2689 C C . LEU A 1 343 ? -12.346 -12.877 6.308 1.00 82.88 343 LEU A C 1
ATOM 2691 O O . LEU A 1 343 ? -12.597 -11.675 6.217 1.00 82.88 343 LEU A O 1
ATOM 2695 N N . LEU A 1 344 ? -12.233 -13.482 7.495 1.00 83.25 344 LEU A N 1
ATOM 2696 C CA . LEU A 1 344 ? -12.359 -12.786 8.778 1.00 83.25 344 LEU A CA 1
ATOM 2697 C C . LEU A 1 344 ? -11.357 -11.635 8.878 1.00 83.25 344 LEU A C 1
ATOM 2699 O O . LEU A 1 344 ? -11.752 -10.509 9.174 1.00 83.25 344 LEU A O 1
ATOM 2703 N N . THR A 1 345 ? -10.078 -11.866 8.583 1.00 80.81 345 THR A N 1
ATOM 2704 C CA . THR A 1 345 ? -9.051 -10.810 8.610 1.00 80.81 345 THR A CA 1
ATOM 2705 C C . THR A 1 345 ? -9.355 -9.681 7.621 1.00 80.81 345 THR A C 1
ATOM 2707 O O . THR A 1 345 ? -9.121 -8.504 7.917 1.00 80.81 345 THR A O 1
ATOM 2710 N N . VAL A 1 346 ? -9.906 -10.018 6.452 1.00 80.56 346 VAL A N 1
ATOM 2711 C CA . VAL A 1 346 ? -10.313 -9.048 5.429 1.00 80.56 346 VAL A CA 1
ATOM 2712 C C . VAL A 1 346 ? -11.479 -8.179 5.907 1.00 80.56 346 VAL A C 1
ATOM 2714 O O . VAL A 1 346 ? -11.438 -6.959 5.710 1.00 80.56 346 VAL A O 1
ATOM 2717 N N . VAL A 1 347 ? -12.479 -8.769 6.563 1.00 82.81 347 VAL A N 1
ATOM 2718 C CA . VAL A 1 347 ? -13.698 -8.077 7.015 1.00 82.81 347 VAL A CA 1
ATOM 2719 C C . VAL A 1 347 ? -13.485 -7.298 8.320 1.00 82.81 347 VAL A C 1
ATOM 2721 O O . VAL A 1 347 ? -13.998 -6.186 8.468 1.00 82.81 347 VAL A O 1
ATOM 2724 N N . ARG A 1 348 ? -12.671 -7.822 9.245 1.00 85.62 348 ARG A N 1
ATOM 2725 C CA . ARG A 1 348 ? -12.401 -7.220 10.562 1.00 85.62 348 ARG A CA 1
ATOM 2726 C C . ARG A 1 348 ? -11.883 -5.793 10.460 1.00 85.62 348 ARG A C 1
ATOM 2728 O O . ARG A 1 348 ? -10.851 -5.529 9.841 1.00 85.62 348 ARG A O 1
ATOM 2735 N N . THR A 1 349 ? -12.536 -4.862 11.147 1.00 85.50 349 THR A N 1
ATOM 2736 C CA . THR A 1 349 ? -12.028 -3.490 11.276 1.00 85.50 349 THR A CA 1
ATOM 2737 C C . THR A 1 349 ? -11.105 -3.419 12.484 1.00 85.50 349 THR A C 1
ATOM 2739 O O . THR A 1 349 ? -11.568 -3.354 13.617 1.00 85.50 349 THR A O 1
ATOM 2742 N N . LEU A 1 350 ? -9.796 -3.470 12.237 1.00 88.00 350 LEU A N 1
ATOM 2743 C CA . LEU A 1 350 ? -8.787 -3.401 13.289 1.00 88.00 350 LEU A CA 1
ATOM 2744 C C . LEU A 1 350 ? -8.422 -1.945 13.601 1.00 88.00 350 LEU A C 1
ATOM 2746 O O . LEU A 1 350 ? -8.156 -1.140 12.704 1.00 88.00 350 LEU A O 1
ATOM 2750 N N . LYS A 1 351 ? -8.386 -1.630 14.891 1.00 89.75 351 LYS A N 1
ATOM 2751 C CA . LYS A 1 351 ? -7.920 -0.365 15.450 1.00 89.75 351 LYS A CA 1
ATOM 2752 C C . LYS A 1 351 ? -6.693 -0.626 16.314 1.00 89.75 351 LYS A C 1
ATOM 2754 O O . LYS A 1 351 ? -6.627 -1.628 17.017 1.00 89.75 351 LYS A O 1
ATOM 2759 N N . LYS A 1 352 ? -5.728 0.284 16.259 1.00 90.44 352 LYS A N 1
ATOM 2760 C CA . LYS A 1 352 ? -4.531 0.287 17.095 1.00 90.44 352 LYS A CA 1
ATOM 2761 C C . LYS A 1 352 ? -4.669 1.345 18.177 1.00 90.44 352 LYS A C 1
ATOM 2763 O O . LYS A 1 352 ? -5.054 2.476 17.880 1.00 90.44 352 LYS A O 1
ATOM 2768 N N . VAL A 1 353 ? -4.307 0.980 19.397 1.00 91.62 353 VAL A N 1
ATOM 2769 C CA . VAL A 1 353 ? -4.251 1.888 20.539 1.00 91.62 353 VAL A CA 1
ATOM 2770 C C . VAL A 1 353 ? -3.052 2.823 20.374 1.00 91.62 353 VAL A C 1
ATOM 2772 O O . VAL A 1 353 ? -1.908 2.382 20.268 1.00 91.62 353 VAL A O 1
ATOM 2775 N N . THR A 1 354 ? -3.314 4.124 20.292 1.00 90.62 354 THR A N 1
ATOM 2776 C CA . THR A 1 354 ? -2.303 5.189 20.158 1.00 90.62 354 THR A CA 1
ATOM 2777 C C . THR A 1 354 ? -2.023 5.894 21.473 1.00 90.62 354 THR A C 1
ATOM 2779 O O . THR A 1 354 ? -0.938 6.442 21.656 1.00 90.62 354 THR A O 1
ATOM 2782 N N . LYS A 1 355 ? -2.998 5.888 22.381 1.00 89.75 355 LYS A N 1
ATOM 2783 C CA . LYS A 1 355 ? -2.878 6.385 23.750 1.00 89.75 355 LYS A CA 1
ATOM 2784 C C . LYS A 1 355 ? -3.506 5.368 24.681 1.00 89.75 355 LYS A C 1
ATOM 2786 O O . LYS A 1 355 ? -4.538 4.801 24.330 1.00 89.75 355 LYS A O 1
ATOM 2791 N N . GLU A 1 356 ? -2.887 5.171 25.838 1.00 92.38 356 GLU A N 1
ATOM 2792 C CA . GLU A 1 356 ? -3.385 4.252 26.859 1.00 92.38 356 GLU A CA 1
ATOM 2793 C C . GLU A 1 356 ? -4.855 4.530 27.172 1.00 92.38 356 GLU A C 1
ATOM 2795 O O . GLU A 1 356 ? -5.299 5.679 27.264 1.00 92.38 356 GLU A O 1
ATOM 2800 N N . THR A 1 357 ? -5.627 3.456 27.270 1.00 93.19 357 THR A N 1
ATOM 2801 C CA . THR A 1 357 ? -7.067 3.516 27.510 1.00 93.19 357 THR A CA 1
ATOM 2802 C C . THR A 1 357 ? -7.527 2.224 28.179 1.00 93.19 357 THR A C 1
ATOM 2804 O O . THR A 1 357 ? -6.734 1.311 28.407 1.00 93.19 357 THR A O 1
ATOM 2807 N N . THR A 1 358 ? -8.798 2.136 28.544 1.00 93.88 358 THR A N 1
ATOM 2808 C CA . THR A 1 358 ? -9.359 0.972 29.228 1.00 93.88 358 THR A CA 1
ATOM 2809 C C . THR A 1 358 ? -10.593 0.468 28.505 1.00 93.88 358 THR A C 1
ATOM 2811 O O . THR A 1 358 ? -11.336 1.232 27.887 1.00 93.88 358 THR A O 1
ATOM 2814 N N . ILE A 1 359 ? -10.794 -0.845 28.577 1.00 93.06 359 ILE A N 1
ATOM 2815 C CA . ILE A 1 359 ? -12.059 -1.479 28.236 1.00 93.06 359 ILE A CA 1
ATOM 2816 C C . ILE A 1 359 ? -12.952 -1.385 29.463 1.00 93.06 359 ILE A C 1
ATOM 2818 O O . ILE A 1 359 ? -12.561 -1.840 30.540 1.00 93.06 359 ILE A O 1
ATOM 2822 N N . THR A 1 360 ? -14.148 -0.838 29.291 1.00 93.44 360 THR A N 1
ATOM 2823 C CA . THR A 1 360 ? -15.179 -0.807 30.328 1.00 93.44 360 THR A CA 1
ATOM 2824 C C . THR A 1 360 ? -16.381 -1.658 29.944 1.00 93.44 360 THR A C 1
ATOM 2826 O O . THR A 1 360 ? -16.579 -1.998 28.775 1.00 93.44 360 THR A O 1
ATOM 2829 N N . ASP A 1 361 ? -17.184 -2.025 30.930 1.00 91.69 361 ASP A N 1
ATOM 2830 C CA . ASP A 1 361 ? -18.419 -2.784 30.749 1.00 91.69 361 ASP A CA 1
ATO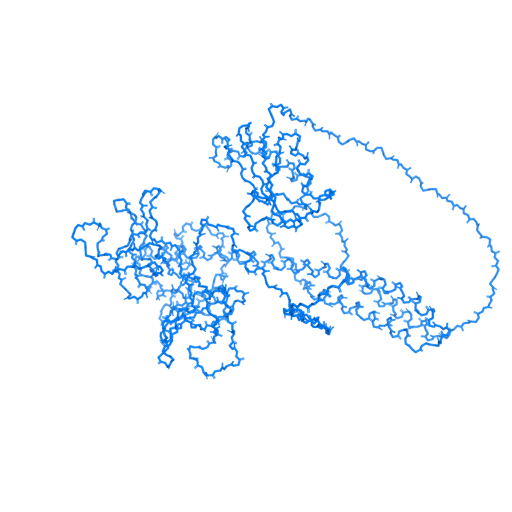M 2831 C C . ASP A 1 361 ? -19.556 -1.941 30.147 1.00 91.69 361 ASP A C 1
ATOM 2833 O O . ASP A 1 361 ? -20.279 -2.411 29.264 1.00 91.69 361 ASP A O 1
ATOM 2837 N N . THR A 1 362 ? -19.663 -0.677 30.555 1.00 87.62 362 THR A N 1
ATOM 2838 C CA . THR A 1 362 ? -20.716 0.257 30.144 1.00 87.62 362 THR A CA 1
ATOM 2839 C C . THR A 1 362 ? -20.215 1.345 29.191 1.00 87.62 362 THR A C 1
ATOM 2841 O O . THR A 1 362 ? -19.012 1.609 29.054 1.00 87.62 362 THR A O 1
ATOM 2844 N N . ALA A 1 363 ? -21.162 1.927 28.449 1.00 80.69 363 ALA A N 1
ATOM 2845 C CA . ALA A 1 363 ? -20.885 2.927 27.423 1.00 80.69 363 ALA A CA 1
ATOM 2846 C C . ALA A 1 363 ? -20.579 4.305 28.018 1.00 80.69 363 ALA A C 1
ATOM 2848 O O . ALA A 1 363 ? -19.728 5.020 27.493 1.00 80.69 363 ALA A O 1
ATOM 2849 N N . GLU A 1 364 ? -21.251 4.661 29.107 1.00 80.81 364 GLU A N 1
ATOM 2850 C CA . GLU A 1 364 ? -21.041 5.910 29.832 1.00 80.81 364 GLU A CA 1
ATOM 2851 C C . GLU A 1 364 ? -19.876 5.758 30.808 1.00 80.81 364 GLU A C 1
ATOM 2853 O O . GLU A 1 364 ? -19.636 4.679 31.334 1.00 80.81 364 GLU A O 1
ATOM 2858 N N . VAL A 1 365 ? -19.118 6.833 31.017 1.00 75.44 365 VAL A N 1
ATOM 2859 C CA . VAL A 1 365 ? -18.030 6.849 32.000 1.00 75.44 365 VAL A CA 1
ATOM 2860 C C . VAL A 1 365 ? -18.590 7.472 33.273 1.00 75.44 365 VAL A C 1
ATOM 2862 O O . VAL A 1 365 ? -18.575 8.691 33.424 1.00 75.44 365 VAL A O 1
ATOM 2865 N N . SER A 1 366 ? -19.135 6.635 34.150 1.00 73.38 366 SER A N 1
ATOM 2866 C CA . SER A 1 366 ? -19.635 7.008 35.479 1.00 73.38 366 SER A CA 1
ATOM 2867 C C . SER A 1 366 ? -18.781 6.371 36.582 1.00 73.38 366 SER A C 1
ATOM 2869 O O . SER A 1 366 ? -17.949 5.503 36.313 1.00 73.38 366 SER A O 1
ATOM 2871 N N . GLU A 1 367 ? -18.982 6.772 37.839 1.00 69.75 367 GLU A N 1
ATOM 2872 C CA . GLU A 1 367 ? -18.272 6.179 38.988 1.00 69.75 367 GLU A CA 1
ATOM 2873 C C . GLU A 1 367 ? -18.559 4.676 39.168 1.00 69.75 367 GLU A C 1
ATOM 2875 O O . GLU A 1 367 ? -17.749 3.953 39.742 1.00 69.75 367 GLU A O 1
ATOM 2880 N N . GLU A 1 368 ? -19.673 4.186 38.619 1.00 71.75 368 GLU A N 1
ATOM 2881 C CA . GLU A 1 368 ? -20.102 2.782 38.684 1.00 71.75 368 GLU A CA 1
ATOM 2882 C C . GLU A 1 368 ? -19.483 1.908 37.578 1.00 71.75 368 GLU A C 1
ATOM 2884 O O . GLU A 1 368 ? -19.720 0.704 37.518 1.00 71.75 368 GLU A O 1
ATOM 2889 N N . THR A 1 369 ? -18.688 2.497 36.680 1.00 80.88 369 THR A N 1
ATOM 2890 C CA . THR A 1 369 ? -18.146 1.805 35.507 1.00 80.88 369 THR A CA 1
ATOM 2891 C C . THR A 1 369 ? -16.996 0.869 35.880 1.00 80.88 369 THR A C 1
ATOM 2893 O O . THR A 1 369 ? -15.943 1.308 36.357 1.00 80.88 369 THR A O 1
ATOM 2896 N N . GLN A 1 370 ? -17.134 -0.427 35.590 1.00 86.38 370 GLN A N 1
ATOM 2897 C CA . GLN A 1 370 ? -16.085 -1.402 35.870 1.00 86.38 370 GLN A CA 1
ATOM 2898 C C . GLN A 1 370 ? -15.040 -1.422 34.747 1.00 86.38 370 GLN A C 1
ATOM 2900 O O . GLN A 1 370 ? -15.340 -1.597 33.564 1.00 86.38 370 GLN A O 1
ATOM 2905 N N . THR A 1 371 ? -13.764 -1.300 35.120 1.00 90.44 371 THR A N 1
ATOM 2906 C CA . THR A 1 371 ? -12.648 -1.509 34.188 1.00 90.44 371 THR A CA 1
ATOM 2907 C C . THR A 1 371 ? -12.410 -3.005 33.991 1.00 90.44 371 THR A C 1
ATOM 2909 O O . THR A 1 371 ? -11.987 -3.693 34.917 1.00 90.44 371 THR A O 1
ATOM 2912 N N . LEU A 1 372 ? -12.653 -3.502 32.776 1.00 90.88 372 LEU A N 1
ATOM 2913 C CA . LEU A 1 372 ? -12.477 -4.907 32.401 1.00 90.88 372 LEU A CA 1
ATOM 2914 C C . LEU A 1 372 ? -11.028 -5.236 32.027 1.00 90.88 372 LEU A C 1
ATOM 2916 O O . LEU A 1 372 ? -10.528 -6.303 32.366 1.00 90.88 372 LEU A O 1
ATOM 2920 N N . SER A 1 373 ? -10.347 -4.338 31.310 1.00 91.75 373 SER A N 1
ATOM 2921 C CA . SER A 1 373 ? -8.957 -4.547 30.879 1.00 91.75 373 SER A CA 1
ATOM 2922 C C . SER A 1 373 ? -8.268 -3.216 30.579 1.00 91.75 373 SER A C 1
ATOM 2924 O O . SER A 1 373 ? -8.902 -2.266 30.112 1.00 91.75 373 SER A O 1
ATOM 2926 N N . LYS A 1 374 ? -6.962 -3.136 30.849 1.00 92.50 374 LYS A N 1
ATOM 2927 C CA . LYS A 1 374 ? -6.119 -1.984 30.497 1.00 92.50 374 LYS A CA 1
ATOM 2928 C C . LYS A 1 374 ? -5.464 -2.222 29.137 1.00 92.50 374 LYS A C 1
ATOM 2930 O O . LYS A 1 374 ? -4.988 -3.324 28.847 1.00 92.50 374 LYS A O 1
ATOM 2935 N N . LEU A 1 375 ? -5.457 -1.187 28.306 1.00 93.19 375 LEU A N 1
ATOM 2936 C CA . LEU A 1 375 ? -4.930 -1.220 26.949 1.00 93.19 375 LEU A CA 1
ATOM 2937 C C . LEU A 1 375 ? -3.712 -0.313 26.827 1.00 93.19 375 LEU A C 1
ATOM 2939 O O . LEU A 1 375 ? -3.769 0.876 27.148 1.00 93.19 375 LEU A O 1
ATOM 2943 N N . GLU A 1 376 ? -2.629 -0.889 26.323 1.00 91.88 376 GLU A N 1
ATOM 2944 C CA . GLU A 1 376 ? -1.348 -0.217 26.147 1.00 91.88 376 GLU A CA 1
ATOM 2945 C C . GLU A 1 376 ? -1.188 0.295 24.715 1.00 91.88 376 GLU A C 1
ATOM 2947 O O . GLU A 1 376 ? -1.837 -0.171 23.773 1.00 91.88 376 GLU A O 1
ATOM 2952 N N . VAL A 1 377 ? -0.300 1.273 24.528 1.00 89.44 377 VAL A N 1
ATOM 2953 C CA . VAL A 1 377 ? 0.013 1.792 23.194 1.00 89.44 377 VAL A CA 1
ATOM 2954 C C . VAL A 1 377 ? 0.562 0.664 22.321 1.00 89.44 377 VAL A C 1
ATOM 2956 O O . VAL A 1 377 ? 1.612 0.095 22.597 1.00 89.44 377 VAL A O 1
ATOM 2959 N N . GLY A 1 378 ? -0.122 0.383 21.213 1.00 85.81 378 GLY A N 1
ATOM 2960 C CA . GLY A 1 378 ? 0.210 -0.717 20.310 1.00 85.81 378 GLY A CA 1
ATOM 2961 C C . GLY A 1 378 ? -0.715 -1.927 20.399 1.00 85.81 378 GLY A C 1
ATOM 2962 O O . GLY A 1 378 ? -0.672 -2.758 19.488 1.00 85.81 378 GLY A O 1
ATOM 2963 N N . ASP A 1 379 ? -1.591 -1.998 21.403 1.00 89.25 379 ASP A N 1
ATOM 2964 C CA . ASP A 1 379 ? -2.624 -3.030 21.460 1.00 89.25 379 ASP A CA 1
ATOM 2965 C C . ASP A 1 379 ? -3.569 -2.922 20.253 1.00 89.25 379 ASP A C 1
ATOM 2967 O O . ASP A 1 379 ? -3.890 -1.826 19.777 1.00 89.25 379 ASP A O 1
ATOM 2971 N N . LEU A 1 380 ? -4.014 -4.074 19.738 1.00 89.94 380 LEU A N 1
ATOM 2972 C CA . LEU A 1 380 ? -5.009 -4.136 18.669 1.00 89.94 380 LEU A CA 1
ATOM 2973 C C . LEU A 1 380 ? -6.375 -4.525 19.190 1.00 89.94 380 LEU A C 1
ATOM 2975 O O . LEU A 1 380 ? -6.532 -5.478 19.956 1.00 89.94 380 LEU A O 1
ATOM 2979 N N . LEU A 1 381 ? -7.365 -3.827 18.656 1.00 91.44 381 LEU A N 1
ATOM 2980 C CA . LEU A 1 381 ? -8.770 -4.040 18.919 1.00 91.44 381 LEU A CA 1
ATOM 2981 C C . LEU A 1 381 ? -9.503 -4.316 17.609 1.00 91.44 381 LEU A C 1
ATOM 2983 O O . LEU A 1 381 ? -9.290 -3.634 16.608 1.00 91.44 381 LEU A O 1
ATOM 2987 N N . GLU A 1 382 ? -10.407 -5.283 17.619 1.00 90.56 382 GLU A N 1
ATOM 2988 C CA . GLU A 1 382 ? -11.450 -5.410 16.610 1.00 90.56 382 GLU A CA 1
ATOM 2989 C C . GLU A 1 382 ? -12.621 -4.506 16.995 1.00 90.56 382 GLU A C 1
ATOM 2991 O O . GLU A 1 382 ? -13.183 -4.627 18.084 1.00 90.56 382 GLU A O 1
ATOM 2996 N N . LEU A 1 383 ? -12.991 -3.600 16.096 1.00 89.94 383 LEU A N 1
ATOM 2997 C CA . LEU A 1 383 ? -14.154 -2.738 16.247 1.00 89.94 383 LEU A CA 1
ATOM 2998 C C . LEU A 1 383 ? -15.430 -3.549 15.967 1.00 89.94 383 LEU A C 1
ATOM 3000 O O . LEU A 1 383 ? -15.604 -4.040 14.852 1.00 89.94 383 LEU A O 1
ATOM 3004 N N . LEU A 1 384 ? -16.301 -3.681 16.971 1.00 88.00 384 LEU A N 1
ATOM 3005 C CA . LEU A 1 384 ? -17.557 -4.438 16.894 1.00 88.00 384 LEU A CA 1
ATOM 3006 C C . LEU A 1 384 ? -18.772 -3.545 16.613 1.00 88.00 384 LEU A C 1
ATOM 3008 O O . LEU A 1 384 ? -19.752 -4.022 16.052 1.00 88.00 384 LEU A O 1
ATOM 3012 N N . SER A 1 385 ? -18.720 -2.269 17.005 1.00 85.38 385 SER A N 1
ATOM 3013 C CA . SER A 1 385 ? -19.780 -1.288 16.742 1.00 85.38 385 SER A CA 1
ATOM 3014 C C . SER A 1 385 ? -19.232 -0.031 16.075 1.00 85.38 385 SER A C 1
ATOM 3016 O O . SER A 1 385 ? -18.053 0.306 16.210 1.00 85.38 385 SER A O 1
ATOM 3018 N N . GLU A 1 386 ? -20.096 0.702 15.375 1.00 85.25 386 GLU A N 1
ATOM 3019 C CA . GLU A 1 386 ? -19.756 2.053 14.929 1.00 85.25 386 GLU A CA 1
ATOM 3020 C C . GLU A 1 386 ? -19.517 2.957 16.158 1.00 85.25 386 GLU A C 1
ATOM 3022 O O . GLU A 1 386 ? -20.154 2.747 17.197 1.00 85.25 386 GLU A O 1
ATOM 3027 N N . PRO A 1 387 ? -18.584 3.924 16.089 1.00 89.44 387 PRO A N 1
ATOM 3028 C CA . PRO A 1 387 ? -18.383 4.876 17.174 1.00 89.44 387 PRO A CA 1
ATOM 3029 C C . PRO A 1 387 ? -19.633 5.728 17.419 1.00 89.44 387 PRO A C 1
ATOM 3031 O O . PRO A 1 387 ? -20.161 6.320 16.479 1.00 89.44 387 PRO A O 1
ATOM 3034 N N . SER A 1 388 ? -20.057 5.819 18.676 1.00 88.62 388 SER A N 1
ATOM 3035 C CA . SER A 1 388 ? -21.194 6.613 19.149 1.00 88.62 388 SER A CA 1
ATOM 3036 C C . SER A 1 388 ? -20.750 7.658 20.170 1.00 88.62 388 SER A C 1
ATOM 3038 O O . SER A 1 388 ? -19.733 7.498 20.854 1.00 88.62 388 SER A O 1
ATOM 3040 N N . GLU A 1 389 ? -21.483 8.767 20.232 1.00 90.12 389 GLU A N 1
ATOM 3041 C CA . GLU A 1 389 ? -21.209 9.863 21.161 1.00 90.12 389 GLU A CA 1
ATOM 3042 C C . GLU A 1 389 ? -21.704 9.504 22.563 1.00 90.12 389 GLU A C 1
ATOM 3044 O O . GLU A 1 389 ? -22.854 9.111 22.747 1.00 90.12 389 GLU A O 1
ATOM 3049 N N . HIS A 1 390 ? -20.820 9.642 23.548 1.00 86.44 390 HIS A N 1
ATOM 3050 C CA . HIS A 1 390 ? -21.101 9.431 24.963 1.00 86.44 390 HIS A CA 1
ATOM 3051 C C . HIS A 1 390 ? -20.422 10.558 25.749 1.00 86.44 390 HIS A C 1
ATOM 3053 O O . HIS A 1 390 ? -19.238 10.476 26.091 1.00 86.44 390 HIS A O 1
ATOM 3059 N N . GLY A 1 391 ? -21.163 11.647 25.970 1.00 85.06 391 GLY A N 1
ATOM 3060 C CA . GLY A 1 391 ? -20.625 12.890 26.530 1.00 85.06 391 GLY A CA 1
ATOM 3061 C C . GLY A 1 391 ? -19.563 13.513 25.616 1.00 85.06 391 GLY A C 1
ATOM 3062 O O . GLY A 1 391 ? -19.764 13.653 24.411 1.00 85.06 391 GLY A O 1
ATOM 3063 N N . ASP A 1 392 ? -18.395 13.832 26.177 1.00 85.38 392 ASP A N 1
ATOM 3064 C CA . ASP A 1 392 ? -17.274 14.449 25.448 1.00 85.38 392 ASP A CA 1
ATOM 3065 C C . ASP A 1 392 ? -16.356 13.434 24.740 1.00 85.38 392 ASP A C 1
ATOM 3067 O O . ASP A 1 392 ? -15.249 13.768 24.290 1.00 85.38 392 ASP A O 1
ATOM 3071 N N . LEU A 1 393 ? -16.780 12.172 24.649 1.00 89.00 393 LEU A N 1
ATOM 3072 C CA . LEU A 1 393 ? -16.018 11.080 24.055 1.00 89.00 393 LEU A CA 1
ATOM 3073 C C . LEU A 1 393 ? -16.836 10.375 22.973 1.00 89.00 393 LEU A C 1
ATOM 3075 O O . LEU A 1 393 ? -18.016 10.084 23.136 1.00 89.00 393 LEU A O 1
ATOM 3079 N N . LEU A 1 394 ? -16.166 10.019 21.882 1.00 91.50 394 LEU A N 1
ATOM 3080 C CA . LEU A 1 394 ? -16.657 9.020 20.943 1.00 91.50 394 LEU A CA 1
ATOM 3081 C C . LEU A 1 394 ? -16.137 7.665 21.386 1.00 91.50 394 LEU A C 1
ATOM 3083 O O . LEU A 1 394 ? -14.922 7.449 21.436 1.00 91.50 394 LEU A O 1
ATOM 3087 N N . ARG A 1 395 ? -17.051 6.757 21.711 1.00 92.88 395 ARG A N 1
ATOM 3088 C CA . ARG A 1 395 ? -16.742 5.418 22.216 1.00 92.88 395 ARG A CA 1
ATOM 3089 C C . ARG A 1 395 ? -17.284 4.371 21.261 1.00 92.88 395 ARG A C 1
ATOM 3091 O O . ARG A 1 395 ? -18.201 4.630 20.491 1.00 92.88 395 ARG A O 1
ATOM 3098 N N . ALA A 1 396 ? -16.687 3.190 21.277 1.00 92.81 396 ALA A N 1
ATOM 3099 C CA . ALA A 1 396 ? -17.156 2.069 20.481 1.00 92.81 396 ALA A CA 1
ATOM 3100 C C . ALA A 1 396 ? -16.958 0.757 21.229 1.00 92.81 396 ALA A C 1
ATOM 3102 O O . ALA A 1 396 ? -16.009 0.606 22.006 1.00 92.81 396 ALA A O 1
ATOM 3103 N N . ARG A 1 397 ? -17.820 -0.219 20.942 1.00 92.00 397 ARG A N 1
ATOM 3104 C CA . ARG A 1 397 ? -17.646 -1.580 21.426 1.00 92.00 397 ARG A CA 1
ATOM 3105 C C . ARG A 1 397 ? -16.520 -2.246 20.648 1.00 92.00 397 ARG A C 1
ATOM 3107 O O . ARG A 1 397 ? -16.532 -2.283 19.417 1.00 92.00 397 ARG A O 1
ATOM 3114 N N . CYS A 1 398 ? -15.549 -2.774 21.372 1.00 93.06 398 CYS A N 1
ATOM 3115 C CA . CYS A 1 398 ? -14.350 -3.382 20.822 1.00 93.06 398 CYS A CA 1
ATOM 3116 C C . CYS A 1 398 ? -14.098 -4.756 21.452 1.00 93.06 398 CYS A C 1
ATOM 3118 O O . CYS A 1 398 ? -14.528 -5.023 22.576 1.00 93.06 398 CYS A O 1
ATOM 3120 N N . ARG A 1 399 ? -13.370 -5.615 20.734 1.00 91.94 399 ARG A N 1
ATOM 3121 C CA . ARG A 1 399 ? -12.757 -6.845 21.252 1.00 91.94 399 ARG A CA 1
ATOM 3122 C C . ARG A 1 399 ? -11.242 -6.708 21.201 1.00 91.94 399 ARG A C 1
ATOM 3124 O O . ARG A 1 399 ? -10.695 -6.484 20.125 1.00 91.94 399 ARG A O 1
ATOM 3131 N N . ALA A 1 400 ? -10.557 -6.869 22.325 1.00 91.25 400 ALA A N 1
ATOM 3132 C CA . ALA A 1 400 ? -9.102 -6.909 22.338 1.00 91.25 400 ALA A CA 1
ATOM 3133 C C . ALA A 1 400 ? -8.573 -8.199 21.696 1.00 91.25 400 ALA A C 1
ATOM 3135 O O . ALA A 1 400 ? -9.057 -9.294 21.971 1.00 91.25 400 ALA A O 1
ATOM 3136 N N . MET A 1 401 ? -7.571 -8.070 20.824 1.00 88.19 401 MET A N 1
ATOM 3137 C CA . MET A 1 401 ? -6.988 -9.209 20.100 1.00 88.19 401 MET A CA 1
ATOM 3138 C C . MET A 1 401 ? -6.028 -10.045 20.958 1.00 88.19 401 MET A C 1
ATOM 3140 O O . MET A 1 401 ? -5.701 -11.164 20.571 1.00 88.19 401 MET A O 1
ATOM 3144 N N . LYS A 1 402 ? -5.554 -9.507 22.090 1.00 83.31 402 LYS A N 1
ATOM 3145 C CA . LYS A 1 402 ? -4.598 -10.179 22.986 1.00 83.31 402 LYS A CA 1
ATOM 3146 C C . LYS A 1 402 ? -5.258 -11.226 23.889 1.00 83.31 402 LYS A C 1
ATOM 3148 O O . LYS A 1 402 ? -4.715 -12.307 24.064 1.00 83.31 402 LYS A O 1
ATOM 3153 N N . ASP A 1 403 ? -6.421 -10.894 24.439 1.00 84.25 403 ASP A N 1
ATOM 3154 C CA . ASP A 1 403 ? -7.114 -11.639 25.497 1.00 84.25 403 ASP A CA 1
ATOM 3155 C C . ASP A 1 403 ? -8.584 -11.941 25.148 1.00 84.25 403 ASP A C 1
ATOM 3157 O O . ASP A 1 403 ? -9.251 -12.688 25.856 1.00 84.25 403 ASP A O 1
ATOM 3161 N N . GLY A 1 404 ? -9.108 -11.382 24.051 1.00 86.12 404 GLY A N 1
ATOM 3162 C CA . GLY A 1 404 ? -10.500 -11.552 23.641 1.00 86.12 404 GLY A CA 1
ATOM 3163 C C . GLY A 1 404 ? -11.500 -10.713 24.441 1.00 86.12 404 GLY A C 1
ATOM 3164 O O . GLY A 1 404 ? -12.699 -10.811 24.163 1.00 86.12 404 GLY A O 1
ATOM 3165 N N . THR A 1 405 ? -11.043 -9.878 25.384 1.00 90.94 405 THR A N 1
ATOM 3166 C CA . THR A 1 405 ? -11.909 -9.077 26.261 1.00 90.94 405 THR A CA 1
ATOM 3167 C C . THR A 1 405 ? -12.772 -8.129 25.433 1.00 90.94 405 THR A C 1
ATOM 3169 O O . THR A 1 405 ? -12.277 -7.428 24.547 1.00 90.94 405 THR A O 1
ATOM 3172 N N . ARG A 1 406 ? -14.082 -8.107 25.708 1.00 93.56 406 ARG A N 1
ATOM 3173 C CA . ARG A 1 406 ? -15.067 -7.292 24.983 1.00 93.56 406 ARG A CA 1
ATOM 3174 C C . ARG A 1 406 ? -15.628 -6.205 25.888 1.00 93.56 406 ARG A C 1
ATOM 3176 O O . ARG A 1 406 ? -16.012 -6.496 27.013 1.00 93.56 406 ARG A O 1
ATOM 3183 N N . GLY A 1 407 ? -15.760 -4.992 25.368 1.00 92.94 407 GLY A N 1
ATOM 3184 C CA . GLY A 1 407 ? -16.375 -3.883 26.096 1.00 92.94 407 GLY A CA 1
ATOM 3185 C C . GLY A 1 407 ? -16.262 -2.564 25.344 1.00 92.94 407 GLY A C 1
ATOM 3186 O O . GLY A 1 407 ? -15.972 -2.551 24.147 1.00 92.94 407 GLY A O 1
ATOM 3187 N N . TRP A 1 408 ? -16.513 -1.461 26.035 1.00 94.06 408 TRP A N 1
ATOM 3188 C CA . TRP A 1 408 ? -16.479 -0.112 25.486 1.00 94.06 408 TRP A CA 1
ATOM 3189 C C . TRP A 1 408 ? -15.101 0.517 25.626 1.00 94.06 408 TRP A C 1
ATOM 3191 O O . TRP A 1 408 ? -14.467 0.424 26.674 1.00 94.06 408 TRP A O 1
ATOM 3201 N N . VAL A 1 409 ? -14.651 1.179 24.562 1.00 93.75 409 VAL A N 1
ATOM 3202 C CA . VAL A 1 409 ? -13.358 1.866 24.518 1.00 93.75 409 VAL A CA 1
ATOM 3203 C C . VAL A 1 409 ? -13.530 3.243 23.895 1.00 93.75 409 VAL A C 1
ATOM 3205 O O . VAL A 1 409 ? -14.268 3.411 22.921 1.00 93.75 409 VAL A O 1
ATOM 3208 N N . SER A 1 410 ? -12.825 4.233 24.435 1.00 93.19 410 SER A N 1
ATOM 3209 C CA . SER A 1 410 ? -12.740 5.570 23.848 1.00 93.19 410 SER A CA 1
ATOM 3210 C C . SER A 1 410 ? -11.972 5.523 22.530 1.00 93.19 410 SER A C 1
ATOM 3212 O O . SER A 1 410 ? -10.831 5.083 22.494 1.00 93.19 410 SER A O 1
ATOM 3214 N N . VAL A 1 411 ? -12.576 6.000 21.444 1.00 91.75 411 VAL A N 1
ATOM 3215 C CA . VAL A 1 411 ? -11.951 6.112 20.117 1.00 91.75 411 VAL A CA 1
ATOM 3216 C C . VAL A 1 411 ? -11.214 7.444 20.005 1.00 91.75 411 VAL A C 1
ATOM 3218 O O . VAL A 1 411 ? -10.013 7.493 19.732 1.00 91.75 411 VAL A O 1
ATOM 3221 N N . LYS A 1 412 ? -11.936 8.542 20.235 1.00 91.81 412 LYS A N 1
ATOM 3222 C CA . LYS A 1 412 ? -11.416 9.912 20.222 1.00 91.81 412 LYS A CA 1
ATOM 3223 C C . LYS A 1 412 ? -12.248 10.786 21.151 1.00 91.81 412 LYS A C 1
ATOM 3225 O O . LYS A 1 412 ? -13.402 10.470 21.422 1.00 91.81 412 LYS A O 1
ATOM 3230 N N . SER A 1 413 ? -11.681 11.889 21.613 1.00 89.12 413 SER A N 1
ATOM 3231 C CA . SER A 1 413 ? -12.483 12.937 22.245 1.00 89.12 413 SER A CA 1
ATOM 3232 C C . SER A 1 413 ? -13.335 13.672 21.202 1.00 89.12 413 SER A C 1
ATOM 3234 O O . SER A 1 413 ? -12.947 13.769 20.035 1.00 89.12 413 SER A O 1
ATOM 3236 N N . ASN A 1 414 ? -14.506 14.152 21.620 1.00 84.75 414 ASN A N 1
ATOM 3237 C CA . ASN A 1 414 ? -15.424 14.936 20.797 1.00 84.75 414 ASN A CA 1
ATOM 3238 C C . ASN A 1 414 ? -14.870 16.346 20.504 1.00 84.75 414 ASN A C 1
ATOM 3240 O O . ASN A 1 414 ? -15.167 16.951 19.477 1.00 84.75 414 ASN A O 1
ATOM 3244 N N . ASN A 1 415 ? -13.971 16.845 21.356 1.00 81.31 415 ASN A N 1
ATOM 3245 C CA . ASN A 1 415 ? -13.287 18.115 21.138 1.00 81.31 415 ASN A CA 1
ATOM 3246 C C . ASN A 1 415 ? -12.351 18.030 19.923 1.00 81.31 415 ASN A C 1
ATOM 3248 O O . ASN A 1 415 ? -11.529 17.120 19.821 1.00 81.31 415 ASN A O 1
ATOM 3252 N N . ALA A 1 416 ? -12.411 19.022 19.028 1.00 70.31 416 ALA A N 1
ATOM 3253 C CA . ALA A 1 416 ? -11.645 19.028 17.776 1.00 70.31 416 ALA A CA 1
ATOM 3254 C C . ALA A 1 416 ? -10.111 18.952 17.965 1.00 70.31 416 ALA A C 1
ATOM 3256 O O . ALA A 1 416 ? -9.409 18.448 17.092 1.00 70.31 416 ALA A O 1
ATOM 3257 N N . MET A 1 417 ? -9.589 19.416 19.108 1.00 77.25 417 MET A N 1
ATOM 3258 C CA . MET A 1 417 ? -8.168 19.316 19.496 1.00 77.25 417 MET A CA 1
ATOM 3259 C C . MET A 1 417 ? -7.888 18.186 20.506 1.00 77.25 417 MET A C 1
ATOM 3261 O O . MET A 1 417 ? -6.817 18.132 21.109 1.00 77.25 417 MET A O 1
ATOM 3265 N N . GLY A 1 418 ? -8.855 17.301 20.736 1.00 79.88 418 GLY A N 1
ATOM 3266 C CA . GLY A 1 418 ? -8.776 16.264 21.753 1.00 79.88 418 GLY A CA 1
ATOM 3267 C C . GLY A 1 418 ? -7.896 15.063 21.369 1.00 79.88 418 GLY A C 1
ATOM 3268 O O . GLY A 1 418 ? -7.536 14.868 20.205 1.00 79.88 418 GLY A O 1
ATOM 3269 N N . PRO A 1 419 ? -7.522 14.222 22.351 1.00 86.81 419 PRO A N 1
ATOM 3270 C CA . PRO A 1 419 ? -6.734 13.019 22.109 1.00 86.81 419 PRO A CA 1
ATOM 3271 C C . PRO A 1 419 ? -7.479 11.997 21.232 1.00 86.81 419 PRO A C 1
ATOM 3273 O O . PRO A 1 419 ? -8.662 11.721 21.433 1.00 86.81 419 PRO A O 1
ATOM 3276 N N . VAL A 1 420 ? -6.741 11.379 20.306 1.00 91.00 420 VAL A N 1
ATOM 3277 C CA . VAL A 1 420 ? -7.150 10.154 19.605 1.00 91.00 420 VAL A CA 1
ATOM 3278 C C . VAL A 1 420 ? -6.529 8.968 20.336 1.00 91.00 420 VAL A C 1
ATOM 3280 O O . VAL A 1 420 ? -5.306 8.905 20.494 1.00 91.00 420 VAL A O 1
ATOM 3283 N N . PHE A 1 421 ? -7.376 8.061 20.810 1.00 91.38 421 PHE A N 1
ATOM 3284 C CA . PHE A 1 421 ? -6.978 6.864 21.550 1.00 91.38 421 PHE A CA 1
ATOM 3285 C C . PHE A 1 421 ? -6.866 5.649 20.632 1.00 91.38 421 PHE A C 1
ATOM 3287 O O . PHE A 1 421 ? -5.997 4.809 20.848 1.00 91.38 421 PHE A O 1
ATOM 3294 N N . LEU A 1 422 ? -7.709 5.580 19.595 1.00 91.44 422 LEU A N 1
ATOM 3295 C CA . LEU A 1 422 ? -7.736 4.498 18.616 1.00 91.44 422 LEU A CA 1
ATOM 3296 C C . LEU A 1 422 ? -7.577 5.034 17.192 1.00 91.44 422 LEU A C 1
ATOM 3298 O O . LEU A 1 422 ? -8.308 5.925 16.759 1.00 91.44 422 LEU A O 1
ATOM 3302 N N . GLN A 1 423 ? -6.675 4.426 16.427 1.00 89.44 423 GLN A N 1
ATOM 3303 C CA . GLN A 1 423 ? -6.424 4.753 15.022 1.00 89.44 423 GLN A CA 1
ATOM 3304 C C . GLN A 1 423 ? -6.594 3.520 14.132 1.00 89.44 423 GLN A C 1
ATOM 3306 O O . GLN A 1 423 ? -6.357 2.396 14.568 1.00 89.44 423 GLN A O 1
ATOM 3311 N N . ASP A 1 424 ? -6.985 3.705 12.870 1.00 84.50 424 ASP A N 1
ATOM 3312 C CA . ASP A 1 424 ? -6.999 2.612 11.891 1.00 84.50 424 ASP A CA 1
ATOM 3313 C C . ASP A 1 424 ? -5.597 2.018 11.702 1.00 84.50 424 ASP A C 1
ATOM 3315 O O . ASP A 1 424 ? -4.631 2.724 11.400 1.00 84.50 424 ASP A O 1
ATOM 3319 N N . GLY A 1 425 ? -5.466 0.703 11.891 1.00 81.06 425 GLY A N 1
ATOM 3320 C CA . GLY A 1 425 ? -4.153 0.067 11.905 1.00 81.06 425 GLY A CA 1
ATOM 3321 C C . GLY A 1 425 ? -4.187 -1.440 12.121 1.00 81.06 425 GLY A C 1
ATOM 3322 O O . GLY A 1 425 ? -5.234 -2.074 12.092 1.00 81.06 425 GLY A O 1
ATOM 3323 N N . GLY A 1 426 ? -3.005 -2.037 12.281 1.00 76.81 426 GLY A N 1
ATOM 3324 C CA . GLY A 1 426 ? -2.868 -3.450 12.656 1.00 76.81 426 GLY A CA 1
ATOM 3325 C C . GLY A 1 426 ? -2.810 -4.456 11.505 1.00 76.81 426 GLY A C 1
ATOM 3326 O O . GLY A 1 426 ? -2.369 -5.584 11.701 1.00 76.81 426 GLY A O 1
ATOM 3327 N N . ARG A 1 427 ? -3.169 -4.051 10.280 1.00 81.69 427 ARG A N 1
ATOM 3328 C CA . ARG A 1 427 ? -3.065 -4.916 9.088 1.00 81.69 427 ARG A CA 1
ATOM 3329 C C . ARG A 1 427 ? -1.682 -4.921 8.442 1.00 81.69 427 ARG A C 1
ATOM 3331 O O . ARG A 1 427 ? -1.355 -5.859 7.726 1.00 81.69 427 ARG A O 1
ATOM 3338 N N . ILE A 1 428 ? -0.886 -3.871 8.632 1.00 86.81 428 ILE A N 1
ATOM 3339 C CA . ILE A 1 428 ? 0.457 -3.762 8.051 1.00 86.81 428 ILE A CA 1
ATOM 3340 C C . ILE A 1 428 ? 1.474 -3.806 9.178 1.00 86.81 428 ILE A C 1
ATOM 3342 O O . ILE A 1 428 ? 1.387 -3.042 10.138 1.00 86.81 428 ILE A O 1
ATOM 3346 N N . TRP A 1 429 ? 2.461 -4.672 9.023 1.00 90.12 429 TRP A N 1
ATOM 3347 C CA . TRP A 1 429 ? 3.544 -4.873 9.965 1.00 90.12 429 TRP A CA 1
ATOM 3348 C C . TRP A 1 429 ? 4.872 -4.566 9.288 1.00 90.12 429 TRP A C 1
ATOM 3350 O O . TRP A 1 429 ? 5.034 -4.727 8.077 1.00 90.12 429 TRP A O 1
ATOM 3360 N N . ARG A 1 430 ? 5.817 -4.079 10.082 1.00 90.44 430 ARG A N 1
ATOM 3361 C CA . ARG A 1 430 ? 7.186 -3.796 9.674 1.00 90.44 430 ARG A CA 1
ATOM 3362 C C . ARG A 1 430 ? 8.111 -4.793 10.345 1.00 90.44 430 ARG A C 1
ATOM 3364 O O . ARG A 1 430 ? 8.055 -4.960 11.563 1.00 90.44 430 ARG A O 1
ATOM 3371 N N . VAL A 1 431 ? 8.986 -5.388 9.550 1.00 91.75 431 VAL A N 1
ATOM 3372 C CA . VAL A 1 431 ? 10.063 -6.247 10.025 1.00 91.75 431 VAL A CA 1
ATOM 3373 C C . VAL A 1 431 ? 11.070 -5.400 10.794 1.00 91.75 431 VAL A C 1
ATOM 3375 O O . VAL A 1 431 ? 11.613 -4.440 10.257 1.00 91.75 431 VAL A O 1
ATOM 3378 N N . GLN A 1 432 ? 11.293 -5.716 12.064 1.00 91.31 432 GLN A N 1
ATOM 3379 C CA . GLN A 1 432 ? 12.268 -5.037 12.922 1.00 91.31 432 GLN A CA 1
ATOM 3380 C C . GLN A 1 432 ? 13.609 -5.765 12.900 1.00 91.31 432 GLN A C 1
ATOM 3382 O O . GLN A 1 432 ? 14.662 -5.140 12.784 1.00 91.31 432 GLN A O 1
ATOM 3387 N N . LYS A 1 433 ? 13.563 -7.097 12.950 1.00 87.62 433 LYS A N 1
ATOM 3388 C CA . LYS A 1 433 ? 14.737 -7.971 12.904 1.00 87.62 433 LYS A CA 1
ATOM 3389 C C . LYS A 1 433 ? 14.618 -8.924 11.728 1.00 87.62 433 LYS A C 1
ATOM 3391 O O . LYS A 1 433 ? 13.513 -9.335 11.386 1.00 87.62 433 LYS A O 1
ATOM 3396 N N . GLU A 1 434 ? 15.753 -9.261 11.117 1.00 89.94 434 GLU A N 1
ATOM 3397 C CA . GLU A 1 434 ? 15.784 -10.244 10.031 1.00 89.94 434 GLU A CA 1
ATOM 3398 C C . GLU A 1 434 ? 15.094 -11.539 10.477 1.00 89.94 434 GLU A C 1
ATOM 3400 O O . GLU A 1 434 ? 15.291 -12.012 11.599 1.00 89.94 434 GLU A O 1
ATOM 3405 N N . THR A 1 435 ? 14.225 -12.063 9.620 1.00 90.50 435 THR A N 1
ATOM 3406 C CA . THR A 1 435 ? 13.381 -13.222 9.926 1.00 90.50 435 THR A CA 1
ATOM 3407 C C . THR A 1 435 ? 13.082 -14.003 8.649 1.00 90.50 435 THR A C 1
ATOM 3409 O O . THR A 1 435 ? 13.226 -13.478 7.541 1.00 90.50 435 THR A O 1
ATOM 3412 N N . LEU A 1 436 ? 12.707 -15.272 8.790 1.00 90.81 436 LEU A N 1
ATOM 3413 C CA . LEU A 1 436 ? 12.399 -16.154 7.668 1.00 90.81 436 LEU A CA 1
ATOM 3414 C C . LEU A 1 436 ? 10.897 -16.144 7.388 1.00 90.81 436 LEU A C 1
ATOM 3416 O O . LEU A 1 436 ? 10.080 -16.252 8.301 1.00 90.81 436 LEU A O 1
ATOM 3420 N N . LEU A 1 437 ? 10.559 -16.014 6.109 1.00 89.75 437 LEU A N 1
ATOM 3421 C CA . LEU A 1 437 ? 9.243 -16.287 5.561 1.00 89.75 437 LEU A CA 1
ATOM 3422 C C . LEU A 1 437 ? 9.246 -17.729 5.055 1.00 89.75 437 LEU A C 1
ATOM 3424 O O . LEU A 1 437 ? 9.861 -18.015 4.023 1.00 89.75 437 LEU A O 1
ATOM 3428 N N . THR A 1 438 ? 8.572 -18.608 5.788 1.00 89.38 438 THR A N 1
ATOM 3429 C CA . THR A 1 438 ? 8.465 -20.037 5.473 1.00 89.38 438 THR A CA 1
ATOM 3430 C C . THR A 1 438 ? 7.104 -20.343 4.858 1.00 89.38 438 THR A C 1
ATOM 3432 O O . THR A 1 438 ? 6.116 -19.679 5.166 1.00 89.38 438 THR A O 1
ATOM 3435 N N . LYS A 1 439 ? 7.001 -21.360 3.997 1.00 84.50 439 LYS A N 1
ATOM 3436 C CA . LYS A 1 439 ? 5.691 -21.765 3.448 1.00 84.50 439 LYS A CA 1
ATOM 3437 C C . LYS A 1 439 ? 4.801 -22.438 4.501 1.00 84.50 439 LYS A C 1
ATOM 3439 O O . LYS A 1 439 ? 3.603 -22.178 4.545 1.00 84.50 439 LYS A O 1
ATOM 3444 N N . GLY A 1 440 ? 5.389 -23.270 5.363 1.00 80.19 440 GLY A N 1
ATOM 3445 C CA . GLY A 1 440 ? 4.686 -24.002 6.422 1.00 80.19 440 GLY A CA 1
ATOM 3446 C C . GLY A 1 440 ? 4.723 -23.314 7.790 1.00 80.19 440 GLY A C 1
ATOM 3447 O O . GLY A 1 440 ? 5.604 -22.490 8.051 1.00 80.19 440 GLY A O 1
ATOM 3448 N N . PHE A 1 441 ? 3.770 -23.677 8.654 1.00 79.00 441 PHE A N 1
ATOM 3449 C CA . PHE A 1 441 ? 3.679 -23.214 10.046 1.00 79.00 441 PHE A CA 1
ATOM 3450 C C . PHE A 1 441 ? 4.752 -23.820 10.961 1.00 79.00 441 PHE A C 1
ATOM 3452 O O . PHE A 1 441 ? 5.157 -23.182 11.926 1.00 79.00 441 PHE A O 1
ATOM 3459 N N . ASP A 1 442 ? 5.264 -25.007 10.639 1.00 75.12 442 ASP A N 1
ATOM 3460 C CA . ASP A 1 442 ? 6.375 -25.634 11.357 1.00 75.12 442 ASP A CA 1
ATOM 3461 C C . ASP A 1 442 ? 7.722 -25.127 10.807 1.00 75.12 442 ASP A C 1
ATOM 3463 O O . ASP A 1 442 ? 7.932 -25.086 9.592 1.00 75.12 442 ASP A O 1
ATOM 3467 N N . ILE A 1 443 ? 8.662 -24.749 11.679 1.00 68.75 443 ILE A N 1
ATOM 3468 C CA . ILE A 1 443 ? 10.068 -24.550 11.283 1.00 68.75 443 ILE A CA 1
ATOM 3469 C C . ILE A 1 443 ? 10.752 -25.921 11.267 1.00 68.75 443 ILE A C 1
ATOM 3471 O O . ILE A 1 443 ? 10.883 -26.550 12.313 1.00 68.75 443 ILE A O 1
ATOM 3475 N N . GLY A 1 444 ? 11.221 -26.373 10.099 1.00 57.38 444 GLY A N 1
ATOM 3476 C CA . GLY A 1 444 ? 12.162 -27.502 10.011 1.00 57.38 444 GLY A CA 1
ATOM 3477 C C . GLY A 1 444 ? 11.875 -28.585 8.969 1.00 57.38 444 GLY A C 1
ATOM 3478 O O . GLY A 1 444 ? 12.712 -29.464 8.803 1.00 57.38 444 GLY A O 1
ATOM 3479 N N . THR A 1 445 ? 10.749 -28.551 8.250 1.00 51.56 445 THR A N 1
ATOM 3480 C CA . THR A 1 445 ? 10.380 -29.644 7.327 1.00 51.56 445 THR A CA 1
ATOM 3481 C C . THR A 1 445 ? 10.851 -29.456 5.882 1.00 51.56 445 THR A C 1
ATOM 3483 O O . THR A 1 445 ? 11.092 -30.456 5.214 1.00 51.56 445 THR A O 1
ATOM 3486 N N . THR A 1 446 ? 11.075 -28.228 5.400 1.00 47.84 446 THR A N 1
ATOM 3487 C CA . THR A 1 446 ? 11.623 -27.971 4.050 1.00 47.84 446 THR A CA 1
ATOM 3488 C C . THR A 1 446 ? 12.340 -26.617 3.994 1.00 47.84 446 THR A C 1
ATOM 3490 O O . THR A 1 446 ? 11.705 -25.588 3.779 1.00 47.84 446 THR A O 1
ATOM 3493 N N . ALA A 1 447 ? 13.662 -26.599 4.187 1.00 51.44 447 ALA A N 1
ATOM 3494 C CA . ALA A 1 447 ? 14.475 -25.373 4.175 1.00 51.44 447 ALA A CA 1
ATOM 3495 C C . ALA A 1 447 ? 14.715 -24.781 2.765 1.00 51.44 447 ALA A C 1
ATOM 3497 O O . ALA A 1 447 ? 15.261 -23.685 2.638 1.00 51.44 447 ALA A O 1
ATOM 3498 N N . ASP A 1 448 ? 14.322 -25.488 1.700 1.00 52.16 448 ASP A N 1
ATOM 3499 C CA . ASP A 1 448 ? 14.752 -25.177 0.329 1.00 52.16 448 ASP A CA 1
ATOM 3500 C C . ASP A 1 448 ? 14.038 -23.978 -0.325 1.00 52.16 448 ASP A C 1
ATOM 3502 O O . ASP A 1 448 ? 14.475 -23.500 -1.373 1.00 52.16 448 ASP A O 1
ATOM 3506 N N . GLU A 1 449 ? 12.980 -23.429 0.281 1.00 60.06 449 GLU A N 1
ATOM 3507 C CA . GLU A 1 449 ? 12.203 -22.324 -0.312 1.00 60.06 449 GLU A CA 1
ATOM 3508 C C . GLU A 1 449 ? 11.954 -21.134 0.629 1.00 60.06 449 GLU A C 1
ATOM 3510 O O . GLU A 1 449 ? 11.149 -20.246 0.318 1.00 60.06 449 GLU A O 1
ATOM 3515 N N . ASP A 1 450 ? 12.667 -21.071 1.754 1.00 77.56 450 ASP A N 1
ATOM 3516 C CA . ASP A 1 450 ? 12.503 -19.999 2.731 1.00 77.56 450 ASP A CA 1
ATOM 3517 C C . ASP A 1 450 ? 13.094 -18.680 2.227 1.00 77.56 450 ASP A C 1
ATOM 3519 O O . ASP A 1 450 ? 14.245 -18.572 1.789 1.00 77.56 450 ASP A O 1
ATOM 3523 N N . ARG A 1 451 ? 12.299 -17.615 2.325 1.00 86.62 451 ARG A N 1
ATOM 3524 C CA . ARG A 1 451 ? 12.728 -16.266 1.957 1.00 86.62 451 ARG A CA 1
ATOM 3525 C C . ARG A 1 451 ? 13.141 -15.490 3.202 1.00 86.62 451 ARG A C 1
ATOM 3527 O O . ARG A 1 451 ? 12.348 -15.307 4.115 1.00 86.62 451 ARG A O 1
ATOM 3534 N N . LYS A 1 452 ? 14.331 -14.889 3.184 1.00 89.38 452 LYS A N 1
ATOM 3535 C CA . LYS A 1 452 ? 14.761 -13.934 4.219 1.00 89.38 452 LYS A CA 1
ATOM 3536 C C . LYS A 1 452 ? 14.088 -12.573 4.048 1.00 89.38 452 LYS A C 1
ATOM 3538 O O . LYS A 1 452 ? 14.212 -11.954 2.988 1.00 89.38 452 LYS A O 1
ATOM 3543 N N . LEU A 1 453 ? 13.424 -12.105 5.100 1.00 91.38 453 LEU A N 1
ATOM 3544 C CA . LEU A 1 453 ? 12.848 -10.768 5.198 1.00 91.38 453 LEU A CA 1
ATOM 3545 C C . LEU A 1 453 ? 13.811 -9.830 5.909 1.00 91.38 453 LEU A C 1
ATOM 3547 O O . LEU A 1 453 ? 14.320 -10.145 6.985 1.00 91.38 453 LEU A O 1
ATOM 3551 N N . ARG A 1 454 ? 14.058 -8.665 5.310 1.00 90.75 454 ARG A N 1
ATOM 3552 C CA . ARG A 1 454 ? 15.023 -7.694 5.848 1.00 90.75 454 ARG A CA 1
ATOM 3553 C C . ARG A 1 454 ? 14.349 -6.721 6.815 1.00 90.75 454 ARG A C 1
ATOM 3555 O O . ARG A 1 454 ? 13.169 -6.419 6.640 1.00 90.75 454 ARG A O 1
ATOM 3562 N N . PRO A 1 455 ? 15.094 -6.140 7.773 1.00 91.12 455 PRO A N 1
ATOM 3563 C CA . PRO A 1 455 ? 14.597 -5.020 8.563 1.00 91.12 455 PRO A CA 1
ATOM 3564 C C . PRO A 1 455 ? 14.017 -3.908 7.676 1.00 91.12 455 PRO A C 1
ATOM 3566 O O . PRO A 1 455 ? 14.555 -3.593 6.613 1.00 91.12 455 PRO A O 1
ATOM 3569 N N . ASN A 1 456 ? 12.925 -3.307 8.138 1.00 87.94 456 ASN A N 1
ATOM 3570 C CA . ASN A 1 456 ? 12.075 -2.332 7.453 1.00 87.94 456 ASN A CA 1
ATOM 3571 C C . ASN A 1 456 ? 11.252 -2.849 6.262 1.00 87.94 456 ASN A C 1
ATOM 3573 O O . ASN A 1 456 ? 10.521 -2.062 5.656 1.00 87.94 456 ASN A O 1
ATOM 3577 N N . GLU A 1 457 ? 11.300 -4.142 5.937 1.00 89.06 457 GLU A N 1
ATOM 3578 C CA . GLU A 1 457 ? 10.366 -4.734 4.978 1.00 89.06 457 GLU A CA 1
ATOM 3579 C C . GLU A 1 457 ? 8.934 -4.729 5.538 1.00 89.06 457 GLU A C 1
ATOM 3581 O O . GLU A 1 457 ? 8.719 -4.834 6.749 1.00 89.06 457 GLU A O 1
ATOM 3586 N N . LEU A 1 458 ? 7.945 -4.546 4.659 1.00 89.38 458 LEU A N 1
ATOM 3587 C CA . LEU A 1 458 ? 6.537 -4.450 5.036 1.00 89.38 458 LEU A CA 1
ATOM 3588 C C . LEU A 1 458 ? 5.795 -5.732 4.673 1.00 89.38 458 LEU A C 1
ATOM 3590 O O . LEU A 1 458 ? 5.895 -6.223 3.545 1.00 89.38 458 LEU A O 1
ATOM 3594 N N . VAL A 1 459 ? 4.987 -6.212 5.611 1.00 90.31 459 VAL A N 1
ATOM 3595 C CA . VAL A 1 459 ? 4.145 -7.395 5.439 1.00 90.31 459 VAL A CA 1
ATOM 3596 C C . VAL A 1 459 ? 2.695 -7.072 5.789 1.00 90.31 459 VAL A C 1
ATOM 3598 O O . VAL A 1 459 ? 2.418 -6.287 6.694 1.00 90.31 459 VAL A O 1
ATOM 3601 N N . GLY A 1 460 ? 1.755 -7.619 5.024 1.00 88.25 460 GLY A N 1
ATOM 3602 C CA . GLY A 1 460 ? 0.328 -7.570 5.338 1.00 88.25 460 GLY A CA 1
ATOM 3603 C C . GLY A 1 460 ? -0.078 -8.786 6.162 1.00 88.25 460 GLY A C 1
ATOM 3604 O O . GLY A 1 460 ? 0.280 -9.897 5.795 1.00 88.25 460 GLY A O 1
ATOM 3605 N N . LEU A 1 461 ? -0.814 -8.583 7.247 1.00 88.94 461 LEU A N 1
ATOM 3606 C CA . LEU A 1 461 ? -1.378 -9.650 8.068 1.00 88.94 461 LEU A CA 1
ATOM 3607 C C . LEU A 1 461 ? -2.408 -10.461 7.265 1.00 88.94 461 LEU A C 1
ATOM 3609 O O . LEU A 1 461 ? -3.292 -9.867 6.645 1.00 88.94 461 LEU A O 1
ATOM 3613 N N . ARG A 1 462 ? -2.299 -11.794 7.310 1.00 85.25 462 ARG A N 1
ATOM 3614 C CA . ARG A 1 462 ? -3.273 -12.734 6.736 1.00 85.25 462 ARG A CA 1
ATOM 3615 C C . ARG A 1 462 ? -3.975 -13.526 7.837 1.00 85.25 462 ARG A C 1
ATOM 3617 O O . ARG A 1 462 ? -5.191 -13.446 7.971 1.00 85.25 462 ARG A O 1
ATOM 3624 N N . GLU A 1 463 ? -3.188 -14.211 8.658 1.00 85.69 463 GLU A N 1
ATOM 3625 C CA . GLU A 1 463 ? -3.659 -14.957 9.827 1.00 85.69 463 GLU A CA 1
ATOM 3626 C C . GLU A 1 463 ? -2.954 -14.409 11.067 1.00 85.69 463 GLU A C 1
ATOM 3628 O O . GLU A 1 463 ? -1.781 -14.015 11.012 1.00 85.69 463 GLU A O 1
ATOM 3633 N N . TRP A 1 464 ? -3.708 -14.312 12.165 1.00 85.56 464 TRP A N 1
ATOM 3634 C CA . TRP A 1 464 ? -3.219 -13.744 13.420 1.00 85.56 464 TRP A CA 1
ATOM 3635 C C . TRP A 1 464 ? -2.095 -14.592 14.024 1.00 85.56 464 TRP A C 1
ATOM 3637 O O . TRP A 1 464 ? -1.879 -15.735 13.632 1.00 85.56 464 TRP A O 1
ATOM 3647 N N . MET A 1 465 ? -1.353 -14.005 14.965 1.00 86.75 465 MET A N 1
ATOM 3648 C CA . MET A 1 465 ? -0.274 -14.701 15.656 1.00 86.75 465 MET A CA 1
ATOM 3649 C C . MET A 1 465 ? -0.817 -15.945 16.370 1.00 86.75 465 MET A C 1
ATOM 3651 O O . MET A 1 465 ? -1.728 -15.842 17.189 1.00 86.75 465 MET A O 1
ATOM 3655 N N . GLN A 1 466 ? -0.215 -17.094 16.090 1.00 86.31 466 GLN A N 1
ATOM 3656 C CA . GLN A 1 466 ? -0.467 -18.362 16.759 1.00 86.31 466 GLN A CA 1
ATOM 3657 C C . GLN A 1 466 ? 0.834 -18.870 17.371 1.00 86.31 466 GLN A C 1
ATOM 3659 O O . GLN A 1 466 ? 1.926 -18.630 16.843 1.00 86.31 466 GLN A O 1
ATOM 3664 N N . LYS A 1 467 ? 0.718 -19.552 18.508 1.00 86.56 467 LYS A N 1
ATOM 3665 C CA . LYS A 1 467 ? 1.864 -20.172 19.159 1.00 86.56 467 LYS A CA 1
ATOM 3666 C C . LYS A 1 467 ? 2.180 -21.478 18.443 1.00 86.56 467 LYS A C 1
ATOM 3668 O O . LYS A 1 467 ? 1.340 -22.366 18.385 1.00 86.56 467 LYS A O 1
ATOM 3673 N N . ASP A 1 468 ? 3.390 -21.589 17.920 1.00 86.44 468 ASP A N 1
ATOM 3674 C CA . ASP A 1 468 ? 3.924 -22.864 17.460 1.00 86.44 468 ASP A CA 1
ATOM 3675 C C . ASP A 1 468 ? 4.365 -23.656 18.694 1.00 86.44 468 ASP A C 1
ATOM 3677 O O . ASP A 1 468 ? 5.334 -23.294 19.361 1.00 86.44 468 ASP A O 1
ATOM 3681 N N . GLU A 1 469 ? 3.623 -24.708 19.040 1.00 84.50 469 GLU A N 1
ATOM 3682 C CA . GLU A 1 469 ? 3.895 -25.528 20.225 1.00 84.50 469 GLU A CA 1
ATOM 3683 C C . GLU A 1 469 ? 5.270 -26.203 20.173 1.00 84.50 469 GLU A C 1
ATOM 3685 O O . GLU A 1 469 ? 5.883 -26.409 21.220 1.00 84.50 469 GLU A O 1
ATOM 3690 N N . LYS A 1 470 ? 5.790 -26.498 18.973 1.00 80.94 470 LYS A N 1
ATOM 3691 C CA . LYS A 1 470 ? 7.082 -27.176 18.806 1.00 80.94 470 LYS A CA 1
ATOM 3692 C C . LYS A 1 470 ? 8.252 -26.228 19.028 1.00 80.94 470 LYS A C 1
ATOM 3694 O O . LYS A 1 470 ? 9.235 -26.603 19.660 1.00 80.94 470 LYS A O 1
ATOM 3699 N N . SER A 1 471 ? 8.167 -25.009 18.495 1.00 80.00 471 SER A N 1
ATOM 3700 C CA . SER A 1 471 ? 9.250 -24.019 18.606 1.00 80.00 471 SER A CA 1
ATOM 3701 C C . SER A 1 471 ? 9.072 -23.032 19.766 1.00 80.00 471 SER A C 1
ATOM 3703 O O . SER A 1 471 ? 10.017 -22.333 20.136 1.00 80.00 471 SER A O 1
ATOM 3705 N N . GLY A 1 472 ? 7.872 -22.952 20.344 1.00 81.62 472 GLY A N 1
ATOM 3706 C CA . GLY A 1 472 ? 7.487 -21.950 21.338 1.00 81.62 472 GLY A CA 1
ATOM 3707 C C . GLY A 1 472 ? 7.378 -20.526 20.778 1.00 81.62 472 GLY A C 1
ATOM 3708 O O . GLY A 1 472 ? 7.231 -19.582 21.555 1.00 81.62 472 GLY A O 1
ATOM 3709 N N . LEU A 1 473 ? 7.478 -20.348 19.457 1.00 86.38 473 LEU A N 1
ATOM 3710 C CA . LEU A 1 473 ? 7.484 -19.045 18.795 1.00 86.38 473 LEU A CA 1
ATOM 3711 C C . LEU A 1 473 ? 6.060 -18.573 18.492 1.00 86.38 473 LEU A C 1
ATOM 3713 O O . LEU A 1 473 ? 5.199 -19.370 18.124 1.00 86.38 473 LEU A O 1
ATOM 3717 N N . MET A 1 474 ? 5.821 -17.261 18.559 1.00 88.06 474 MET A N 1
ATOM 3718 C CA . MET A 1 474 ? 4.577 -16.677 18.048 1.00 88.06 474 MET A CA 1
ATOM 3719 C C . MET A 1 474 ? 4.757 -16.372 16.566 1.00 88.06 474 MET A C 1
ATOM 3721 O O . MET A 1 474 ? 5.539 -15.490 16.188 1.00 88.06 474 MET A O 1
ATOM 3725 N N . ARG A 1 475 ? 4.040 -17.101 15.717 1.00 90.75 475 ARG A N 1
ATOM 3726 C CA . ARG A 1 475 ? 4.141 -17.010 14.261 1.00 90.75 475 ARG A CA 1
ATOM 3727 C C . ARG A 1 475 ? 2.873 -16.406 13.688 1.00 90.75 475 ARG A C 1
ATOM 3729 O O . ARG A 1 475 ? 1.782 -16.740 14.122 1.00 90.75 475 ARG A O 1
ATOM 3736 N N . MET A 1 476 ? 3.011 -15.524 12.706 1.00 90.75 476 MET A N 1
ATOM 3737 C CA . MET A 1 476 ? 1.874 -14.979 11.960 1.00 90.75 476 MET A CA 1
ATOM 3738 C C . MET A 1 476 ? 2.005 -15.332 10.484 1.00 90.75 476 MET A C 1
ATOM 3740 O O . MET A 1 476 ? 3.120 -15.370 9.956 1.00 90.75 476 MET A O 1
ATOM 3744 N N . LYS A 1 477 ? 0.882 -15.5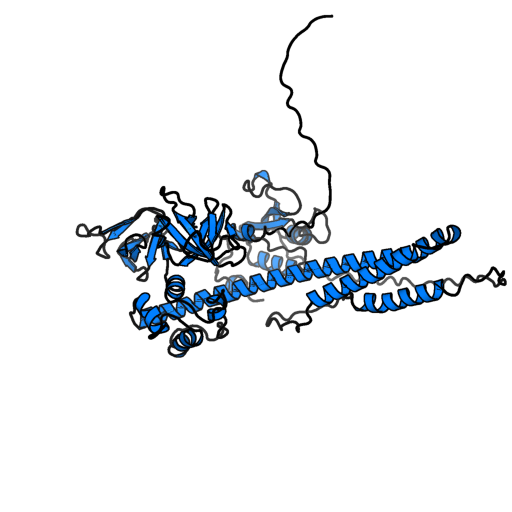37 9.796 1.00 89.69 477 LYS A N 1
ATOM 3745 C CA . LYS A 1 477 ? 0.886 -15.680 8.339 1.00 89.69 477 LYS A CA 1
ATOM 3746 C C . LYS A 1 477 ? 0.735 -14.309 7.713 1.00 89.69 477 LYS A C 1
ATOM 3748 O O . LYS A 1 477 ? -0.169 -13.543 8.057 1.00 89.69 477 LYS A O 1
ATOM 3753 N N . CYS A 1 478 ? 1.632 -13.975 6.799 1.00 90.38 478 CYS A N 1
ATOM 3754 C CA . CYS A 1 478 ? 1.713 -12.646 6.228 1.00 90.38 478 CYS A CA 1
ATOM 3755 C C . CYS A 1 478 ? 2.012 -12.676 4.729 1.00 90.38 478 CYS A C 1
ATOM 3757 O O . CYS A 1 478 ? 2.497 -13.667 4.183 1.00 90.38 478 CYS A O 1
ATOM 3759 N N . LYS A 1 479 ? 1.737 -11.548 4.074 1.00 88.00 479 LYS A N 1
ATOM 3760 C CA . LYS A 1 479 ? 2.057 -11.304 2.673 1.00 88.00 479 LYS A CA 1
ATOM 3761 C C . LYS A 1 479 ? 3.104 -10.210 2.507 1.00 88.00 479 LYS A C 1
ATOM 3763 O O . LYS A 1 479 ? 2.877 -9.048 2.849 1.00 88.00 479 LYS A O 1
ATOM 3768 N N . THR A 1 480 ? 4.174 -10.587 1.830 1.00 88.81 480 THR A N 1
ATOM 3769 C CA . THR A 1 480 ? 5.014 -9.798 0.933 1.00 88.81 480 THR A CA 1
ATOM 3770 C C . THR A 1 480 ? 4.494 -8.466 0.396 1.00 88.81 480 THR A C 1
ATOM 3772 O O . THR A 1 480 ? 3.840 -8.519 -0.643 1.00 88.81 480 THR A O 1
ATOM 3775 N N . LYS A 1 481 ? 4.761 -7.264 0.937 1.00 83.31 481 LYS A N 1
ATOM 3776 C CA . LYS A 1 481 ? 4.342 -6.047 0.186 1.00 83.31 481 LYS A CA 1
ATOM 3777 C C . LYS A 1 481 ? 5.184 -5.794 -1.069 1.00 83.31 481 LYS A C 1
ATOM 3779 O O . LYS A 1 481 ? 4.658 -5.256 -2.040 1.00 83.31 481 LYS A O 1
ATOM 3784 N N . ASN A 1 482 ? 6.461 -6.177 -1.056 1.00 77.62 482 ASN A N 1
ATOM 3785 C CA . ASN A 1 482 ? 7.394 -5.893 -2.153 1.00 77.62 482 ASN A CA 1
ATOM 3786 C C . ASN A 1 482 ? 7.250 -6.845 -3.350 1.00 77.62 482 ASN A C 1
ATOM 3788 O O . ASN A 1 482 ? 7.489 -6.457 -4.486 1.00 77.62 482 ASN A O 1
ATOM 3792 N N . ASP A 1 483 ? 6.878 -8.092 -3.095 1.00 78.88 483 ASP A N 1
ATOM 3793 C CA . ASP A 1 483 ? 6.933 -9.198 -4.068 1.00 78.88 483 ASP A CA 1
ATOM 3794 C C . ASP A 1 483 ? 5.689 -10.091 -4.037 1.00 78.88 483 ASP A C 1
ATOM 3796 O O . ASP A 1 483 ? 5.571 -10.994 -4.858 1.00 78.88 483 ASP A O 1
ATOM 3800 N N . GLY A 1 484 ? 4.776 -9.859 -3.094 1.00 80.25 484 GLY A N 1
ATOM 3801 C CA . GLY A 1 484 ? 3.515 -10.581 -3.011 1.00 80.25 484 GLY A CA 1
ATOM 3802 C C . GLY A 1 484 ? 3.586 -12.011 -2.481 1.00 80.25 484 GLY A C 1
ATOM 3803 O O . GLY A 1 484 ? 2.539 -12.643 -2.462 1.00 80.25 484 GLY A O 1
ATOM 3804 N N . LYS A 1 485 ? 4.743 -12.527 -2.044 1.00 84.62 485 LYS A N 1
ATOM 3805 C CA . LYS A 1 485 ? 4.830 -13.886 -1.491 1.00 84.62 485 LYS A CA 1
ATOM 3806 C C . LYS A 1 485 ? 4.089 -13.995 -0.160 1.00 84.62 485 LYS A C 1
ATOM 3808 O O . LYS A 1 485 ? 4.170 -13.096 0.676 1.00 84.62 485 LYS A O 1
ATOM 3813 N N . VAL A 1 486 ? 3.393 -15.106 0.033 1.00 87.81 486 VAL A N 1
ATOM 3814 C CA . VAL A 1 486 ? 2.673 -15.433 1.265 1.00 87.81 486 VAL A CA 1
ATOM 3815 C C . VAL A 1 486 ? 3.466 -16.486 2.034 1.00 87.81 486 VAL A C 1
ATOM 3817 O O . VAL A 1 486 ? 4.111 -17.348 1.438 1.00 87.81 486 VAL A O 1
ATOM 3820 N N . GLY A 1 487 ? 3.465 -16.383 3.359 1.00 89.50 487 GLY A N 1
ATOM 3821 C CA . GLY 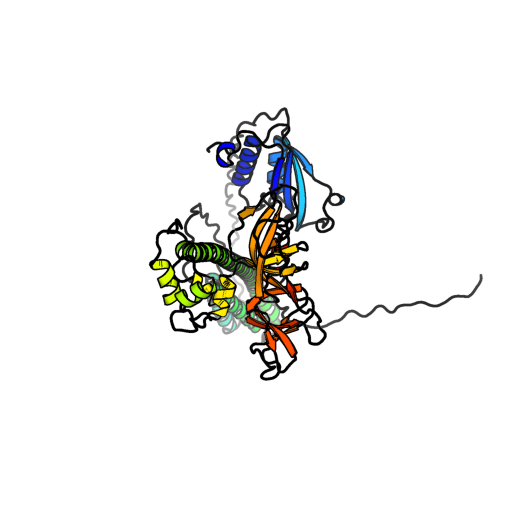A 1 487 ? 4.102 -17.366 4.225 1.00 89.50 487 GLY A CA 1
ATOM 3822 C C . GLY A 1 487 ? 4.024 -17.003 5.703 1.00 89.50 487 GLY A C 1
ATOM 3823 O O . GLY A 1 487 ? 3.517 -15.948 6.089 1.00 89.50 487 GLY A O 1
ATOM 3824 N N . TRP A 1 488 ? 4.551 -17.892 6.530 1.00 91.88 488 TRP A N 1
ATOM 3825 C CA . TRP A 1 488 ? 4.645 -17.755 7.972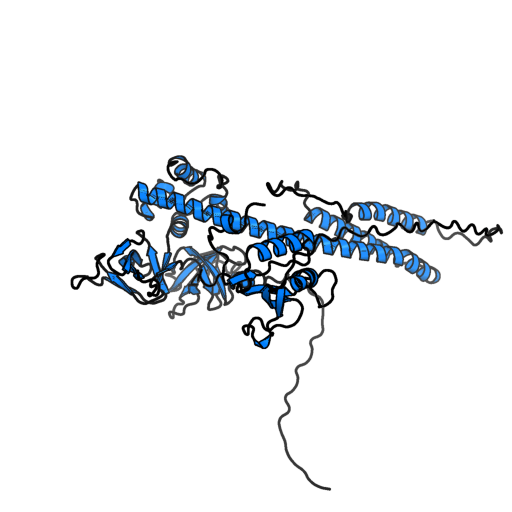 1.00 91.88 488 TRP A CA 1
ATOM 3826 C C . TRP A 1 488 ? 5.932 -17.061 8.375 1.00 91.88 488 TRP A C 1
ATOM 3828 O O . TRP A 1 488 ? 7.021 -17.397 7.914 1.00 91.88 488 TRP A O 1
ATOM 3838 N N . VAL A 1 489 ? 5.809 -16.113 9.290 1.00 92.00 489 VAL A N 1
ATOM 3839 C CA . VAL A 1 489 ? 6.921 -15.330 9.812 1.00 92.00 489 VAL A CA 1
ATOM 3840 C C . VAL A 1 489 ? 6.871 -15.317 11.332 1.00 92.00 489 VAL A C 1
ATOM 3842 O O . VAL A 1 489 ? 5.801 -15.232 11.938 1.00 92.00 489 VAL A O 1
ATOM 3845 N N . THR A 1 490 ? 8.037 -15.403 11.964 1.00 91.94 490 THR A N 1
ATOM 3846 C CA . THR A 1 490 ? 8.149 -15.245 13.416 1.00 91.94 490 THR A CA 1
ATOM 3847 C C . THR A 1 490 ? 7.899 -13.794 13.779 1.00 91.94 490 THR A C 1
ATOM 3849 O O . THR A 1 490 ? 8.591 -12.900 13.290 1.00 91.94 490 THR A O 1
ATOM 3852 N N . ALA A 1 491 ? 6.905 -13.570 14.628 1.00 88.12 491 ALA A N 1
ATOM 3853 C CA . ALA A 1 491 ? 6.509 -12.252 15.075 1.00 88.12 491 ALA A CA 1
ATOM 3854 C C . ALA A 1 491 ? 7.092 -11.919 16.450 1.00 88.12 491 ALA A C 1
ATOM 3856 O O . ALA A 1 491 ? 7.651 -10.835 16.612 1.00 88.12 491 ALA A O 1
ATOM 3857 N N . VAL A 1 492 ? 7.047 -12.883 17.378 1.00 88.12 492 VAL A N 1
ATOM 3858 C CA . VAL A 1 492 ? 7.710 -12.812 18.689 1.00 88.12 492 VAL A CA 1
ATOM 3859 C C . VAL A 1 492 ? 8.552 -14.070 18.893 1.00 88.12 492 VAL A C 1
ATOM 3861 O O . VAL A 1 492 ? 8.079 -15.190 18.684 1.00 88.12 492 VAL A O 1
ATOM 3864 N N . GLY A 1 493 ? 9.817 -13.873 19.259 1.00 85.69 493 GLY A N 1
ATOM 3865 C CA . GLY A 1 493 ? 10.765 -14.936 19.579 1.00 85.69 493 GLY A CA 1
ATOM 3866 C C . GLY A 1 493 ? 10.506 -15.578 20.946 1.00 85.69 493 GLY A C 1
ATOM 3867 O O . GLY A 1 493 ? 9.770 -15.042 21.770 1.00 85.69 493 GLY A O 1
ATOM 3868 N N . ASN A 1 494 ? 11.173 -16.698 21.223 1.00 82.62 494 ASN A N 1
ATOM 3869 C CA . ASN A 1 494 ? 11.055 -17.447 22.484 1.00 82.62 494 ASN A CA 1
ATOM 3870 C C . ASN A 1 494 ? 11.451 -16.638 23.737 1.00 82.62 494 ASN A C 1
ATOM 3872 O O . ASN A 1 494 ? 10.957 -16.902 24.826 1.00 82.62 494 ASN A O 1
ATOM 3876 N N . THR A 1 495 ? 12.315 -15.634 23.583 1.00 77.62 495 THR A N 1
ATOM 3877 C CA . THR A 1 495 ? 12.734 -14.703 24.642 1.00 77.62 495 THR A CA 1
ATOM 3878 C C . THR A 1 495 ? 11.824 -13.478 24.774 1.00 77.62 495 THR A C 1
ATOM 3880 O O . THR A 1 495 ? 12.192 -12.521 25.448 1.00 77.62 495 THR A O 1
ATOM 3883 N N . GLY A 1 496 ? 10.672 -13.454 24.092 1.00 76.94 496 GLY A N 1
ATOM 3884 C CA . GLY A 1 496 ? 9.800 -12.274 24.030 1.00 76.94 496 GLY A CA 1
ATOM 3885 C C . GLY A 1 496 ? 10.322 -11.176 23.097 1.00 76.94 496 GLY A C 1
ATOM 3886 O O . GLY A 1 496 ? 9.871 -10.039 23.149 1.00 76.94 496 GLY A O 1
ATOM 3887 N N . THR A 1 497 ? 11.303 -11.490 22.248 1.00 83.25 497 THR A N 1
ATOM 3888 C CA . THR A 1 497 ? 11.864 -10.520 21.304 1.00 83.25 497 THR A CA 1
ATOM 3889 C C . THR A 1 497 ? 10.903 -10.268 20.142 1.00 83.25 497 THR A C 1
ATOM 3891 O O . THR A 1 497 ? 10.646 -11.182 19.361 1.00 83.25 497 THR A O 1
ATOM 3894 N N . ASP A 1 498 ? 10.473 -9.024 19.939 1.00 85.75 498 ASP A N 1
ATOM 3895 C CA . ASP A 1 498 ? 9.673 -8.646 18.769 1.00 85.75 498 ASP A CA 1
ATOM 3896 C C . ASP A 1 498 ? 10.514 -8.624 17.482 1.00 85.75 498 ASP A C 1
ATOM 3898 O O . ASP A 1 498 ? 11.460 -7.843 17.320 1.00 85.75 498 ASP A O 1
ATOM 3902 N N . HIS A 1 499 ? 10.146 -9.475 16.526 1.00 87.44 499 HIS A N 1
ATOM 3903 C CA . HIS A 1 499 ? 10.687 -9.472 15.164 1.00 87.44 499 HIS A CA 1
ATOM 3904 C C . HIS A 1 499 ? 9.858 -8.594 14.229 1.00 87.44 499 HIS A C 1
ATOM 3906 O O . HIS A 1 499 ? 10.380 -8.087 13.232 1.00 87.44 499 HIS A O 1
ATOM 3912 N N . LEU A 1 500 ? 8.581 -8.391 14.555 1.00 88.31 500 LEU A N 1
ATOM 3913 C CA . LEU A 1 500 ? 7.636 -7.596 13.786 1.00 88.31 500 LEU A CA 1
ATOM 3914 C C . LEU A 1 500 ? 6.995 -6.542 14.683 1.00 88.31 500 LEU A C 1
ATOM 3916 O O . LEU A 1 500 ? 6.604 -6.823 15.807 1.00 88.31 500 LEU A O 1
ATOM 3920 N N . SER A 1 501 ? 6.820 -5.336 14.154 1.00 86.62 501 SER A N 1
ATOM 3921 C CA . SER A 1 501 ? 6.078 -4.269 14.831 1.00 86.62 501 SER A CA 1
ATOM 3922 C C . SER A 1 501 ? 4.966 -3.743 13.942 1.00 86.62 501 SER A C 1
ATOM 3924 O O . SER A 1 501 ? 5.174 -3.552 12.740 1.00 86.62 501 SER A O 1
ATOM 3926 N N . GLN A 1 502 ? 3.815 -3.428 14.520 1.00 83.44 502 GLN A N 1
ATOM 3927 C CA . GLN A 1 502 ? 2.694 -2.871 13.773 1.00 83.44 502 GLN A CA 1
ATOM 3928 C C . GLN A 1 502 ? 3.015 -1.487 13.221 1.00 83.44 502 GLN A C 1
ATOM 3930 O O . GLN A 1 502 ? 3.401 -0.570 13.956 1.00 83.44 502 GLN A O 1
ATOM 3935 N N . ARG A 1 503 ? 2.744 -1.303 11.933 1.00 76.88 503 ARG A N 1
ATOM 3936 C CA . ARG A 1 503 ? 2.801 0.003 11.299 1.00 76.88 503 ARG A CA 1
ATOM 3937 C C . ARG A 1 503 ? 1.504 0.761 11.567 1.00 76.88 503 ARG A C 1
ATOM 3939 O O . ARG A 1 503 ? 0.419 0.269 11.264 1.00 76.88 503 ARG A O 1
ATOM 3946 N N . THR A 1 504 ? 1.623 1.973 12.093 1.00 56.53 504 THR A N 1
ATOM 3947 C CA . THR A 1 504 ? 0.501 2.911 12.157 1.00 56.53 504 THR A CA 1
ATOM 3948 C C . THR A 1 504 ? 0.333 3.555 10.778 1.00 56.53 504 THR A C 1
ATOM 3950 O O . THR A 1 504 ? 1.304 4.061 10.211 1.00 56.53 504 THR A O 1
ATOM 3953 N N . LEU A 1 505 ? -0.867 3.487 10.198 1.00 50.47 505 LEU A N 1
ATOM 3954 C CA . LEU A 1 505 ? -1.193 4.240 8.988 1.00 50.47 505 LEU A CA 1
ATOM 3955 C C . LEU A 1 505 ? -1.591 5.656 9.414 1.00 50.47 505 LEU A C 1
ATOM 3957 O O . LEU A 1 505 ? -2.759 5.936 9.681 1.00 50.47 505 LEU A O 1
ATOM 3961 N N . ASP A 1 506 ? -0.614 6.555 9.496 1.00 38.22 506 ASP A N 1
ATOM 3962 C CA . ASP A 1 506 ? -0.880 7.984 9.665 1.00 38.22 506 ASP A CA 1
ATOM 3963 C C . ASP A 1 506 ? -1.413 8.552 8.347 1.00 38.22 506 ASP A C 1
ATOM 3965 O O . ASP A 1 506 ? -0.661 9.047 7.507 1.00 38.22 506 ASP A O 1
ATOM 3969 N N . PHE A 1 507 ? -2.734 8.492 8.152 1.00 35.97 507 PHE A N 1
ATOM 3970 C CA . PHE A 1 507 ? -3.408 9.130 7.013 1.00 35.97 507 PHE A CA 1
ATOM 3971 C C . PHE A 1 507 ? -3.148 10.648 6.948 1.00 35.97 507 PHE A C 1
ATOM 3973 O O . PHE A 1 507 ? -3.205 11.235 5.870 1.00 35.97 507 PHE A O 1
ATOM 3980 N N . SER A 1 508 ? -2.783 11.278 8.070 1.00 29.50 508 SER A N 1
ATOM 3981 C CA . SER A 1 508 ? -2.379 12.688 8.155 1.00 29.50 508 SER A CA 1
ATOM 3982 C C . SER A 1 508 ? -0.986 12.981 7.569 1.00 29.50 508 SER A C 1
ATOM 3984 O O . SER A 1 508 ? -0.668 14.138 7.306 1.00 29.50 508 SER A O 1
ATOM 3986 N N . ARG A 1 509 ? -0.160 11.960 7.292 1.00 31.33 509 ARG A N 1
ATOM 3987 C CA . ARG A 1 509 ? 1.161 12.081 6.641 1.00 31.33 509 ARG A CA 1
ATOM 3988 C C . ARG A 1 509 ? 1.147 11.461 5.239 1.00 31.33 509 ARG A C 1
ATOM 3990 O O . ARG A 1 509 ? 1.954 10.598 4.902 1.00 31.33 509 ARG A O 1
ATOM 3997 N N . GLY A 1 510 ? 0.230 11.920 4.392 1.00 30.80 510 GLY A N 1
ATOM 3998 C CA . GLY A 1 510 ? -0.066 11.362 3.064 1.00 30.80 510 GLY A CA 1
ATOM 3999 C C . GLY A 1 510 ? 1.013 11.434 1.964 1.00 30.80 510 GLY A C 1
ATOM 4000 O O . GLY A 1 510 ? 0.638 11.443 0.796 1.00 30.80 510 GLY A O 1
ATOM 4001 N N . VAL A 1 511 ? 2.325 11.487 2.250 1.00 28.81 511 VAL A N 1
ATOM 4002 C CA . VAL A 1 511 ? 3.351 11.640 1.183 1.00 28.81 511 VAL A CA 1
ATOM 4003 C C . VAL A 1 511 ? 4.605 10.756 1.320 1.00 28.81 511 VAL A C 1
ATOM 4005 O O . VAL A 1 511 ? 5.305 10.561 0.330 1.00 28.81 511 VAL A O 1
ATOM 4008 N N . LEU A 1 512 ? 4.908 10.143 2.469 1.00 28.45 512 LEU A N 1
ATOM 4009 C CA . LEU A 1 512 ? 6.254 9.563 2.665 1.00 28.45 512 LEU A CA 1
ATOM 4010 C C . LEU A 1 512 ? 6.472 8.119 2.173 1.00 28.45 512 LEU A C 1
ATOM 4012 O O . LEU A 1 512 ? 7.614 7.723 1.959 1.00 28.45 512 LEU A O 1
ATOM 4016 N N . ASP A 1 513 ? 5.429 7.335 1.897 1.00 36.25 513 ASP A N 1
ATOM 4017 C CA . ASP A 1 513 ? 5.612 5.873 1.831 1.00 36.25 513 ASP A CA 1
ATOM 4018 C C . ASP A 1 513 ? 5.608 5.220 0.447 1.00 36.25 513 ASP A C 1
ATOM 4020 O O . ASP A 1 513 ? 5.956 4.045 0.318 1.00 36.25 513 ASP A O 1
ATOM 4024 N N . ALA A 1 514 ? 5.310 5.965 -0.618 1.00 28.61 514 ALA A N 1
ATOM 4025 C CA . ALA A 1 514 ? 5.447 5.439 -1.979 1.00 28.61 514 ALA A CA 1
ATOM 4026 C C . ALA A 1 514 ? 6.923 5.254 -2.403 1.00 28.61 514 ALA A C 1
ATOM 4028 O O . ALA A 1 514 ? 7.200 4.504 -3.338 1.00 28.61 514 ALA A O 1
ATOM 4029 N N . ALA A 1 515 ? 7.868 5.908 -1.715 1.00 28.20 515 ALA A N 1
ATOM 4030 C CA . ALA A 1 515 ? 9.294 5.891 -2.051 1.00 28.20 515 ALA A CA 1
ATOM 4031 C C . ALA A 1 515 ? 10.026 4.601 -1.626 1.00 28.20 515 ALA A C 1
ATOM 4033 O O . ALA A 1 515 ? 11.065 4.268 -2.196 1.00 28.20 515 ALA A O 1
ATOM 4034 N N . LEU A 1 516 ? 9.486 3.842 -0.665 1.00 33.44 516 LEU A N 1
ATOM 4035 C CA . LEU A 1 516 ? 10.095 2.586 -0.204 1.00 33.44 516 LEU A CA 1
ATOM 4036 C C . LEU A 1 516 ? 9.836 1.411 -1.163 1.00 33.44 516 LEU A C 1
ATOM 4038 O O . LEU A 1 516 ? 10.680 0.528 -1.285 1.00 33.44 516 LEU A O 1
ATOM 4042 N N . ILE A 1 517 ? 8.727 1.442 -1.910 1.00 32.12 517 ILE A N 1
ATOM 4043 C CA . ILE A 1 517 ? 8.343 0.381 -2.860 1.00 32.12 517 ILE A CA 1
ATOM 4044 C C . ILE A 1 517 ? 9.130 0.501 -4.186 1.00 32.12 517 ILE A C 1
ATOM 4046 O O . ILE A 1 517 ? 9.331 -0.485 -4.889 1.00 32.12 517 ILE A O 1
ATOM 4050 N N . SER A 1 518 ? 9.653 1.687 -4.531 1.00 30.12 518 SER A N 1
ATOM 4051 C CA . SER A 1 518 ? 10.342 1.928 -5.812 1.00 30.12 518 SER A CA 1
ATOM 4052 C C . SER A 1 518 ? 11.850 1.632 -5.827 1.00 30.12 518 SER A C 1
ATOM 4054 O O . SER A 1 518 ? 12.491 1.835 -6.856 1.00 30.12 518 SER A O 1
ATOM 4056 N N . ASN A 1 519 ? 12.439 1.153 -4.726 1.00 28.72 519 ASN A N 1
ATOM 4057 C CA . ASN A 1 519 ? 13.883 0.875 -4.640 1.00 28.72 519 ASN A CA 1
ATOM 4058 C C . ASN A 1 519 ? 14.284 -0.555 -5.054 1.00 28.72 519 ASN A C 1
ATOM 4060 O O . ASN A 1 519 ? 15.397 -0.997 -4.759 1.00 28.72 519 ASN A O 1
ATOM 4064 N N . ALA A 1 520 ? 13.432 -1.266 -5.796 1.00 29.44 520 ALA A N 1
ATOM 4065 C CA . ALA A 1 520 ? 13.838 -2.470 -6.513 1.00 29.44 520 ALA A CA 1
ATOM 4066 C C . ALA A 1 520 ? 14.785 -2.084 -7.668 1.00 29.44 520 ALA A C 1
ATOM 4068 O O . ALA A 1 520 ? 14.362 -1.759 -8.778 1.00 29.44 520 ALA A O 1
ATOM 4069 N N . ARG A 1 521 ? 16.098 -2.075 -7.405 1.00 28.03 521 ARG A N 1
ATOM 4070 C CA . ARG A 1 521 ? 17.107 -2.044 -8.475 1.00 28.03 521 ARG A CA 1
ATOM 4071 C C . ARG A 1 521 ? 17.000 -3.342 -9.286 1.00 28.03 521 ARG A C 1
ATOM 4073 O O . ARG A 1 521 ? 16.918 -4.405 -8.673 1.00 28.03 521 ARG A O 1
ATOM 4080 N N . PRO A 1 522 ? 17.080 -3.297 -10.628 1.00 28.09 522 PRO A N 1
ATOM 4081 C CA . PRO A 1 522 ? 17.231 -4.516 -11.410 1.00 28.09 522 PRO A CA 1
ATOM 4082 C C . PRO A 1 522 ? 18.539 -5.235 -11.026 1.00 28.09 522 PRO A C 1
ATOM 4084 O O . PRO A 1 522 ? 19.509 -4.568 -10.634 1.00 28.09 522 PRO A O 1
ATOM 4087 N N . PRO A 1 523 ? 18.592 -6.577 -11.129 1.00 28.12 523 PRO A N 1
ATOM 4088 C CA . PRO A 1 523 ? 19.798 -7.337 -10.833 1.00 28.12 523 PRO A CA 1
ATOM 4089 C C . PRO A 1 523 ? 20.936 -6.852 -11.735 1.00 28.12 523 PRO A C 1
ATOM 4091 O O . PRO A 1 523 ? 20.807 -6.793 -12.959 1.00 28.12 523 PRO A O 1
ATOM 4094 N N . ARG A 1 524 ? 22.060 -6.467 -11.119 1.00 30.44 524 ARG A N 1
ATOM 4095 C CA . ARG A 1 524 ? 23.290 -6.144 -11.846 1.00 30.44 524 ARG A CA 1
ATOM 4096 C C . ARG A 1 524 ? 23.773 -7.423 -12.521 1.00 30.44 524 ARG A C 1
ATOM 4098 O O . ARG A 1 524 ? 24.298 -8.309 -11.856 1.00 30.44 524 ARG A O 1
ATOM 4105 N N . THR A 1 525 ? 23.602 -7.511 -13.835 1.00 31.77 525 THR A N 1
ATOM 4106 C CA . THR A 1 525 ? 24.288 -8.504 -14.661 1.00 31.77 525 THR A CA 1
ATOM 4107 C C . THR A 1 525 ? 25.788 -8.341 -14.449 1.00 31.77 525 THR A C 1
ATOM 4109 O O . THR A 1 525 ? 26.335 -7.259 -14.679 1.00 31.77 525 THR A O 1
ATOM 4112 N N . GLY A 1 526 ? 26.430 -9.393 -13.947 1.00 31.44 526 GLY A N 1
ATOM 4113 C CA . GLY A 1 526 ? 27.854 -9.400 -13.658 1.00 31.44 526 GLY A CA 1
ATOM 4114 C C . GLY A 1 526 ? 28.700 -9.138 -14.899 1.00 31.44 526 GLY A C 1
ATOM 4115 O O . GLY A 1 526 ? 28.370 -9.590 -15.994 1.00 31.44 526 GLY A O 1
ATOM 4116 N N . LYS A 1 527 ? 29.808 -8.426 -14.691 1.00 30.00 527 LYS A N 1
ATOM 4117 C CA . LYS A 1 527 ? 31.099 -8.681 -15.334 1.00 30.00 527 LYS A CA 1
ATOM 4118 C C . LYS A 1 527 ? 32.205 -7.944 -14.566 1.00 30.00 527 LYS A C 1
ATOM 4120 O O . LYS A 1 527 ? 32.158 -6.731 -14.421 1.00 30.00 527 LYS A O 1
ATOM 4125 N N . CYS A 1 528 ? 33.151 -8.755 -14.093 1.00 27.88 528 CYS A N 1
ATOM 4126 C CA . CYS A 1 528 ? 34.597 -8.531 -14.041 1.00 27.88 528 CYS A CA 1
ATOM 4127 C C . CYS A 1 528 ? 35.151 -7.345 -13.229 1.00 27.88 528 CYS A C 1
ATOM 4129 O O . CYS A 1 528 ? 35.121 -6.205 -13.667 1.00 27.88 528 CYS A O 1
ATOM 4131 N N . GLY A 1 529 ? 35.786 -7.699 -12.104 1.00 31.66 529 GLY A N 1
ATOM 4132 C CA . GLY A 1 529 ? 37.223 -7.483 -11.905 1.00 31.66 529 GLY A CA 1
ATOM 4133 C C . GLY A 1 529 ? 37.711 -6.059 -11.642 1.00 31.66 529 GLY A C 1
ATOM 4134 O O . GLY A 1 529 ? 37.744 -5.239 -12.549 1.00 31.66 529 GLY A O 1
ATOM 4135 N N . LEU A 1 530 ? 38.224 -5.889 -10.416 1.00 30.92 530 LEU A N 1
ATOM 4136 C CA . LEU A 1 530 ? 39.236 -4.944 -9.909 1.00 30.92 530 LEU A CA 1
ATOM 4137 C C . LEU A 1 530 ? 38.696 -4.155 -8.711 1.00 30.92 530 LEU A C 1
ATOM 4139 O O . LEU A 1 530 ? 37.958 -3.182 -8.842 1.00 30.92 530 LEU A O 1
ATOM 4143 N N . GLY A 1 531 ? 39.047 -4.638 -7.518 1.00 29.81 531 GLY A N 1
ATOM 4144 C CA . GLY A 1 531 ? 38.790 -3.945 -6.260 1.00 29.81 531 GLY A CA 1
ATOM 4145 C C . GLY A 1 531 ? 39.777 -2.791 -6.056 1.00 29.81 531 GLY A C 1
ATOM 4146 O O . GLY A 1 531 ? 40.936 -2.922 -6.449 1.00 29.81 531 GLY A O 1
ATOM 4147 N N . PRO A 1 532 ? 39.369 -1.680 -5.425 1.00 33.09 532 PRO A N 1
ATOM 4148 C CA . PRO A 1 532 ? 40.312 -0.702 -4.918 1.00 33.09 532 PRO A CA 1
ATOM 4149 C C . PRO A 1 532 ? 40.683 -1.006 -3.460 1.00 33.09 532 PRO A C 1
ATOM 4151 O O . PRO A 1 532 ? 39.844 -1.365 -2.632 1.00 33.09 532 PRO A O 1
ATOM 4154 N N . ALA A 1 533 ? 41.981 -0.874 -3.198 1.00 30.94 533 ALA A N 1
ATOM 4155 C CA . ALA A 1 533 ? 42.682 -1.151 -1.956 1.00 30.94 533 ALA A CA 1
ATOM 4156 C C . ALA A 1 533 ? 42.198 -0.314 -0.754 1.00 30.94 533 ALA A C 1
ATOM 4158 O O . ALA A 1 533 ? 41.748 0.823 -0.893 1.00 30.94 533 ALA A O 1
ATOM 4159 N N . ARG A 1 534 ? 42.345 -0.898 0.444 1.00 29.83 534 ARG A N 1
ATOM 4160 C CA . ARG A 1 534 ? 42.174 -0.240 1.750 1.00 29.83 534 ARG A CA 1
ATOM 4161 C C . ARG A 1 534 ? 43.217 0.877 1.938 1.00 29.83 534 ARG A C 1
ATOM 4163 O O . ARG A 1 534 ? 44.382 0.633 1.633 1.00 29.83 534 ARG A O 1
ATOM 4170 N N . PRO A 1 535 ? 42.869 2.031 2.532 1.00 32.25 535 PRO A N 1
ATOM 4171 C CA . PRO A 1 535 ? 43.863 2.935 3.093 1.00 32.25 535 PRO A CA 1
ATOM 4172 C C . PRO A 1 535 ? 44.315 2.430 4.470 1.00 32.25 535 PRO A C 1
ATOM 4174 O O . PRO A 1 535 ? 43.494 2.193 5.357 1.00 32.25 535 PRO A O 1
ATOM 4177 N N . LEU A 1 536 ? 45.628 2.259 4.622 1.00 30.12 536 LEU A N 1
ATOM 4178 C CA . LEU A 1 536 ? 46.308 2.035 5.896 1.00 30.12 536 LEU A CA 1
ATOM 4179 C C . LEU A 1 536 ? 46.277 3.321 6.731 1.00 30.12 536 LEU A C 1
ATOM 4181 O O . LEU A 1 536 ? 46.613 4.402 6.253 1.00 30.12 536 LEU A O 1
ATOM 4185 N N . THR A 1 537 ? 45.874 3.177 7.986 1.00 30.95 537 THR A N 1
ATOM 4186 C CA . THR A 1 537 ? 46.001 4.170 9.051 1.00 30.95 537 THR A CA 1
ATOM 4187 C C . THR A 1 537 ? 47.467 4.299 9.460 1.00 30.95 537 THR A C 1
ATOM 4189 O O . THR A 1 537 ? 48.087 3.293 9.797 1.00 30.95 537 THR A O 1
ATOM 4192 N N . ALA A 1 538 ? 48.005 5.518 9.469 1.00 31.47 538 ALA A N 1
ATOM 4193 C CA . ALA A 1 538 ? 49.298 5.827 10.073 1.00 31.47 538 ALA A CA 1
ATOM 4194 C C . ALA A 1 538 ? 49.085 6.812 11.229 1.00 31.47 538 ALA A C 1
ATOM 4196 O O . ALA A 1 538 ? 48.753 7.979 11.024 1.00 31.47 538 ALA A O 1
ATOM 4197 N N . SER A 1 539 ? 49.260 6.303 12.441 1.00 30.69 539 SER A N 1
ATOM 4198 C CA . SER A 1 539 ? 49.494 7.044 13.677 1.00 30.69 539 SER A CA 1
ATOM 4199 C C . SER A 1 539 ? 50.799 6.519 14.274 1.00 30.69 539 SER A C 1
ATOM 4201 O O . SER A 1 539 ? 51.070 5.331 14.129 1.00 30.69 539 SER A O 1
ATOM 4203 N N . GLU A 1 540 ? 51.528 7.397 14.973 1.00 30.59 540 GLU A N 1
ATOM 4204 C CA . GLU A 1 540 ? 52.868 7.218 15.578 1.00 30.59 540 GLU A CA 1
ATOM 4205 C C . GLU A 1 540 ? 54.030 7.467 14.590 1.00 30.59 540 GLU A C 1
ATOM 4207 O O . GLU A 1 540 ? 54.032 6.969 13.477 1.00 30.59 540 GLU A O 1
ATOM 4212 N N . GLY A 1 541 ? 55.057 8.269 14.875 1.00 28.48 541 GLY A N 1
ATOM 4213 C CA . GLY A 1 541 ? 55.430 8.949 16.103 1.00 28.48 541 GLY A CA 1
ATOM 4214 C C . GLY A 1 541 ? 56.582 9.945 15.884 1.00 28.48 541 GLY A C 1
ATOM 4215 O O . GLY A 1 541 ? 57.286 9.954 14.881 1.00 28.48 541 GLY A O 1
ATOM 4216 N N . LEU A 1 542 ? 56.678 10.811 16.881 1.00 29.91 542 LEU A N 1
ATOM 4217 C CA . LEU A 1 542 ? 57.597 11.901 17.202 1.00 29.91 542 LEU A CA 1
ATOM 4218 C C . LEU A 1 542 ? 59.126 11.690 16.978 1.00 29.91 542 LEU A C 1
ATOM 4220 O O . LEU A 1 542 ? 59.651 10.614 17.235 1.00 29.91 542 LEU A O 1
ATOM 4224 N N . ARG A 1 543 ? 59.816 12.839 16.795 1.00 31.41 543 ARG A N 1
ATOM 4225 C CA . ARG A 1 543 ? 61.216 13.219 17.169 1.00 31.41 543 ARG A CA 1
ATOM 4226 C C . ARG A 1 543 ? 62.395 12.900 16.227 1.00 31.41 543 ARG A C 1
ATOM 4228 O O . ARG A 1 543 ? 62.892 11.788 16.209 1.00 31.41 543 ARG A O 1
ATOM 4235 N N . MET A 1 544 ? 63.010 13.960 15.682 1.00 29.69 544 MET A N 1
ATOM 4236 C CA . MET A 1 544 ? 64.330 14.535 16.068 1.00 29.69 544 MET A CA 1
ATOM 4237 C C . MET A 1 544 ? 64.705 15.648 15.062 1.00 29.69 544 MET A C 1
ATOM 4239 O O . MET A 1 544 ? 64.655 15.437 13.862 1.00 29.69 544 MET A O 1
ATOM 4243 N N . ARG A 1 545 ? 64.773 16.913 15.500 1.00 33.97 545 ARG A N 1
ATOM 4244 C CA . ARG A 1 545 ? 65.969 17.711 15.871 1.00 33.97 545 ARG A CA 1
ATOM 4245 C C . ARG A 1 545 ? 66.827 18.235 14.700 1.00 33.97 545 ARG A C 1
ATOM 4247 O O . ARG A 1 545 ? 67.542 17.475 14.073 1.00 33.97 545 ARG A O 1
ATOM 4254 N N . ARG A 1 546 ? 66.846 19.578 14.638 1.00 37.84 546 ARG A N 1
ATOM 4255 C CA . ARG A 1 546 ? 67.964 20.507 14.364 1.00 37.84 546 ARG A CA 1
ATOM 4256 C C . ARG A 1 546 ? 68.719 20.351 13.038 1.00 37.84 546 ARG A C 1
ATOM 4258 O O . ARG A 1 546 ? 69.563 19.475 12.907 1.00 37.84 546 ARG A O 1
ATOM 4265 N N . SER A 1 547 ? 68.573 21.339 12.161 1.00 36.91 547 SER A N 1
ATOM 4266 C CA . SER A 1 547 ? 69.506 22.470 11.968 1.00 36.91 547 SER A CA 1
ATOM 4267 C C . SER A 1 547 ? 68.802 23.549 11.160 1.00 36.91 547 SER A C 1
ATOM 4269 O O . SER A 1 547 ? 68.040 23.149 10.253 1.00 36.91 547 SER A O 1
#

Foldseek 3Di:
DPQPCVVVVHPAQDLEAEAEALQDLPDDVVSLVVVVVNCVSRADQNRKYKYKHFFQDDPPPPSGSVVSVVVLVLFWDKDKDQLVPDDPVQSDDDGRGIIMMIIGGDPPRDPPDDPDPDPPPPPPPDDPDDDDDDDDDDDDDDDDDDPPLVVLVVVLVVLVVVLVVLQDDPDPDDDDDDDDDPPPPPPPPLVVSLVVNVVSLVVSVVSLVVLLPPDDPVCNVVSCVVSVVSVVVSVVSVVSSVVSVVVVVVVVVVVVVVVVVLLVVVLVLLLVLLVVVCVVVVHFLLVSLCQLQPPDQKHALVSSVVSVVVDPPPPPPPPRDPRRVNVCVLPVVVPRIDGSQQVSLSNWFKKFFQDKWFFWADQEDDPPIDTPGIDDGGWIWTFGADFDDHPQFTKGWIATPPPRDTGIITQWGNDPPTDGGIAGWDQKKFFQQWKWFAADPDPDDDPPDIDIDHGRFMWGFRHAFDQDPVQRFTKTWTAGPQPGDTGIIGQAHNVRDGRMGIDGPPPVPVPDPVVVNPPPDDDPDDDDDDDDDDDDDDDDDDDDDDD

Nearest PDB structures (foldseek):
  4lg1-assembly1_A  TM=8.570E-01  e=4.170E-04  Homo sapiens
  7oat-assembly1_C  TM=8.636E-01  e=1.272E-03  Homo sapiens
  7dsu-assembly1_A  TM=3.586E-01  e=1.540E-01  Mycoplasmopsis bovis
  9jk7-assembly1_A  TM=2.368E-01  e=4.890E+00  Homo sapiens

Radius of gyration: 34.31 Å; Cα contacts (8 Å, |Δi|>4): 691; chains: 1; bounding box: 100×76×109 Å

InterPro domains:
  IPR029063 S-adenosyl-L-methionine-dependent methyltransferase superfamily [G3DSA:3.40.50.150] (2-108)

Secondary structure (DSSP, 8-state):
---HHHHHT-SS--SEEEEES---TTS-HHHHHHHHHHHHHH--TTPEEEEEEE--S-TT-TTSTHHHHHHHTTTEEEEEPPGGGS-GGG---STT-EEEEEEEE-TT--------------------------------------HHHHHHHHHHHHHHHHHHHHSPP----------S---------HHHHHHHHHHHHHHHHHHHHHTTSS--HHHHHHHHHHHHHHHHHHHHHHHHHHHHHHHHHHHHHHHHHHHHHHHHHHHHHHHHHHHHHHHHTT--HHHHHHHHHTTSSEEEHHHHHHHHHS-TTS---TTS--TTHHHHHH-TT--SEEEHHHHHHHH--EEEESS-EEEESSSS--TT--EEEEE-TT-EEEE-S--EEETTEEEEEEEETTT--EEEEEEEESSTTPPB-EEEEEEEEEE-S-EEEESSSSSSS-GGGPEEEPTT-EEEEEEEEEE-TTT--EEEEEEETTT--EEEEEEE-TTS-BSEEEEE--TTSTTSSHHHHTT-PPP-------PPPPPPP----------

pLDDT: mean 71.04, std 22.17, range [25.8, 95.38]

Solvent-accessible surface area (backbone atoms only — not comparable to full-atom values): 32928 Å² total; per-residue (Å²): 130,81,64,68,46,75,74,72,74,39,96,65,71,49,60,66,44,81,42,71,64,78,72,54,49,86,54,54,70,69,55,50,51,52,49,50,54,51,48,60,75,45,48,46,68,80,18,43,31,40,38,36,34,63,34,83,49,63,90,90,47,95,58,27,54,62,63,51,52,61,60,41,59,75,45,27,48,75,47,71,62,54,57,85,79,41,60,82,94,46,46,54,81,60,72,70,15,63,45,42,34,40,36,33,44,43,95,79,56,70,83,76,72,84,78,71,80,76,78,75,76,83,77,78,80,72,84,78,82,76,87,74,89,78,82,90,79,84,87,82,90,75,80,87,78,68,82,68,59,60,59,52,51,52,53,52,58,60,53,46,53,58,42,64,67,55,43,83,73,90,72,93,67,90,78,77,86,76,90,76,73,87,70,75,73,75,91,63,59,58,66,57,47,52,52,53,34,50,53,41,46,51,51,54,50,49,53,51,50,58,60,63,53,96,61,58,79,86,49,44,65,56,40,52,60,66,36,47,63,52,52,52,50,44,53,53,48,52,52,52,48,52,56,48,50,54,51,49,51,54,48,51,54,50,49,52,53,49,50,52,49,54,51,52,55,40,50,56,51,53,48,51,53,53,51,48,52,32,61,77,66,74,45,51,74,67,53,47,48,42,65,48,25,51,102,45,75,47,33,36,59,68,41,55,53,49,60,62,65,76,53,76,83,60,91,65,72,92,82,68,71,65,86,62,56,62,49,56,59,76,29,71,86,66,75,70,48,38,48,53,60,47,52,44,55,70,67,52,48,41,27,22,26,67,36,71,49,50,31,21,73,47,80,59,93,53,95,87,50,50,78,76,44,84,42,51,66,68,42,46,27,37,57,75,45,76,73,42,82,46,87,66,28,26,29,24,37,28,30,34,71,88,79,61,54,70,25,22,31,65,33,31,40,64,49,93,88,46,65,61,24,44,41,65,26,64,49,39,31,29,27,63,38,71,40,51,34,26,82,52,86,66,90,84,86,70,82,90,74,54,42,80,43,49,56,73,40,50,32,34,64,42,41,73,75,41,74,34,83,89,75,58,26,31,31,24,32,30,29,36,66,88,76,62,51,69,25,26,30,60,32,29,43,76,87,69,46,66,24,46,42,70,40,74,64,58,75,88,59,82,76,72,70,73,65,70,73,69,68,74,70,76,83,79,79,84,78,81,90,84,84,84,81,83,85,81,86,86,78,87,83,86,91,84,83,90,133

Organism: Symbiodinium microadriaticum (NCBI:txid2951)